Protein AF-A0A6C0I190-F1 (afdb_monomer_lite)

Radius of gyration: 30.85 Å; chains: 1; bounding box: 71×94×91 Å

Sequence (546 aa):
MSLLENLINAGNKKYDNILDYPIINPIKIEQIDPPPLKEKTKALKAPAKELTPVQELTPVQELTPVKSKADVKGKVNTDAKTLSISAIDRYSNKKSRQIVNKKQNVDPIDESLINFQFLEVPYGQKNTYYNPVEDININSTKFMIRDIYSPYYGIIVDSTTLKPISIPPPPSIKVVSNKKLLEINKTLADEVCDIIKIEDGTMVTLYSWMHPQNGRMWSMASNNGYDISSYKWMGKMTYAEVFYDLVDRLYPEFKAQTGIDILYIAHKTDIKTILTFTNLDPNFCYTMGFRHHNFHPMKADGEKIWQVQYVNVGMGEYTPIYGGLYPSDILPIQEKCDYRSIGKGTITTKIIELKCMSSFINAYLHINKNYIEGNSIEEAGNATEDTFIPQYGYILRYNGQTIIIKSPLLKIIEKIIYKYHKDYKIYSENLNYLNRMQYIAMRAFLKNGKDDIYTSYRQQFLLLFPEWSSKFADFDKFTSNLIERVACHFSQNNKGVKKELSPIDNLSYRLYLIIKKDYKLTMNYEEVISNYIHNPEYAFIYINFI

pLDDT: mean 71.8, std 25.63, range [21.88, 98.38]

Structure (mmCIF, N/CA/C/O backbone):
data_AF-A0A6C0I190-F1
#
_entry.id   AF-A0A6C0I190-F1
#
loop_
_atom_site.group_PDB
_atom_site.id
_atom_site.type_symbol
_atom_site.label_atom_id
_atom_site.label_alt_id
_atom_site.label_comp_id
_atom_site.label_asym_id
_atom_site.label_entity_id
_atom_site.label_seq_id
_atom_site.pdbx_PDB_ins_code
_atom_site.Cartn_x
_atom_site.Cartn_y
_atom_site.Cartn_z
_atom_site.occupancy
_atom_site.B_iso_or_equiv
_atom_site.auth_seq_id
_atom_site.auth_comp_id
_atom_site.auth_asym_id
_atom_site.auth_atom_id
_atom_site.pdbx_PDB_model_num
ATOM 1 N N . MET A 1 1 ? 0.401 2.944 -31.300 1.00 43.34 1 MET A N 1
ATOM 2 C CA . MET A 1 1 ? 1.174 4.060 -31.894 1.00 43.34 1 MET A CA 1
ATOM 3 C C . MET A 1 1 ? 0.830 5.403 -31.257 1.00 43.34 1 MET A C 1
ATOM 5 O O . MET A 1 1 ? 1.729 5.970 -30.655 1.00 43.34 1 MET A O 1
ATOM 9 N N . SER A 1 2 ? -0.432 5.860 -31.261 1.00 46.84 2 SER A N 1
ATOM 10 C CA . SER A 1 2 ? -0.829 7.113 -30.575 1.00 46.84 2 SER A CA 1
ATOM 11 C C . SER A 1 2 ? -0.527 7.113 -29.070 1.00 46.84 2 SER A C 1
ATOM 13 O O . SER A 1 2 ? -0.053 8.107 -28.536 1.00 46.84 2 SER A O 1
ATOM 15 N N . LEU A 1 3 ? -0.717 5.973 -28.392 1.00 42.88 3 LEU A N 1
ATOM 16 C CA . LEU A 1 3 ? -0.354 5.820 -26.981 1.00 42.88 3 LEU A CA 1
ATOM 17 C C . LEU A 1 3 ? 1.155 6.005 -26.760 1.00 42.88 3 LEU A C 1
ATOM 19 O O . LEU A 1 3 ? 1.548 6.765 -25.892 1.00 42.88 3 LEU A O 1
ATOM 23 N N . LEU A 1 4 ? 2.007 5.380 -27.579 1.00 46.78 4 LEU A N 1
ATOM 24 C CA . LEU A 1 4 ? 3.465 5.512 -27.474 1.00 46.78 4 LEU A CA 1
ATOM 25 C C . LEU A 1 4 ? 3.924 6.963 -27.698 1.00 46.78 4 LEU A C 1
ATOM 27 O O . LEU A 1 4 ? 4.786 7.447 -26.976 1.00 46.78 4 LEU A O 1
ATOM 31 N N . GLU A 1 5 ? 3.319 7.671 -28.652 1.00 57.16 5 GLU A N 1
ATOM 32 C CA . GLU A 1 5 ? 3.587 9.096 -28.888 1.00 57.16 5 GLU A CA 1
ATOM 33 C C . GLU A 1 5 ? 3.134 9.969 -27.722 1.00 57.16 5 GLU A C 1
ATOM 35 O O . GLU A 1 5 ? 3.894 10.820 -27.270 1.00 57.16 5 GLU A O 1
ATOM 40 N N . ASN A 1 6 ? 1.954 9.705 -27.162 1.00 56.50 6 ASN A N 1
ATOM 41 C CA . ASN A 1 6 ? 1.477 10.397 -25.968 1.00 56.50 6 ASN A CA 1
ATOM 42 C C . ASN A 1 6 ? 2.381 10.140 -24.752 1.00 56.50 6 ASN A C 1
ATOM 44 O O . ASN A 1 6 ? 2.652 11.072 -24.001 1.00 56.50 6 ASN A O 1
ATOM 48 N N . LEU A 1 7 ? 2.883 8.912 -24.580 1.00 52.38 7 LEU A N 1
ATOM 49 C CA . LEU A 1 7 ? 3.779 8.528 -23.483 1.00 52.38 7 LEU A CA 1
ATOM 50 C C . LEU A 1 7 ? 5.168 9.170 -23.621 1.00 52.38 7 LEU A C 1
ATOM 52 O O . LEU A 1 7 ? 5.714 9.669 -22.640 1.00 52.38 7 LEU A O 1
ATOM 56 N N . ILE A 1 8 ? 5.716 9.217 -24.838 1.00 57.12 8 ILE A N 1
ATOM 57 C CA . ILE A 1 8 ? 6.985 9.897 -25.133 1.00 57.12 8 ILE A CA 1
ATOM 58 C C . ILE A 1 8 ? 6.841 11.411 -24.915 1.00 57.12 8 ILE A C 1
ATOM 60 O O . ILE A 1 8 ? 7.644 12.022 -24.215 1.00 57.12 8 ILE A O 1
ATOM 64 N N . ASN A 1 9 ? 5.778 12.020 -25.445 1.00 58.44 9 ASN A N 1
ATOM 65 C CA . ASN A 1 9 ? 5.530 13.458 -25.305 1.00 58.44 9 ASN A CA 1
ATOM 66 C C . ASN A 1 9 ? 5.258 13.869 -23.849 1.00 58.44 9 ASN A C 1
ATOM 68 O O . ASN A 1 9 ? 5.620 14.966 -23.432 1.00 58.44 9 ASN A O 1
ATOM 72 N N . ALA A 1 10 ? 4.638 12.990 -23.064 1.00 55.44 10 ALA A N 1
ATOM 73 C CA . ALA A 1 10 ? 4.419 13.176 -21.639 1.00 55.44 10 ALA A CA 1
ATOM 74 C C . ALA A 1 10 ? 5.717 13.218 -20.823 1.00 55.44 10 ALA A C 1
ATOM 76 O O . ALA A 1 10 ? 5.864 14.117 -19.997 1.00 55.44 10 ALA A O 1
ATOM 77 N N . GLY A 1 11 ? 6.656 12.296 -21.073 1.00 52.25 11 GLY A N 1
ATOM 78 C CA . GLY A 1 11 ? 7.998 12.355 -20.481 1.00 52.25 11 GLY A CA 1
ATOM 79 C C . GLY A 1 11 ? 8.742 13.638 -20.873 1.00 52.25 11 GLY A C 1
ATOM 80 O O . GLY A 1 11 ? 9.410 14.258 -20.050 1.00 52.25 11 GLY A O 1
ATOM 81 N N . ASN A 1 12 ? 8.522 14.110 -22.103 1.00 51.94 12 ASN A N 1
ATOM 82 C CA . ASN A 1 12 ? 9.182 15.296 -22.642 1.00 51.94 12 ASN A CA 1
ATOM 83 C C . ASN A 1 12 ? 8.595 16.634 -22.169 1.00 51.94 12 ASN A C 1
ATOM 85 O O . ASN A 1 12 ? 9.297 17.630 -22.241 1.00 51.94 12 ASN A O 1
ATOM 89 N N . LYS A 1 13 ? 7.369 16.714 -21.620 1.00 51.16 13 LYS A N 1
ATOM 90 C CA . LYS A 1 13 ? 6.779 17.991 -21.132 1.00 51.16 13 LYS A CA 1
ATOM 91 C C . LYS A 1 13 ? 7.585 18.689 -20.022 1.00 51.16 13 LYS A C 1
ATOM 93 O O . LYS A 1 13 ? 7.280 19.821 -19.655 1.00 51.16 13 LYS A O 1
ATOM 98 N N . LYS A 1 14 ? 8.606 18.027 -19.480 1.00 45.91 14 LYS A N 1
ATOM 99 C CA . LYS A 1 14 ? 9.577 18.589 -18.534 1.00 45.91 14 LYS A CA 1
ATOM 100 C C . LYS A 1 14 ? 10.716 19.365 -19.224 1.00 45.91 14 LYS A C 1
ATOM 102 O O . LYS A 1 14 ? 11.436 20.095 -18.547 1.00 45.91 14 LYS A O 1
ATOM 107 N N . TYR A 1 15 ? 10.835 19.240 -20.545 1.00 41.62 15 TYR A N 1
ATOM 108 C CA . TYR A 1 15 ? 11.835 19.858 -21.408 1.00 41.62 15 TYR A CA 1
ATOM 109 C C . TYR A 1 15 ? 11.124 20.428 -22.657 1.00 41.62 15 TYR A C 1
ATOM 111 O O . TYR A 1 15 ? 10.826 19.713 -23.605 1.00 41.62 15 TYR A O 1
ATOM 119 N N . ASP A 1 16 ? 10.845 21.734 -22.602 1.00 35.38 16 ASP A N 1
ATOM 120 C CA . ASP A 1 16 ? 10.272 22.625 -23.630 1.00 35.38 16 ASP A CA 1
ATOM 121 C C . ASP A 1 16 ? 8.745 22.862 -23.667 1.00 35.38 16 ASP A C 1
ATOM 123 O O . ASP A 1 16 ? 7.920 22.013 -24.005 1.00 35.38 16 ASP A O 1
ATOM 127 N N . ASN A 1 17 ? 8.398 24.133 -23.409 1.00 40.25 17 ASN A N 1
ATOM 128 C CA . ASN A 1 17 ? 7.292 24.830 -24.059 1.00 40.25 17 ASN A CA 1
ATOM 129 C C . ASN A 1 17 ? 7.639 25.017 -25.549 1.00 40.25 17 ASN A C 1
ATOM 131 O O . ASN A 1 17 ? 8.772 25.390 -25.840 1.00 40.25 17 ASN A O 1
ATOM 135 N N . ILE A 1 18 ? 6.621 24.911 -26.419 1.00 34.44 18 ILE A N 1
ATOM 136 C CA . ILE A 1 18 ? 6.470 25.498 -27.776 1.00 34.44 18 ILE A CA 1
ATOM 137 C C . ILE A 1 18 ? 6.170 24.473 -28.907 1.00 34.44 18 ILE A C 1
ATOM 139 O O . ILE A 1 18 ? 7.033 23.725 -29.354 1.00 34.44 18 ILE A O 1
ATOM 143 N N . LEU A 1 19 ? 4.915 24.602 -29.377 1.00 34.75 19 LEU A N 1
ATOM 144 C CA . LEU A 1 19 ? 4.293 24.476 -30.716 1.00 34.75 19 LEU A CA 1
ATOM 145 C C . LEU A 1 19 ? 4.077 23.135 -31.454 1.00 34.75 19 LEU A C 1
ATOM 147 O O . LEU A 1 19 ? 5.001 22.453 -31.888 1.00 34.75 19 LEU A O 1
ATOM 151 N N . ASP A 1 20 ? 2.772 22.893 -31.662 1.00 43.69 20 ASP A N 1
ATOM 152 C CA . ASP A 1 20 ? 2.009 22.566 -32.885 1.00 43.69 20 ASP A CA 1
ATOM 153 C C . ASP A 1 20 ? 2.749 22.215 -34.181 1.00 43.69 20 ASP A C 1
ATOM 155 O O . ASP A 1 20 ? 3.551 23.004 -34.668 1.00 43.69 20 ASP A O 1
ATOM 159 N N . TYR A 1 21 ? 2.321 21.108 -34.812 1.00 32.06 21 TYR A N 1
ATOM 160 C CA . TYR A 1 21 ? 2.277 20.888 -36.271 1.00 32.06 21 TYR A CA 1
ATOM 161 C C . TYR A 1 21 ? 1.344 19.693 -36.615 1.00 32.06 21 TYR A C 1
ATOM 163 O O . TYR A 1 21 ? 0.909 18.986 -35.703 1.00 32.06 21 TYR A O 1
ATOM 171 N N . PRO A 1 22 ? 0.921 19.501 -37.885 1.00 34.56 22 PRO A N 1
ATOM 172 C CA . PRO A 1 22 ? -0.445 19.146 -38.240 1.00 34.56 22 PRO A CA 1
ATOM 173 C C . PRO A 1 22 ? -0.638 17.641 -38.466 1.00 34.56 22 PRO A C 1
ATOM 175 O O . PRO A 1 22 ? 0.255 16.918 -38.906 1.00 34.56 22 PRO A O 1
ATOM 178 N N . ILE A 1 23 ? -1.858 17.186 -38.198 1.00 30.36 23 ILE A N 1
ATOM 179 C CA . ILE A 1 23 ? -2.295 15.799 -38.361 1.00 30.36 23 ILE A CA 1
ATOM 180 C C . ILE A 1 23 ? -2.433 15.477 -39.857 1.00 30.36 23 ILE A C 1
ATOM 182 O O . ILE A 1 23 ? -3.183 16.134 -40.576 1.00 30.36 23 ILE A O 1
ATOM 186 N N . ILE A 1 24 ? -1.727 14.441 -40.317 1.00 30.70 24 ILE A N 1
ATOM 187 C CA . ILE A 1 24 ? -1.917 13.822 -41.637 1.00 30.70 24 ILE A CA 1
ATOM 188 C C . ILE A 1 24 ? -3.056 12.793 -41.527 1.00 30.70 24 ILE A C 1
ATOM 190 O O . ILE A 1 24 ? -3.071 11.975 -40.607 1.00 30.70 24 ILE A O 1
ATOM 194 N N . ASN A 1 25 ? -4.012 12.855 -42.459 1.00 32.44 25 ASN A N 1
ATOM 195 C CA . ASN A 1 25 ? -5.218 12.017 -42.508 1.00 32.44 25 ASN A CA 1
ATOM 196 C C . ASN A 1 25 ? -4.922 10.502 -42.503 1.00 32.44 25 ASN A C 1
ATOM 198 O O . ASN A 1 25 ? -3.992 10.063 -43.186 1.00 32.44 25 ASN A O 1
ATOM 202 N N . PRO A 1 26 ? -5.748 9.679 -41.826 1.00 34.12 26 PRO A N 1
ATOM 203 C CA . PRO A 1 26 ? -5.606 8.231 -41.860 1.00 34.12 26 PRO A CA 1
ATOM 204 C C . PRO A 1 26 ? -6.149 7.621 -43.163 1.00 34.12 26 PRO A C 1
ATOM 206 O O . PRO A 1 26 ? -7.166 8.041 -43.716 1.00 34.12 26 PRO A O 1
ATOM 209 N N . ILE A 1 27 ? -5.440 6.590 -43.618 1.00 30.00 27 ILE A N 1
ATOM 210 C CA . ILE A 1 27 ? -5.758 5.718 -44.752 1.00 30.00 27 ILE A CA 1
ATOM 211 C C . ILE A 1 27 ? -7.033 4.914 -44.442 1.00 30.00 27 ILE A C 1
ATOM 213 O O . ILE A 1 27 ? -7.163 4.346 -43.357 1.00 30.00 27 ILE A O 1
ATOM 217 N N . LYS A 1 28 ? -7.966 4.859 -45.403 1.00 32.25 28 LYS A N 1
ATOM 218 C CA . LYS A 1 28 ? -9.166 4.007 -45.359 1.00 32.25 28 LYS A CA 1
ATOM 219 C C . LYS A 1 28 ? -8.764 2.529 -45.315 1.00 32.25 28 LYS A C 1
ATOM 221 O O . LYS A 1 28 ? -8.064 2.063 -46.207 1.00 32.25 28 LYS A O 1
ATOM 226 N N . ILE A 1 29 ? -9.253 1.807 -44.311 1.00 32.16 29 ILE A N 1
ATOM 227 C CA . ILE A 1 29 ? -9.232 0.341 -44.259 1.00 32.16 29 ILE A CA 1
ATOM 228 C C . ILE A 1 29 ? -10.607 -0.133 -44.737 1.00 32.16 29 ILE A C 1
ATOM 230 O O . ILE A 1 29 ? -11.624 0.258 -44.163 1.00 32.16 29 ILE A O 1
ATOM 234 N N . GLU A 1 30 ? -10.641 -0.923 -45.809 1.00 33.00 30 GLU A N 1
ATOM 235 C CA . GLU A 1 30 ? -11.855 -1.593 -46.279 1.00 33.00 30 GLU A CA 1
ATOM 236 C C . GLU A 1 30 ? -12.267 -2.691 -45.288 1.00 33.00 30 GLU A C 1
ATOM 238 O O . GLU A 1 30 ? -11.439 -3.478 -44.824 1.00 33.00 30 GLU A O 1
ATOM 243 N N . GLN A 1 31 ? -13.555 -2.707 -44.934 1.00 31.36 31 GLN A N 1
ATOM 244 C CA . GLN A 1 31 ? -14.170 -3.743 -44.109 1.00 31.36 31 GLN A CA 1
ATOM 245 C C . GLN A 1 31 ? -14.171 -5.076 -44.865 1.00 31.36 31 GLN A C 1
ATOM 247 O O . GLN A 1 31 ? -14.660 -5.156 -45.989 1.00 31.36 31 GLN A O 1
ATOM 252 N N . ILE A 1 32 ? -13.658 -6.123 -44.220 1.00 35.09 32 ILE A N 1
ATOM 253 C CA . ILE A 1 32 ? -13.845 -7.513 -44.638 1.00 35.09 32 ILE A CA 1
ATOM 254 C C . ILE A 1 32 ? -14.925 -8.099 -43.728 1.00 35.09 32 ILE A C 1
ATOM 256 O O . ILE A 1 32 ? -14.740 -8.159 -42.510 1.00 35.09 32 ILE A O 1
ATOM 260 N N . ASP A 1 33 ? -16.047 -8.511 -44.316 1.00 38.53 33 ASP A N 1
ATOM 261 C CA . ASP A 1 33 ? -17.137 -9.170 -43.596 1.00 38.53 33 ASP A CA 1
ATOM 262 C C . ASP A 1 33 ? -16.719 -10.571 -43.109 1.00 38.53 33 ASP A C 1
ATOM 264 O O . ASP A 1 33 ? -16.100 -11.335 -43.861 1.00 38.53 33 ASP A O 1
ATOM 268 N N . PRO A 1 34 ? -17.067 -10.962 -41.869 1.00 37.62 34 PRO A N 1
ATOM 269 C CA . PRO A 1 34 ? -16.831 -12.316 -41.387 1.00 37.62 34 PRO A CA 1
ATOM 270 C C . PRO A 1 34 ? -17.858 -13.309 -41.970 1.00 37.62 34 PRO A C 1
ATOM 272 O O . PRO A 1 34 ? -19.023 -12.959 -42.171 1.00 37.62 34 PRO A O 1
ATOM 275 N N . PRO A 1 35 ? -17.468 -14.576 -42.212 1.00 36.66 35 PRO A N 1
ATOM 276 C CA . PRO A 1 35 ? -18.369 -15.584 -42.758 1.00 36.66 35 PRO A CA 1
ATOM 277 C C . PRO A 1 35 ? -19.375 -16.088 -41.704 1.00 36.66 35 PRO A C 1
ATOM 279 O O . PRO A 1 35 ? -19.086 -16.076 -40.504 1.00 36.66 35 PRO A O 1
ATOM 282 N N . PRO A 1 36 ? -20.551 -16.585 -42.134 1.00 34.38 36 PRO A N 1
ATOM 283 C CA . PRO A 1 36 ? -21.626 -16.967 -41.228 1.00 34.38 36 PRO A CA 1
ATOM 284 C C . PRO A 1 36 ? -21.336 -18.290 -40.506 1.00 34.38 36 PRO A C 1
ATOM 286 O O . PRO A 1 36 ? -20.994 -19.307 -41.118 1.00 34.38 36 PRO A O 1
ATOM 289 N N . LEU A 1 37 ? -21.538 -18.283 -39.187 1.00 35.69 37 LEU A N 1
ATOM 290 C CA . LEU A 1 37 ? -21.499 -19.463 -38.325 1.00 35.69 37 LEU A CA 1
ATOM 291 C C . LEU A 1 37 ? -22.758 -20.317 -38.533 1.00 35.69 37 LEU A C 1
ATOM 293 O O . LEU A 1 37 ? -23.881 -19.849 -38.363 1.00 35.69 37 LEU A O 1
ATOM 297 N N . LYS A 1 38 ? -22.562 -21.592 -38.889 1.00 36.34 38 LYS A N 1
ATOM 298 C CA . LYS A 1 38 ? -23.626 -22.602 -38.960 1.00 36.34 38 LYS A CA 1
ATOM 299 C C . LYS A 1 38 ? -23.927 -23.157 -37.568 1.00 36.34 38 LYS A C 1
ATOM 301 O O . LYS A 1 38 ? -23.073 -23.795 -36.956 1.00 36.34 38 LYS A O 1
ATOM 306 N N . GLU A 1 39 ? -25.167 -22.981 -37.126 1.00 36.16 39 GLU A N 1
ATOM 307 C CA . GLU A 1 39 ? -25.749 -23.666 -35.974 1.00 36.16 39 GLU A CA 1
ATOM 308 C C . GLU A 1 39 ? -25.843 -25.182 -36.214 1.00 36.16 39 GLU A C 1
ATOM 310 O O . GLU A 1 39 ? -26.339 -25.647 -37.243 1.00 36.16 39 GLU A O 1
ATOM 315 N N . LYS A 1 40 ? -25.418 -25.970 -35.223 1.00 34.84 40 LYS A N 1
ATOM 316 C CA . LYS A 1 40 ? -25.885 -27.348 -35.036 1.00 34.84 40 LYS A CA 1
ATOM 317 C C . LYS A 1 40 ? -26.248 -27.558 -33.573 1.00 34.84 40 LYS A C 1
ATOM 319 O O . LYS A 1 40 ? -25.397 -27.802 -32.726 1.00 34.84 40 LYS A O 1
ATOM 324 N N . THR A 1 41 ? -27.544 -27.493 -33.312 1.00 35.09 41 THR A N 1
ATOM 325 C CA . THR A 1 41 ? -28.204 -28.016 -32.121 1.00 35.09 41 THR A CA 1
ATOM 326 C C . THR A 1 41 ? -28.113 -29.542 -32.093 1.00 35.09 41 THR A C 1
ATOM 328 O O . THR A 1 41 ? -28.460 -30.219 -33.061 1.00 35.09 41 THR A O 1
ATOM 331 N N . LYS A 1 42 ? -27.706 -30.105 -30.953 1.00 32.06 42 LYS A N 1
ATOM 332 C CA . LYS A 1 42 ? -28.129 -31.446 -30.532 1.00 32.06 42 LYS A CA 1
ATOM 333 C C . LYS A 1 42 ? -28.175 -31.514 -29.009 1.00 32.06 42 LYS A C 1
ATOM 335 O O . LYS A 1 42 ? -27.153 -31.485 -28.337 1.00 32.06 42 LYS A O 1
ATOM 340 N N . ALA A 1 43 ? -29.399 -31.587 -28.501 1.00 33.56 43 ALA A N 1
ATOM 341 C CA . ALA A 1 43 ? -29.717 -31.898 -27.120 1.00 33.56 43 ALA A CA 1
ATOM 342 C C . ALA A 1 43 ? -29.457 -33.383 -26.829 1.00 33.56 43 ALA A C 1
ATOM 344 O O . ALA A 1 43 ? -29.787 -34.228 -27.661 1.00 33.56 43 ALA A O 1
ATOM 345 N N . LEU A 1 44 ? -28.958 -33.699 -25.630 1.00 29.95 44 LEU A N 1
ATOM 346 C CA . LEU A 1 44 ? -29.150 -35.004 -24.990 1.00 29.95 44 LEU A CA 1
ATOM 347 C C . LEU A 1 44 ? -28.979 -34.898 -23.464 1.00 29.95 44 LEU A C 1
ATOM 349 O O . LEU A 1 44 ? -27.886 -34.729 -22.942 1.00 29.95 44 LEU A O 1
ATOM 353 N N . LYS A 1 45 ? -30.146 -34.938 -22.813 1.00 29.97 45 LYS A N 1
ATOM 354 C CA . LYS A 1 45 ? -30.527 -35.519 -21.514 1.00 29.97 45 LYS A CA 1
ATOM 355 C C . LYS A 1 45 ? -29.420 -35.924 -20.519 1.00 29.97 45 LYS A C 1
ATOM 357 O O . LYS A 1 45 ? -28.600 -36.790 -20.801 1.00 29.97 45 LYS A O 1
ATOM 362 N N . ALA A 1 46 ? -29.567 -35.411 -19.294 1.00 30.58 46 ALA A N 1
ATOM 363 C CA . ALA A 1 46 ? -29.065 -36.004 -18.049 1.00 30.58 46 ALA A CA 1
ATOM 364 C C . ALA A 1 46 ? -29.716 -37.381 -17.762 1.00 30.58 46 ALA A C 1
ATOM 366 O O . ALA A 1 46 ? -30.761 -37.699 -18.343 1.00 30.58 46 ALA A O 1
ATOM 367 N N . PRO A 1 47 ? -29.147 -38.178 -16.837 1.00 35.06 47 PRO A N 1
ATOM 368 C CA . PRO A 1 47 ? -29.670 -38.101 -15.471 1.00 35.06 47 PRO A CA 1
ATOM 369 C C . PRO A 1 47 ? -28.615 -38.191 -14.354 1.00 35.06 47 PRO A C 1
ATOM 371 O O . PRO A 1 47 ? -27.470 -38.590 -14.547 1.00 35.06 47 PRO A O 1
ATOM 374 N N . ALA A 1 48 ? -29.082 -37.787 -13.174 1.00 28.62 48 ALA A N 1
ATOM 375 C CA . ALA A 1 48 ? -28.416 -37.714 -11.884 1.00 28.62 48 ALA A CA 1
ATOM 376 C C . ALA A 1 48 ? -27.839 -39.040 -11.358 1.00 28.62 48 ALA A C 1
ATOM 378 O O . ALA A 1 48 ? -28.359 -40.119 -11.647 1.00 28.62 48 ALA A O 1
ATOM 379 N N . LYS A 1 49 ? -26.854 -38.925 -10.458 1.00 26.53 49 LYS A N 1
ATOM 380 C CA . LYS A 1 49 ? -26.698 -39.848 -9.330 1.00 26.53 49 LYS A CA 1
ATOM 381 C C . LYS A 1 49 ? -25.998 -39.168 -8.150 1.00 26.53 49 LYS A C 1
ATOM 383 O O . LYS A 1 49 ? -24.928 -38.589 -8.304 1.00 26.53 49 LYS A O 1
ATOM 388 N N . GLU A 1 50 ? -26.677 -39.239 -7.010 1.00 27.72 50 GLU A N 1
ATOM 389 C CA . GLU A 1 50 ? -26.227 -38.932 -5.651 1.00 27.72 50 GLU A CA 1
ATOM 390 C C . GLU A 1 50 ? -24.972 -39.726 -5.275 1.00 27.72 50 GLU A C 1
ATOM 392 O O . GLU A 1 50 ? -24.775 -40.808 -5.823 1.00 27.72 50 GLU A O 1
ATOM 397 N N . LEU A 1 51 ? -24.193 -39.220 -4.307 1.00 23.81 51 LEU A N 1
ATOM 398 C CA . LEU A 1 51 ? -23.529 -39.995 -3.246 1.00 23.81 51 LEU A CA 1
ATOM 399 C C . LEU A 1 51 ? -22.896 -39.040 -2.202 1.00 23.81 51 LEU A C 1
ATOM 401 O O . LEU A 1 51 ? -21.980 -38.280 -2.499 1.00 23.81 51 LEU A O 1
ATOM 405 N N . THR A 1 52 ? -23.373 -39.140 -0.966 1.00 26.75 52 THR A N 1
ATOM 406 C CA . THR A 1 52 ? -22.659 -38.967 0.321 1.00 26.75 52 THR A CA 1
ATOM 407 C C . THR A 1 52 ? -23.058 -40.191 1.181 1.00 26.75 52 THR A C 1
ATOM 409 O O . THR A 1 52 ? -23.937 -40.934 0.724 1.00 26.75 52 THR A O 1
ATOM 412 N N . PRO A 1 53 ? -22.555 -40.458 2.411 1.00 35.22 53 PRO A N 1
ATOM 413 C CA . PRO A 1 53 ? -21.410 -39.942 3.194 1.00 35.22 53 PRO A CA 1
ATOM 414 C C . PRO A 1 53 ? -20.527 -41.071 3.818 1.00 35.22 53 PRO A C 1
ATOM 416 O O . PRO A 1 53 ? -20.955 -42.217 3.866 1.00 35.22 53 PRO A O 1
ATOM 419 N N . VAL A 1 54 ? -19.352 -40.752 4.391 1.00 24.94 54 VAL A N 1
ATOM 420 C CA . VAL A 1 54 ? -18.637 -41.541 5.446 1.00 24.94 54 VAL A CA 1
ATOM 421 C C . VAL A 1 54 ? -17.747 -40.524 6.219 1.00 24.94 54 VAL A C 1
ATOM 423 O O . VAL A 1 54 ? -16.998 -39.811 5.557 1.00 24.94 54 VAL A O 1
ATOM 426 N N . GLN A 1 55 ? -17.969 -40.135 7.496 1.00 23.03 55 GLN A N 1
ATOM 427 C CA . GLN A 1 55 ? -17.591 -40.762 8.799 1.00 23.03 55 GLN A CA 1
ATOM 428 C C . GLN A 1 55 ? -16.173 -41.393 8.799 1.00 23.03 55 GLN A C 1
ATOM 430 O O . GLN A 1 55 ? -15.810 -42.030 7.828 1.00 23.03 55 GLN A O 1
ATOM 435 N N . GLU A 1 56 ? -15.272 -41.323 9.784 1.00 24.22 56 GLU A N 1
ATOM 436 C CA . GLU A 1 56 ? -15.210 -40.846 11.174 1.00 24.22 56 GLU A CA 1
ATOM 437 C C . GLU A 1 56 ? -13.726 -40.943 11.652 1.00 24.22 56 GLU A C 1
ATOM 439 O O . GLU A 1 56 ? -12.893 -41.509 10.944 1.00 24.22 56 GLU A O 1
ATOM 444 N N . LEU A 1 57 ? -13.467 -40.511 12.900 1.00 21.92 57 LEU A N 1
ATOM 445 C CA . LEU A 1 57 ? -12.358 -40.868 13.822 1.00 21.92 57 LEU A CA 1
ATOM 446 C C . LEU A 1 57 ? -11.186 -39.879 14.031 1.00 21.92 57 LEU A C 1
ATOM 448 O O . LEU A 1 57 ? -10.177 -39.875 13.333 1.00 21.92 57 LEU A O 1
ATOM 452 N N . THR A 1 58 ? -11.284 -39.149 15.148 1.00 24.31 58 THR A N 1
ATOM 453 C CA . THR A 1 58 ? -10.188 -38.828 16.094 1.00 24.31 58 THR A CA 1
ATOM 454 C C . THR A 1 58 ? -9.765 -40.074 16.902 1.00 24.31 58 THR A C 1
ATOM 456 O O . THR A 1 58 ? -10.575 -41.001 17.006 1.00 24.31 58 THR A O 1
ATOM 459 N N . PRO A 1 59 ? -8.575 -40.110 17.552 1.00 29.47 59 PRO A N 1
ATOM 460 C CA . PRO A 1 59 ? -8.521 -39.728 18.981 1.00 29.47 59 PRO A CA 1
ATOM 461 C C . PRO A 1 59 ? -7.195 -39.105 19.510 1.00 29.47 59 PRO A C 1
ATOM 463 O O . PRO A 1 59 ? -6.106 -39.538 19.159 1.00 29.47 59 PRO A O 1
ATOM 466 N N . VAL A 1 60 ? -7.360 -38.163 20.458 1.00 23.25 60 VAL A N 1
ATOM 467 C CA . VAL A 1 60 ? -6.723 -38.062 21.804 1.00 23.25 60 VAL A CA 1
ATOM 468 C C . VAL A 1 60 ? -5.188 -37.922 21.925 1.00 23.25 60 VAL A C 1
ATOM 470 O O . VAL A 1 60 ? -4.457 -38.849 21.609 1.00 23.25 60 VAL A O 1
ATOM 473 N N . GLN A 1 61 ? -4.721 -36.836 22.571 1.00 23.69 61 GLN A N 1
ATOM 474 C CA . GLN A 1 61 ? -4.025 -36.887 23.880 1.00 23.69 61 GLN A CA 1
ATOM 475 C C . GLN A 1 61 ? -3.784 -35.492 24.496 1.00 23.69 61 GLN A C 1
ATOM 477 O O . GLN A 1 61 ? -3.206 -34.599 23.883 1.00 23.69 61 GLN A O 1
ATOM 482 N N . GLU A 1 62 ? -4.243 -35.348 25.742 1.00 24.27 62 GLU A N 1
ATOM 483 C CA . GLU A 1 62 ? -3.891 -34.302 26.707 1.00 24.27 62 GLU A CA 1
ATOM 484 C C . GLU A 1 62 ? -2.420 -34.423 27.140 1.00 24.27 62 GLU A C 1
ATOM 486 O O . GLU A 1 62 ? -1.879 -35.526 27.135 1.00 24.27 62 GLU A O 1
ATOM 491 N N . LEU A 1 63 ? -1.811 -33.315 27.584 1.00 22.50 63 LEU A N 1
ATOM 492 C CA . LEU A 1 63 ? -1.120 -33.183 28.881 1.00 22.50 63 LEU A CA 1
ATOM 493 C C . LEU A 1 63 ? -0.574 -31.746 29.054 1.00 22.50 63 LEU A C 1
ATOM 495 O O . LEU A 1 63 ? 0.217 -31.246 28.261 1.00 22.50 63 LEU A O 1
ATOM 499 N N . THR A 1 64 ? -0.964 -31.099 30.151 1.00 24.81 64 THR A N 1
ATOM 500 C CA . THR A 1 64 ? -0.234 -30.009 30.837 1.00 24.81 64 THR A CA 1
ATOM 501 C C . THR A 1 64 ? 0.282 -30.568 32.179 1.00 24.81 64 THR A C 1
ATOM 503 O O . THR A 1 64 ? -0.126 -31.664 32.561 1.00 24.81 64 THR A O 1
ATOM 506 N N . PRO A 1 65 ? 1.020 -29.822 33.027 1.00 33.06 65 PRO A N 1
ATOM 507 C CA . PRO A 1 65 ? 2.127 -28.883 32.803 1.00 33.06 65 PRO A CA 1
ATOM 508 C C . PRO A 1 65 ? 3.343 -29.229 33.708 1.00 33.06 65 PRO A C 1
ATOM 510 O O . PRO A 1 65 ? 3.206 -29.944 34.699 1.00 33.06 65 PRO A O 1
ATOM 513 N N . VAL A 1 66 ? 4.522 -28.633 33.479 1.00 25.42 66 VAL A N 1
ATOM 514 C CA . VAL A 1 66 ? 5.611 -28.650 34.482 1.00 25.42 66 VAL A CA 1
ATOM 515 C C . VAL A 1 66 ? 6.014 -27.232 34.877 1.00 25.42 66 VAL A C 1
ATOM 517 O O . VAL A 1 66 ? 6.555 -26.459 34.093 1.00 25.42 66 VAL A O 1
ATOM 520 N N . LYS A 1 67 ? 5.745 -26.919 36.148 1.00 27.08 67 LYS A N 1
ATOM 521 C CA . LYS A 1 67 ? 6.359 -25.833 36.914 1.00 27.08 67 LYS A CA 1
ATOM 522 C C . LYS A 1 67 ? 7.798 -26.221 37.259 1.00 27.08 67 LYS A C 1
ATOM 524 O O . LYS A 1 67 ? 8.010 -27.292 37.818 1.00 27.08 67 LYS A O 1
ATOM 529 N N . SER A 1 68 ? 8.736 -25.288 37.141 1.00 28.61 68 SER A N 1
ATOM 530 C CA . SER A 1 68 ? 9.890 -25.257 38.045 1.00 28.61 68 SER A CA 1
ATOM 531 C C . SER A 1 68 ? 10.316 -23.821 38.332 1.00 28.61 68 SER A C 1
ATOM 533 O O . SER A 1 68 ? 10.825 -23.114 37.466 1.00 28.61 68 SER A O 1
ATOM 535 N N . LYS A 1 69 ? 10.094 -23.416 39.585 1.00 28.66 69 LYS A N 1
ATOM 536 C CA . LYS A 1 69 ? 10.824 -22.344 40.264 1.00 28.66 69 LYS A CA 1
ATOM 537 C C . LYS A 1 69 ? 12.250 -22.828 40.537 1.00 28.66 69 LYS A C 1
ATOM 539 O O . LYS A 1 69 ? 12.406 -23.951 41.008 1.00 28.66 69 LYS A O 1
ATOM 544 N N . ALA A 1 70 ? 13.239 -21.955 40.383 1.00 30.98 70 ALA A N 1
ATOM 545 C CA . ALA A 1 70 ? 14.445 -21.986 41.205 1.00 30.98 70 ALA A CA 1
ATOM 546 C C . ALA A 1 70 ? 15.063 -20.584 41.280 1.00 30.98 70 ALA A C 1
ATOM 548 O O . ALA A 1 70 ? 15.556 -20.044 40.293 1.00 30.98 70 ALA A O 1
ATOM 549 N N . ASP A 1 71 ? 15.004 -20.018 42.483 1.00 30.48 71 ASP A N 1
ATOM 550 C CA . ASP A 1 71 ? 15.826 -18.910 42.952 1.00 30.48 71 ASP A CA 1
ATOM 551 C C . ASP A 1 71 ? 17.306 -19.313 42.978 1.00 30.48 71 ASP A C 1
ATOM 553 O O . ASP A 1 71 ? 17.628 -20.344 43.563 1.00 30.48 71 ASP A O 1
ATOM 557 N N . VAL A 1 72 ? 18.216 -18.455 42.501 1.00 35.31 72 VAL A N 1
ATOM 558 C CA . VAL A 1 72 ? 19.583 -18.373 43.051 1.00 35.31 72 VAL A CA 1
ATOM 559 C C . VAL A 1 72 ? 20.056 -16.916 43.082 1.00 35.31 72 VAL A C 1
ATOM 561 O O . VAL A 1 72 ? 20.198 -16.245 42.064 1.00 35.31 72 VAL A O 1
ATOM 564 N N . LYS A 1 73 ? 20.326 -16.451 44.306 1.00 31.84 73 LYS A N 1
ATOM 565 C CA . LYS A 1 73 ? 21.075 -15.237 44.658 1.00 31.84 73 LYS A CA 1
ATOM 566 C C . LYS A 1 73 ? 22.538 -15.348 44.205 1.00 31.84 73 LYS A C 1
ATOM 568 O O . LYS A 1 73 ? 23.180 -16.353 44.489 1.00 31.84 73 LYS A O 1
ATOM 573 N N . GLY A 1 74 ? 23.115 -14.268 43.679 1.00 30.95 74 GLY A N 1
ATOM 574 C CA . GLY A 1 74 ? 24.566 -14.140 43.494 1.00 30.95 74 GLY A CA 1
ATOM 575 C C . GLY A 1 74 ? 25.000 -12.691 43.271 1.00 30.95 74 GLY A C 1
ATOM 576 O O . GLY A 1 74 ? 24.530 -12.036 42.352 1.00 30.95 74 GLY A O 1
ATOM 577 N N . LYS A 1 75 ? 25.853 -12.182 44.165 1.00 30.06 75 LYS A N 1
ATOM 578 C CA . LYS A 1 75 ? 26.339 -10.796 44.277 1.00 30.06 75 LYS A CA 1
ATOM 579 C C . LYS A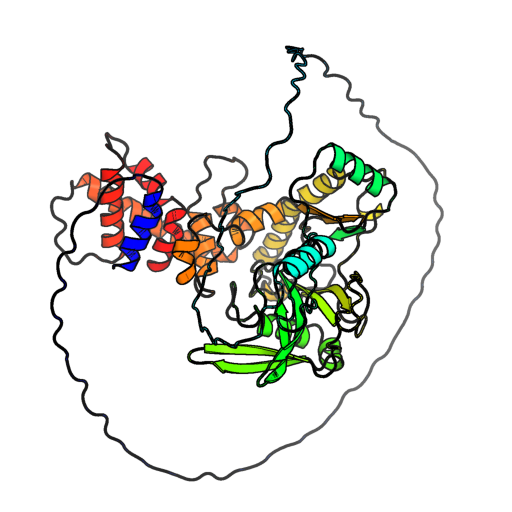 1 75 ? 27.370 -10.401 43.199 1.00 30.06 75 LYS A C 1
ATOM 581 O O . LYS A 1 75 ? 28.265 -11.175 42.900 1.00 30.06 75 LYS A O 1
ATOM 586 N N . VAL A 1 76 ? 27.249 -9.148 42.742 1.00 30.88 76 VAL A N 1
ATOM 587 C CA . VAL A 1 76 ? 28.258 -8.059 42.630 1.00 30.88 76 VAL A CA 1
ATOM 588 C C . VAL A 1 76 ? 29.740 -8.413 42.380 1.00 30.88 76 VAL A C 1
ATOM 590 O O . VAL A 1 76 ? 30.392 -8.934 43.278 1.00 30.88 76 VAL A O 1
ATOM 593 N N . ASN A 1 77 ? 30.295 -7.948 41.247 1.00 27.22 77 ASN A N 1
ATOM 594 C CA . ASN A 1 77 ? 31.422 -6.983 41.156 1.00 27.22 77 ASN A CA 1
ATOM 595 C C . ASN A 1 77 ? 31.649 -6.568 39.680 1.00 27.22 77 ASN A C 1
ATOM 597 O O . ASN A 1 77 ? 31.705 -7.426 38.807 1.00 27.22 77 ASN A O 1
ATOM 601 N N . THR A 1 78 ? 31.419 -5.294 39.333 1.00 32.25 78 THR A N 1
ATOM 602 C CA . THR A 1 78 ? 32.419 -4.238 39.019 1.00 32.25 78 THR A CA 1
ATOM 603 C C . THR A 1 78 ? 33.303 -4.516 37.804 1.00 32.25 78 THR A C 1
ATOM 605 O O . THR A 1 78 ? 34.172 -5.371 37.872 1.00 32.25 78 THR A O 1
ATOM 608 N N . ASP A 1 79 ? 33.088 -3.747 36.728 1.00 28.48 79 ASP A N 1
ATOM 609 C CA . ASP A 1 79 ? 34.134 -2.962 36.049 1.00 28.48 79 ASP A CA 1
ATOM 610 C C . ASP A 1 79 ? 33.508 -2.119 34.925 1.00 28.48 79 ASP A C 1
ATOM 612 O O . ASP A 1 79 ? 33.253 -2.577 33.812 1.00 28.48 79 ASP A O 1
ATOM 616 N N . ALA A 1 80 ? 33.228 -0.850 35.235 1.00 31.94 80 ALA A N 1
ATOM 617 C CA . ALA A 1 80 ? 32.811 0.149 34.259 1.00 31.94 80 ALA A CA 1
ATOM 618 C C . ALA A 1 80 ? 34.037 0.969 33.838 1.00 31.94 80 ALA A C 1
ATOM 620 O O . ALA A 1 80 ? 34.549 1.788 34.600 1.00 31.94 80 ALA A O 1
ATOM 621 N N . LYS A 1 81 ? 34.506 0.746 32.606 1.00 30.03 81 LYS A N 1
ATOM 622 C CA . LYS A 1 81 ? 35.490 1.604 31.941 1.00 30.03 81 LYS A CA 1
ATOM 623 C C . LYS A 1 81 ? 34.810 2.889 31.473 1.00 30.03 81 LYS A C 1
ATOM 625 O O . LYS A 1 81 ? 34.056 2.900 30.503 1.00 30.03 81 LYS A O 1
ATOM 630 N N . THR A 1 82 ? 35.114 3.969 32.175 1.00 27.84 82 THR A N 1
ATOM 631 C CA . THR A 1 82 ? 34.832 5.355 31.805 1.00 27.84 82 THR A CA 1
ATOM 632 C C . THR A 1 82 ? 35.628 5.725 30.550 1.00 27.84 82 THR A C 1
ATOM 634 O O . THR A 1 82 ? 36.857 5.715 30.578 1.00 27.84 82 THR A O 1
ATOM 637 N N . LEU A 1 83 ? 34.951 6.073 29.454 1.00 28.70 83 LEU A N 1
ATOM 638 C CA . LEU A 1 83 ? 35.559 6.768 28.316 1.00 28.70 83 LEU A CA 1
ATOM 639 C C . LEU A 1 83 ? 35.057 8.212 28.306 1.00 28.70 83 LEU A C 1
ATOM 641 O O . LEU A 1 83 ? 33.925 8.503 27.928 1.00 28.70 83 LEU A O 1
ATOM 645 N N . SER A 1 84 ? 35.920 9.106 28.779 1.00 28.81 84 SER A N 1
ATOM 646 C CA . SER A 1 84 ? 35.805 10.555 28.658 1.00 28.81 84 SER A CA 1
ATOM 647 C C . SER A 1 84 ? 36.095 10.984 27.219 1.00 28.81 84 SER A C 1
ATOM 649 O O . SER A 1 84 ? 37.182 10.709 26.713 1.00 28.81 84 SER A O 1
ATOM 651 N N . ILE A 1 85 ? 35.173 11.712 26.589 1.00 29.31 85 ILE A N 1
ATOM 652 C CA . ILE A 1 85 ? 35.465 12.511 25.396 1.00 29.31 85 ILE A CA 1
ATOM 653 C C . ILE A 1 85 ? 35.209 13.965 25.770 1.00 29.31 85 ILE A C 1
ATOM 655 O O . ILE A 1 85 ? 34.073 14.420 25.888 1.00 29.31 85 ILE A O 1
ATOM 659 N N . SER A 1 86 ? 36.309 14.661 26.019 1.00 27.89 86 SER A N 1
ATOM 660 C CA . SER A 1 86 ? 36.404 16.107 26.086 1.00 27.89 86 SER A CA 1
ATOM 661 C C . SER A 1 86 ? 36.790 16.659 24.710 1.00 27.89 86 SER A C 1
ATOM 663 O O . SER A 1 86 ? 37.510 16.017 23.950 1.00 27.89 86 SER A O 1
ATOM 665 N N . ALA A 1 87 ? 36.337 17.890 24.464 1.00 27.86 87 ALA A N 1
ATOM 666 C CA . ALA A 1 87 ? 36.701 18.800 23.377 1.00 27.86 87 ALA A CA 1
ATOM 667 C C . ALA A 1 87 ? 36.151 18.481 21.972 1.00 27.86 87 ALA A C 1
ATOM 669 O O . ALA A 1 87 ? 36.602 17.572 21.290 1.00 27.86 87 ALA A O 1
ATOM 670 N N . ILE A 1 88 ? 35.241 19.334 21.494 1.00 27.67 88 ILE A N 1
ATOM 671 C CA . ILE A 1 88 ? 35.562 20.365 20.495 1.00 27.67 88 ILE A CA 1
ATOM 672 C C . ILE A 1 88 ? 34.526 21.478 20.659 1.00 27.67 88 ILE A C 1
ATOM 674 O O . ILE A 1 88 ? 33.334 21.306 20.423 1.00 27.67 88 ILE A O 1
ATOM 678 N N . ASP A 1 89 ? 35.035 22.616 21.106 1.00 27.81 89 ASP A N 1
ATOM 679 C CA . ASP A 1 89 ? 34.375 23.909 21.122 1.00 27.81 89 ASP A CA 1
ATOM 680 C C . ASP A 1 89 ? 35.187 24.826 20.191 1.00 27.81 89 ASP A C 1
ATOM 682 O O . ASP A 1 89 ? 36.396 24.620 20.039 1.00 27.81 89 ASP A O 1
ATOM 686 N N . ARG A 1 90 ? 34.534 25.865 19.652 1.00 28.52 90 ARG A N 1
ATOM 687 C CA . ARG A 1 90 ? 35.014 26.922 18.721 1.00 28.52 90 ARG A CA 1
ATOM 688 C C . ARG A 1 90 ? 34.785 26.667 17.218 1.00 28.52 90 ARG A C 1
ATOM 690 O O . ARG A 1 90 ? 35.591 26.025 16.559 1.00 28.52 90 ARG A O 1
ATOM 697 N N . TYR A 1 91 ? 33.782 27.349 16.649 1.00 26.38 91 TYR A N 1
ATOM 698 C CA . TYR A 1 91 ? 34.025 28.495 15.750 1.00 26.38 91 TYR A CA 1
ATOM 699 C C . TYR A 1 91 ? 32.760 29.368 15.548 1.00 26.38 91 TYR A C 1
ATOM 701 O O . TYR A 1 91 ? 31.791 28.979 14.909 1.00 26.38 91 TYR A O 1
ATOM 709 N N . SER A 1 92 ? 32.831 30.566 16.138 1.00 27.45 92 SER A N 1
ATOM 710 C CA . SER A 1 92 ? 32.340 31.899 15.734 1.00 27.45 92 SER A CA 1
ATOM 711 C C . SER A 1 92 ? 31.036 32.120 14.943 1.00 27.45 92 SER A C 1
ATOM 713 O O . SER A 1 92 ? 30.958 31.911 13.738 1.00 27.45 92 SER A O 1
ATOM 715 N N . ASN A 1 93 ? 30.108 32.819 15.612 1.00 27.86 93 ASN A N 1
ATOM 716 C CA . ASN A 1 93 ? 29.684 34.208 15.336 1.00 27.86 93 ASN A CA 1
ATOM 717 C C . ASN A 1 93 ? 29.721 34.733 13.882 1.00 27.86 93 ASN A C 1
ATOM 719 O O . ASN A 1 93 ? 30.799 35.050 13.376 1.00 27.86 93 ASN A O 1
ATOM 723 N N . LYS A 1 94 ? 28.546 35.116 13.340 1.00 28.97 94 LYS A N 1
ATOM 724 C CA . LYS A 1 94 ? 28.290 36.506 12.888 1.00 28.97 94 LYS A CA 1
ATOM 725 C C . LYS A 1 94 ? 26.831 36.800 12.491 1.00 28.97 94 LYS A C 1
ATOM 727 O O . LYS A 1 94 ? 26.206 36.047 11.757 1.00 28.97 94 LYS A O 1
ATOM 732 N N . LYS A 1 95 ? 26.435 38.032 12.845 1.00 27.61 95 LYS A N 1
ATOM 733 C CA . LYS A 1 95 ? 25.399 38.919 12.271 1.00 27.61 95 LYS A CA 1
ATOM 734 C C . LYS A 1 95 ? 23.947 38.760 12.734 1.00 27.61 95 LYS A C 1
ATOM 736 O O . LYS A 1 95 ? 23.064 38.303 12.021 1.00 27.61 95 LYS A O 1
ATOM 741 N N . SER A 1 96 ? 23.715 39.376 13.886 1.00 28.41 96 SER A N 1
ATOM 742 C CA . SER A 1 96 ? 22.521 40.144 14.230 1.00 28.41 96 SER A CA 1
ATOM 743 C C . SER A 1 96 ? 22.183 41.207 13.165 1.00 28.41 96 SER A C 1
ATOM 745 O O . SER A 1 96 ? 23.033 42.005 12.763 1.00 28.41 96 SER A O 1
ATOM 747 N N . ARG A 1 97 ? 20.915 41.247 12.737 1.00 29.84 97 ARG A N 1
ATOM 748 C CA . ARG A 1 97 ? 20.275 42.410 12.106 1.00 29.84 97 ARG A CA 1
ATOM 749 C C . ARG A 1 97 ? 19.046 42.777 12.929 1.00 29.84 97 ARG A C 1
ATOM 751 O O . ARG A 1 97 ? 18.147 41.963 13.105 1.00 29.84 97 ARG A O 1
ATOM 758 N N . GLN A 1 98 ? 19.064 44.003 13.442 1.00 29.73 98 GLN A N 1
ATOM 759 C CA . GLN A 1 98 ? 17.923 44.695 14.028 1.00 29.73 98 GLN A CA 1
ATOM 760 C C . GLN A 1 98 ? 16.836 44.872 12.961 1.00 29.73 98 GLN A C 1
ATOM 762 O O . GLN A 1 98 ? 17.132 45.333 11.858 1.00 29.73 98 GLN A O 1
ATOM 767 N N . ILE A 1 99 ? 15.588 44.544 13.295 1.00 31.20 99 ILE A N 1
ATOM 768 C CA . ILE A 1 99 ? 14.413 45.013 12.560 1.00 31.20 99 ILE A CA 1
ATOM 769 C C . ILE A 1 99 ? 13.633 45.925 13.501 1.00 31.20 99 ILE A C 1
ATOM 771 O O . ILE A 1 99 ? 13.279 45.560 14.620 1.00 31.20 99 ILE A O 1
ATOM 775 N N . VAL A 1 100 ? 13.460 47.149 13.020 1.00 29.08 100 VAL A N 1
ATOM 776 C CA . VAL A 1 100 ? 12.791 48.278 13.652 1.00 29.08 100 VAL A CA 1
ATOM 777 C C . VAL A 1 100 ? 11.279 48.062 13.602 1.00 29.08 100 VAL A C 1
ATOM 779 O O . VAL A 1 100 ? 10.715 47.814 12.539 1.00 29.08 100 VAL A O 1
ATOM 782 N N . ASN A 1 101 ? 10.628 48.208 14.755 1.00 30.59 101 ASN A N 1
ATOM 783 C CA . ASN A 1 101 ? 9.177 48.291 14.880 1.00 30.59 101 ASN A CA 1
ATOM 784 C C . ASN A 1 101 ? 8.654 49.566 14.199 1.00 30.59 101 ASN A C 1
ATOM 786 O O . ASN A 1 101 ? 8.966 50.673 14.638 1.00 30.59 101 ASN A O 1
ATOM 790 N N . LYS A 1 102 ? 7.791 49.418 13.189 1.00 30.72 102 LYS A N 1
ATOM 791 C CA . LYS A 1 102 ? 6.851 50.465 12.767 1.00 30.72 102 LYS A CA 1
ATOM 792 C C . LYS A 1 102 ? 5.427 49.950 12.955 1.00 30.72 102 LYS A C 1
ATOM 794 O O . LYS A 1 102 ? 4.966 49.093 12.211 1.00 30.72 102 LYS A O 1
ATOM 799 N N . LYS A 1 103 ? 4.753 50.489 13.974 1.00 31.83 103 LYS A N 1
ATOM 800 C CA . LYS A 1 103 ? 3.293 50.475 14.093 1.00 31.83 103 LYS A CA 1
ATOM 801 C C . LYS A 1 103 ? 2.724 51.392 13.009 1.00 31.83 103 LYS A C 1
ATOM 803 O O . LYS A 1 103 ? 3.135 52.548 12.931 1.00 31.83 103 LYS A O 1
ATOM 808 N N . GLN A 1 104 ? 1.774 50.899 12.226 1.00 31.00 104 GLN A N 1
ATOM 809 C CA . GLN A 1 104 ? 0.842 51.735 11.474 1.00 31.00 104 GLN A CA 1
ATOM 810 C C . GLN A 1 104 ? -0.579 51.256 11.762 1.00 31.00 104 GLN A C 1
ATOM 812 O O . GLN A 1 104 ? -0.879 50.071 11.642 1.00 31.00 104 GLN A O 1
ATOM 817 N N . ASN A 1 105 ? -1.399 52.210 12.203 1.00 31.97 105 ASN A N 1
ATOM 818 C CA . ASN A 1 105 ? -2.850 52.122 12.292 1.00 31.97 105 ASN A CA 1
ATOM 819 C C . ASN A 1 105 ? -3.431 52.058 10.877 1.00 31.97 105 ASN A C 1
ATOM 821 O O . ASN A 1 105 ? -3.000 52.830 10.019 1.00 31.97 105 ASN A O 1
ATOM 825 N N . VAL A 1 106 ? -4.423 51.195 10.665 1.00 31.81 106 VAL A N 1
ATOM 826 C CA . VAL A 1 106 ? -5.327 51.257 9.512 1.00 31.81 106 VAL A CA 1
ATOM 827 C C . VAL A 1 106 ? -6.746 51.010 10.026 1.00 31.81 106 VAL A C 1
ATOM 829 O O . VAL A 1 106 ? -6.982 50.042 10.749 1.00 31.81 106 VAL A O 1
ATOM 832 N N . ASP A 1 107 ? -7.634 51.940 9.686 1.00 33.56 107 ASP A N 1
ATOM 833 C CA . ASP A 1 107 ? -9.076 51.967 9.951 1.00 33.56 107 ASP A CA 1
ATOM 834 C C . ASP A 1 107 ? -9.840 50.853 9.194 1.00 33.56 107 ASP A C 1
ATOM 836 O O . ASP A 1 107 ? -9.294 50.266 8.253 1.00 33.56 107 ASP A O 1
ATOM 840 N N . PRO A 1 108 ? -11.084 50.516 9.595 1.00 34.28 108 PRO A N 1
ATOM 841 C CA . PRO A 1 108 ? -11.778 49.321 9.119 1.00 34.28 108 PRO A CA 1
ATOM 842 C C . PRO A 1 108 ? -12.272 49.476 7.676 1.00 34.28 108 PRO A C 1
ATOM 844 O O . PRO A 1 108 ? -12.884 50.481 7.320 1.00 34.28 108 PRO A O 1
ATOM 847 N N . ILE A 1 109 ? -12.026 48.452 6.854 1.00 31.97 109 ILE A N 1
ATOM 848 C CA . ILE A 1 109 ? -12.533 48.365 5.482 1.00 31.97 109 ILE A CA 1
ATOM 849 C C . ILE A 1 109 ? -13.839 47.562 5.469 1.00 31.97 109 ILE A C 1
ATOM 851 O O . ILE A 1 109 ? -13.907 46.448 5.982 1.00 31.97 109 ILE A O 1
ATOM 855 N N . ASP A 1 110 ? -14.827 48.209 4.860 1.00 30.06 110 ASP A N 1
ATOM 856 C CA . ASP A 1 110 ? -16.148 47.801 4.376 1.00 30.06 110 ASP A CA 1
ATOM 857 C C . ASP A 1 110 ? -16.270 46.321 3.932 1.00 30.06 110 ASP A C 1
ATOM 859 O O . ASP A 1 110 ? -15.558 45.859 3.039 1.00 30.06 110 ASP A O 1
ATOM 863 N N . GLU A 1 111 ? -17.206 45.584 4.547 1.00 32.09 111 GLU A N 1
ATOM 864 C CA . GLU A 1 111 ? -17.559 44.183 4.250 1.00 32.09 111 GLU A CA 1
ATOM 865 C C . GLU A 1 111 ? -18.594 44.052 3.114 1.00 32.09 111 GLU A C 1
ATOM 867 O O . GLU A 1 111 ? -19.548 43.274 3.192 1.00 32.09 111 GLU A O 1
ATOM 872 N N . SER A 1 112 ? -18.418 44.781 2.016 1.00 35.22 112 SER A N 1
ATOM 873 C CA . SER A 1 112 ? -19.230 44.579 0.817 1.00 35.22 112 SER A CA 1
ATOM 874 C C . SER A 1 112 ? -18.348 44.267 -0.393 1.00 35.22 112 SER A C 1
ATOM 876 O O . SER A 1 112 ? -17.524 45.067 -0.816 1.00 35.22 112 SER A O 1
ATOM 878 N N . LEU A 1 113 ? -18.565 43.064 -0.950 1.00 36.53 113 LEU A N 1
ATOM 879 C CA . LEU A 1 113 ? -17.930 42.444 -2.129 1.00 36.53 113 LEU A CA 1
ATOM 880 C C . LEU A 1 113 ? -16.645 41.643 -1.874 1.00 36.53 113 LEU A C 1
ATOM 882 O O . LEU A 1 113 ? -15.534 42.095 -2.133 1.00 36.53 113 LEU A O 1
ATOM 886 N N . ILE A 1 114 ? -16.818 40.356 -1.550 1.00 24.89 114 ILE A N 1
ATOM 887 C CA . ILE A 1 114 ? -15.824 39.330 -1.888 1.00 24.89 114 ILE A CA 1
ATOM 888 C C . ILE A 1 114 ? -16.517 38.184 -2.634 1.00 24.89 114 ILE A C 1
ATOM 890 O O . ILE A 1 114 ? -17.068 37.254 -2.052 1.00 24.89 114 ILE A O 1
ATOM 894 N N . ASN A 1 115 ? -16.461 38.267 -3.963 1.00 30.95 115 ASN A N 1
ATOM 895 C CA . ASN A 1 115 ? -16.586 37.124 -4.858 1.00 30.95 115 ASN A CA 1
ATOM 896 C C . ASN A 1 115 ? -15.286 36.317 -4.779 1.00 30.95 115 ASN A C 1
ATOM 898 O O . ASN A 1 115 ? -14.261 36.832 -5.210 1.00 30.95 115 ASN A O 1
ATOM 902 N N . PHE A 1 116 ? -15.328 35.057 -4.333 1.00 23.14 116 PHE A N 1
ATOM 903 C CA . PHE A 1 116 ? -14.340 34.055 -4.749 1.00 23.14 116 PHE A CA 1
ATOM 904 C C . PHE A 1 116 ? -14.958 32.658 -4.865 1.00 23.14 116 PHE A C 1
ATOM 906 O O . PHE A 1 116 ? -15.356 32.025 -3.888 1.00 23.14 116 PHE A O 1
ATOM 913 N N . GLN A 1 117 ? -14.991 32.189 -6.112 1.00 28.52 117 GLN A N 1
ATOM 914 C CA . GLN A 1 117 ? -15.094 30.792 -6.515 1.00 28.52 117 GLN A CA 1
ATOM 915 C C . GLN A 1 117 ? -13.779 30.061 -6.233 1.00 28.52 117 GLN A C 1
ATOM 917 O O . GLN A 1 117 ? -12.735 30.581 -6.597 1.00 28.52 117 GLN A O 1
ATOM 922 N N . PHE A 1 118 ? -13.866 28.835 -5.710 1.00 21.88 118 PHE A N 1
ATOM 923 C CA . PHE A 1 118 ? -13.119 27.630 -6.125 1.00 21.88 118 PHE A CA 1
ATOM 924 C C . PHE A 1 118 ? -13.971 26.441 -5.622 1.00 21.88 118 PHE A C 1
ATOM 926 O O . PHE A 1 118 ? -14.217 26.345 -4.423 1.00 21.88 118 PHE A O 1
ATOM 933 N N . LEU A 1 119 ? -14.690 25.650 -6.430 1.00 27.62 119 LEU A N 1
ATOM 934 C CA . LEU A 1 119 ? -14.318 24.784 -7.561 1.00 27.62 119 LEU A CA 1
ATOM 935 C C . LEU A 1 119 ? -13.263 23.731 -7.192 1.00 27.62 119 LEU A C 1
ATOM 937 O O . LEU A 1 119 ? -12.074 23.921 -7.414 1.00 27.62 119 LEU A O 1
ATOM 941 N N . GLU A 1 120 ? -13.743 22.579 -6.719 1.00 23.89 120 GLU A N 1
ATOM 942 C CA . GLU A 1 120 ? -13.121 21.288 -7.018 1.00 23.89 120 GLU A CA 1
ATOM 943 C C . GLU A 1 120 ? -14.150 20.411 -7.746 1.00 23.89 120 GLU A C 1
ATOM 945 O O . GLU A 1 120 ? -15.232 20.111 -7.245 1.00 23.89 120 GLU A O 1
ATOM 950 N N . VAL A 1 121 ? -13.806 20.070 -8.987 1.00 25.28 121 VAL A N 1
ATOM 951 C CA . VAL A 1 121 ? -14.505 19.193 -9.939 1.00 25.28 121 VAL A CA 1
ATOM 952 C C . VAL A 1 121 ? -13.452 18.160 -10.398 1.00 25.28 121 VAL A C 1
ATOM 954 O O . VAL A 1 121 ? -12.261 18.473 -10.404 1.00 25.28 121 VAL A O 1
ATOM 957 N N . PRO A 1 122 ? -13.846 16.911 -10.708 1.00 30.17 122 PRO A N 1
ATOM 958 C CA . PRO A 1 122 ? -13.265 15.711 -10.101 1.00 30.17 122 PRO A CA 1
ATOM 959 C C . PRO A 1 122 ? -12.402 14.871 -11.056 1.00 30.17 122 PRO A C 1
ATOM 961 O O . PRO A 1 122 ? -12.305 15.160 -12.246 1.00 30.17 122 PRO A O 1
ATOM 964 N N . TYR A 1 123 ? -11.845 13.765 -10.549 1.00 23.97 123 TYR A N 1
ATOM 965 C CA . TYR A 1 123 ? -11.387 12.642 -11.376 1.00 23.97 123 TYR A CA 1
ATOM 966 C C . TYR A 1 123 ? -12.420 11.502 -11.350 1.00 23.97 123 TYR A C 1
ATOM 968 O O . TYR A 1 123 ? -12.698 10.956 -10.287 1.00 23.97 123 TYR A O 1
ATOM 976 N N . GLY A 1 124 ? -12.937 11.135 -12.533 1.00 27.89 124 GLY A N 1
ATOM 977 C CA . GLY A 1 124 ? -13.588 9.843 -12.809 1.00 27.89 124 GLY A CA 1
ATOM 978 C C . GLY A 1 124 ? -15.120 9.846 -12.927 1.00 27.89 124 GLY A C 1
ATOM 979 O O . GLY A 1 124 ? -15.812 9.67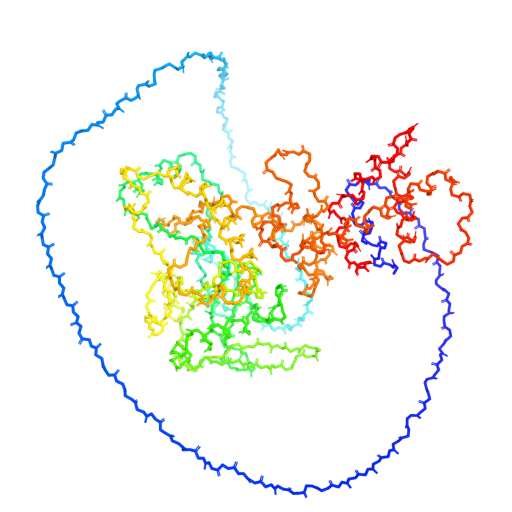9 -11.938 1.00 27.89 124 GLY A O 1
ATOM 980 N N . GLN A 1 125 ? -15.614 10.008 -14.162 1.00 28.11 125 GLN A N 1
ATOM 981 C CA . GLN A 1 125 ? -16.961 9.719 -14.701 1.00 28.11 125 GLN A CA 1
ATOM 982 C C . GLN A 1 125 ? -18.210 9.944 -13.815 1.00 28.11 125 GLN A C 1
ATOM 984 O O . GLN A 1 125 ? -18.577 9.155 -12.949 1.00 28.11 125 GLN A O 1
ATOM 989 N N . LYS A 1 126 ? -18.958 10.994 -14.179 1.00 29.59 126 LYS A N 1
ATOM 990 C CA . LYS A 1 126 ? -20.316 11.294 -13.715 1.00 29.59 126 LYS A CA 1
ATOM 991 C C . LYS A 1 126 ? -21.328 10.273 -14.253 1.00 29.59 126 LYS A C 1
ATOM 993 O O . LYS A 1 126 ? -21.560 10.227 -15.455 1.00 29.59 126 LYS A O 1
ATOM 998 N N . ASN A 1 127 ? -22.026 9.588 -13.350 1.00 27.91 127 ASN A N 1
ATOM 999 C CA . ASN A 1 127 ? -23.446 9.287 -13.521 1.00 27.91 127 ASN A CA 1
ATOM 1000 C C . ASN A 1 127 ? -24.212 10.258 -12.613 1.00 27.91 127 ASN A C 1
ATOM 1002 O O . ASN A 1 127 ? -24.295 10.053 -11.406 1.00 27.91 127 ASN A O 1
ATOM 1006 N N . THR A 1 128 ? -24.717 11.355 -13.171 1.00 28.16 128 THR A N 1
ATOM 1007 C CA . THR A 1 128 ? -25.620 12.264 -12.457 1.00 28.16 128 THR A CA 1
ATOM 1008 C C . THR A 1 128 ? -27.018 11.658 -12.433 1.00 28.16 128 THR A C 1
ATOM 1010 O O . THR A 1 128 ? -27.738 11.748 -13.424 1.00 28.16 128 THR A O 1
ATOM 1013 N N . TYR A 1 129 ? -27.410 11.070 -11.303 1.00 26.95 129 TYR A N 1
ATOM 1014 C CA . TYR A 1 129 ? -28.817 11.043 -10.911 1.00 26.95 129 TYR A CA 1
ATOM 1015 C C . TYR A 1 129 ? -29.092 12.341 -10.150 1.00 26.95 129 TYR A C 1
ATOM 1017 O O . TYR A 1 129 ? -28.573 12.556 -9.058 1.00 26.95 129 TYR A O 1
ATOM 1025 N N . TYR A 1 130 ? -29.840 13.239 -10.786 1.00 25.08 130 TYR A N 1
ATOM 1026 C CA . TYR A 1 130 ? -30.366 14.448 -10.166 1.00 25.08 130 TYR A CA 1
ATOM 1027 C C . TYR A 1 130 ? -31.560 14.032 -9.304 1.00 25.08 130 TYR A C 1
ATOM 1029 O O . TYR A 1 130 ? -32.534 13.503 -9.834 1.00 25.08 130 TYR A O 1
ATOM 1037 N N . ASN A 1 131 ? -31.469 14.225 -7.990 1.00 28.23 131 ASN A N 1
ATOM 1038 C CA . ASN A 1 131 ? -32.601 14.080 -7.081 1.00 28.23 131 ASN A CA 1
ATOM 1039 C C . ASN A 1 131 ? -32.803 15.445 -6.405 1.00 28.23 131 ASN A C 1
ATOM 1041 O O . ASN A 1 131 ? -31.845 15.943 -5.808 1.00 28.23 131 ASN A O 1
ATOM 1045 N N . PRO A 1 132 ? -33.970 16.097 -6.541 1.00 37.97 132 PRO A N 1
ATOM 1046 C CA . PRO A 1 132 ? -34.205 17.399 -5.942 1.00 37.97 132 PRO A CA 1
ATOM 1047 C C . PRO A 1 132 ? -34.496 17.190 -4.455 1.00 37.97 132 PRO A C 1
ATOM 1049 O O . PRO A 1 132 ? -35.603 16.820 -4.076 1.00 37.97 132 PRO A O 1
ATOM 1052 N N . VAL A 1 133 ? -33.488 17.391 -3.611 1.00 34.62 133 VAL A N 1
ATOM 1053 C CA . VAL A 1 133 ? -33.707 17.634 -2.183 1.00 34.62 133 VAL A CA 1
ATOM 1054 C C . VAL A 1 133 ? -33.520 19.130 -1.975 1.00 34.62 133 VAL A C 1
ATOM 1056 O O . VAL A 1 133 ? -32.530 19.695 -2.436 1.00 34.62 133 VAL A O 1
ATOM 1059 N N . GLU A 1 134 ? -34.529 19.742 -1.362 1.00 39.22 134 GLU A N 1
ATOM 1060 C CA . GLU A 1 134 ? -34.627 21.156 -0.997 1.00 39.22 134 GLU A CA 1
ATOM 1061 C C . GLU A 1 134 ? -33.325 21.700 -0.394 1.00 39.22 134 GLU A C 1
ATOM 1063 O O . GLU A 1 134 ? -32.570 20.952 0.227 1.00 39.22 134 GLU A O 1
ATOM 1068 N N . ASP A 1 135 ? -33.081 23.001 -0.584 1.00 40.53 135 ASP A N 1
ATOM 1069 C CA . ASP A 1 135 ? -31.896 23.756 -0.158 1.00 40.53 135 ASP A CA 1
ATOM 1070 C C . ASP A 1 135 ? -31.565 23.572 1.337 1.00 40.53 135 ASP A C 1
ATOM 1072 O O . ASP A 1 135 ? -31.846 24.414 2.192 1.00 40.53 135 ASP A O 1
ATOM 1076 N N . ILE A 1 136 ? -30.901 22.466 1.670 1.00 47.19 136 ILE A N 1
ATOM 1077 C CA . ILE A 1 136 ? -30.178 22.313 2.925 1.00 47.19 136 ILE A CA 1
ATOM 1078 C C . ILE A 1 136 ? -29.090 23.384 2.898 1.00 47.19 136 ILE A C 1
ATOM 1080 O O . ILE A 1 136 ? -28.321 23.473 1.943 1.00 47.19 136 ILE A O 1
ATOM 1084 N N . ASN A 1 137 ? -29.022 24.220 3.933 1.00 47.41 137 ASN A N 1
ATOM 1085 C CA . ASN A 1 137 ? -28.014 25.268 4.062 1.00 47.41 137 ASN A CA 1
ATOM 1086 C C . ASN A 1 137 ? -26.610 24.641 4.199 1.00 47.41 137 ASN A C 1
ATOM 1088 O O . ASN A 1 137 ? -26.089 24.466 5.298 1.00 47.41 137 ASN A O 1
ATOM 1092 N N . ILE A 1 138 ? -25.995 24.298 3.061 1.00 50.72 138 ILE A N 1
ATOM 1093 C CA . ILE A 1 138 ? -24.687 23.633 2.945 1.00 50.72 138 ILE A CA 1
ATOM 1094 C C . ILE A 1 138 ? -23.614 24.389 3.742 1.00 50.72 138 ILE A C 1
ATOM 1096 O O . ILE A 1 138 ? -22.675 23.779 4.255 1.00 50.72 138 ILE A O 1
ATOM 1100 N N . ASN A 1 139 ? -23.753 25.709 3.889 1.00 47.75 139 ASN A N 1
ATOM 1101 C CA . ASN A 1 139 ? -22.773 26.539 4.574 1.00 47.75 139 ASN A CA 1
ATOM 1102 C C . ASN A 1 139 ? -22.745 26.282 6.086 1.00 47.75 139 ASN A C 1
ATOM 1104 O O . ASN A 1 139 ? -21.658 26.064 6.618 1.00 47.75 139 ASN A O 1
ATOM 1108 N N . SER A 1 140 ? -23.888 26.225 6.779 1.00 46.72 140 SER A N 1
ATOM 1109 C CA . SER A 1 140 ? -23.903 25.983 8.233 1.00 46.72 140 SER A CA 1
ATOM 1110 C C . SER A 1 140 ? -23.417 24.573 8.589 1.00 46.72 140 SER A C 1
ATOM 1112 O O . SER A 1 140 ? -22.670 24.395 9.553 1.00 46.72 140 SER A O 1
ATOM 1114 N N . THR A 1 141 ? -23.738 23.573 7.765 1.00 50.56 141 THR A N 1
ATOM 1115 C CA . THR A 1 141 ? -23.260 22.198 7.962 1.00 50.56 141 THR A CA 1
ATOM 1116 C C . THR A 1 141 ? -21.765 22.049 7.669 1.00 50.56 141 THR A C 1
ATOM 1118 O O . THR A 1 141 ? -21.063 21.330 8.381 1.00 50.56 141 THR A O 1
ATOM 1121 N N . LYS A 1 142 ? -21.231 22.768 6.673 1.00 51.62 142 LYS A N 1
ATOM 1122 C CA . LYS A 1 142 ? -19.793 22.764 6.357 1.00 51.62 142 LYS A CA 1
ATOM 1123 C C . LYS A 1 142 ? -18.949 23.327 7.504 1.00 51.62 142 LYS A C 1
ATOM 1125 O O . LYS A 1 142 ? -17.853 22.820 7.740 1.00 51.62 142 LYS A O 1
ATOM 1130 N N . PHE A 1 143 ? -19.460 24.320 8.237 1.00 51.16 143 PHE A N 1
ATOM 1131 C CA . PHE A 1 143 ? -18.817 24.832 9.453 1.00 51.16 143 PHE A CA 1
ATOM 1132 C C . PHE A 1 143 ? -18.816 23.793 10.581 1.00 51.16 143 PHE A C 1
ATOM 1134 O O . PHE A 1 143 ? -17.761 23.511 11.143 1.00 51.16 143 PHE A O 1
ATOM 1141 N N . MET A 1 144 ? -19.954 23.141 10.841 1.00 51.88 144 MET A N 1
ATOM 1142 C CA . MET A 1 144 ? -20.061 22.136 11.905 1.00 51.88 144 MET A CA 1
ATOM 1143 C C . MET A 1 144 ? -19.161 20.912 11.647 1.00 51.88 144 MET A C 1
ATOM 1145 O O . MET A 1 144 ? -18.499 20.418 12.559 1.00 51.88 144 MET A O 1
ATOM 1149 N N . ILE A 1 145 ? -19.070 20.464 10.388 1.00 56.56 145 ILE A N 1
ATOM 1150 C CA . ILE A 1 145 ? -18.187 19.355 10.005 1.00 56.56 145 ILE A CA 1
ATOM 1151 C C . ILE A 1 145 ? -16.713 19.751 10.156 1.00 56.56 145 ILE A C 1
ATOM 1153 O O . ILE A 1 145 ? -15.899 18.958 10.625 1.00 56.56 145 ILE A O 1
ATOM 1157 N N . ARG A 1 146 ? -16.352 20.982 9.781 1.00 55.09 146 ARG A N 1
ATOM 1158 C CA . ARG A 1 146 ? -14.969 21.454 9.860 1.00 55.09 146 ARG A CA 1
ATOM 1159 C C . ARG A 1 146 ? -14.488 21.548 11.305 1.00 55.09 146 ARG A C 1
ATOM 1161 O O . ARG A 1 146 ? -13.393 21.083 11.579 1.00 55.09 146 ARG A O 1
ATOM 1168 N N . ASP A 1 147 ? -15.277 22.069 12.232 1.00 54.03 147 ASP A N 1
ATOM 1169 C CA . ASP A 1 147 ? -14.778 22.291 13.596 1.00 54.03 147 ASP A CA 1
ATOM 1170 C C . ASP A 1 147 ? -14.745 21.009 14.443 1.00 54.03 147 ASP A C 1
ATOM 1172 O O . ASP A 1 147 ? -13.843 20.840 15.263 1.00 54.03 147 ASP A O 1
ATOM 1176 N N . ILE A 1 148 ? -15.660 20.063 14.197 1.00 57.34 148 ILE A N 1
ATOM 1177 C CA . ILE A 1 148 ? -15.718 18.785 14.928 1.00 57.34 148 ILE A CA 1
ATOM 1178 C C . ILE A 1 148 ? -14.757 17.748 14.322 1.00 57.34 148 ILE A C 1
ATOM 1180 O O . ILE A 1 148 ? -14.146 16.964 15.050 1.00 57.34 148 ILE A O 1
ATOM 1184 N N . TYR A 1 149 ? -14.583 17.754 12.996 1.00 58.28 149 TYR A N 1
ATOM 1185 C CA . TYR A 1 149 ? -13.916 16.666 12.276 1.00 58.28 149 TYR A CA 1
ATOM 1186 C C . TYR A 1 149 ? -12.657 17.062 11.490 1.00 58.28 149 TYR A C 1
ATOM 1188 O O . TYR A 1 149 ? -12.006 16.179 10.937 1.00 58.28 149 TYR A O 1
ATOM 1196 N N . SER A 1 150 ? -12.242 18.339 11.503 1.00 56.28 150 SER A N 1
ATOM 1197 C CA . SER A 1 150 ? -10.960 18.814 10.937 1.00 56.28 150 SER A CA 1
ATOM 1198 C C . SER A 1 150 ? -9.733 17.952 11.267 1.00 56.28 150 SER A C 1
ATOM 1200 O O . SER A 1 150 ? -8.873 17.825 10.388 1.00 56.28 150 SER A O 1
ATOM 1202 N N . PRO A 1 151 ? -9.597 17.323 12.459 1.00 64.44 151 PRO A N 1
ATOM 1203 C CA . PRO A 1 151 ? -8.426 16.496 12.693 1.00 64.44 151 PRO A CA 1
ATOM 1204 C C . PRO A 1 151 ? -8.421 15.205 11.875 1.00 64.44 151 PRO A C 1
ATOM 1206 O O . PRO A 1 151 ? -7.343 14.662 11.718 1.00 64.44 151 PRO A O 1
ATOM 1209 N N . TYR A 1 152 ? -9.534 14.705 11.338 1.00 67.44 152 TYR A N 1
ATOM 1210 C CA . TYR A 1 152 ? -9.589 13.389 10.695 1.00 67.44 152 TYR A CA 1
ATOM 1211 C C . TYR A 1 152 ? -9.576 13.493 9.163 1.00 67.44 152 TYR A C 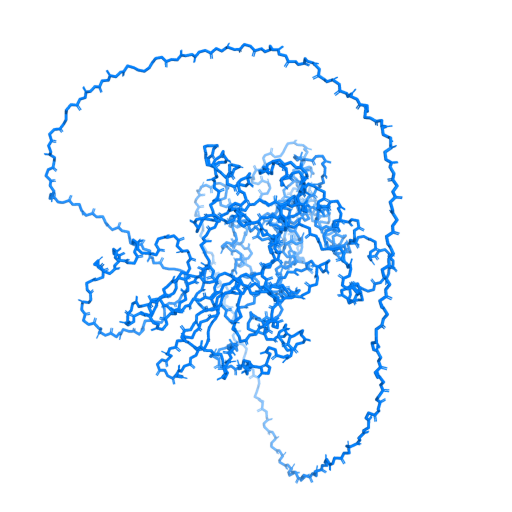1
ATOM 1213 O O . TYR A 1 152 ? -10.401 14.170 8.554 1.00 67.44 152 TYR A O 1
ATOM 1221 N N . TYR A 1 153 ? -8.662 12.766 8.517 1.00 78.06 153 TYR A N 1
ATOM 1222 C CA . TYR A 1 153 ? -8.636 12.625 7.057 1.00 78.06 153 TYR A CA 1
ATOM 1223 C C . TYR A 1 153 ? -9.345 11.333 6.660 1.00 78.06 153 TYR A C 1
ATOM 1225 O O . TYR A 1 153 ? -8.970 10.273 7.148 1.00 78.06 153 TYR A O 1
ATOM 1233 N N . GLY A 1 154 ? -10.314 11.414 5.745 1.00 86.81 154 GLY A N 1
ATOM 1234 C CA . GLY A 1 154 ? -11.017 10.237 5.215 1.00 86.81 154 GLY A CA 1
ATOM 1235 C C . GLY A 1 154 ? -12.312 9.865 5.944 1.00 86.81 154 GLY A C 1
ATOM 1236 O O . GLY A 1 154 ? -12.756 8.728 5.824 1.00 86.81 154 GLY A O 1
ATOM 1237 N N . ILE A 1 155 ? -12.923 10.793 6.692 1.00 92.50 155 ILE A N 1
ATOM 1238 C CA . ILE A 1 155 ? -14.279 10.586 7.223 1.00 92.50 155 ILE A CA 1
ATOM 1239 C C . ILE A 1 155 ? -15.271 10.422 6.077 1.00 92.50 155 ILE A C 1
ATOM 1241 O O . ILE A 1 155 ? -15.223 11.151 5.084 1.00 92.50 155 ILE A O 1
ATOM 1245 N N . ILE A 1 156 ? -16.210 9.499 6.265 1.00 94.00 156 ILE A N 1
ATOM 1246 C CA . ILE A 1 156 ? -17.347 9.307 5.370 1.00 94.00 156 ILE A CA 1
ATOM 1247 C C . ILE A 1 156 ? -18.605 9.685 6.130 1.00 94.00 156 ILE A C 1
ATOM 1249 O O . ILE A 1 156 ? -18.818 9.231 7.255 1.00 94.00 156 ILE A O 1
ATOM 1253 N N . VAL A 1 157 ? -19.435 10.505 5.495 1.00 93.69 157 VAL A N 1
ATOM 1254 C CA . VAL A 1 157 ? -20.729 10.935 6.020 1.00 93.69 157 VAL A CA 1
ATOM 1255 C C . VAL A 1 157 ? -21.851 10.373 5.162 1.00 93.69 157 VAL A C 1
ATOM 1257 O O . VAL A 1 157 ? -21.736 10.295 3.937 1.00 93.69 157 VAL A O 1
ATOM 1260 N N . ASP A 1 158 ? -22.947 10.001 5.807 1.00 92.12 158 ASP A N 1
ATOM 1261 C CA . ASP A 1 158 ? -24.194 9.725 5.111 1.00 92.12 158 ASP A CA 1
ATOM 1262 C C . ASP A 1 158 ? -24.729 11.037 4.520 1.00 92.12 158 ASP A C 1
ATOM 1264 O O . ASP A 1 158 ? -24.937 12.014 5.233 1.00 92.12 158 ASP A O 1
ATOM 1268 N N . SER A 1 159 ? -24.932 11.082 3.203 1.00 90.06 159 SER A N 1
ATOM 1269 C CA . SER A 1 159 ? -25.318 12.325 2.516 1.00 90.06 159 SER A CA 1
ATOM 1270 C C . SER A 1 159 ? -26.711 12.855 2.881 1.00 90.06 159 SER A C 1
ATOM 1272 O O . SER A 1 159 ? -26.984 14.026 2.643 1.00 90.06 159 SER A O 1
ATOM 1274 N N . THR A 1 160 ? -27.576 12.020 3.464 1.00 89.38 160 THR A N 1
ATOM 1275 C CA . THR A 1 160 ? -28.949 12.397 3.832 1.00 89.38 160 THR A CA 1
ATOM 1276 C C . THR A 1 160 ? -28.992 12.950 5.251 1.00 89.38 160 THR A C 1
ATOM 1278 O O . THR A 1 160 ? -29.589 13.989 5.509 1.00 89.38 160 THR A O 1
ATOM 1281 N N . THR A 1 161 ? -28.350 12.253 6.187 1.00 90.69 161 THR A N 1
ATOM 1282 C CA . THR A 1 161 ? -28.358 12.602 7.617 1.00 90.69 161 THR A CA 1
ATOM 1283 C C . THR A 1 161 ? -27.184 13.486 8.025 1.00 90.69 161 THR A C 1
ATOM 1285 O O . THR A 1 161 ? -27.206 14.067 9.109 1.00 90.69 161 THR A O 1
ATOM 1288 N N . LEU A 1 162 ? -26.148 13.560 7.184 1.00 89.62 162 LEU A N 1
ATOM 1289 C CA . LEU A 1 162 ? -24.872 14.243 7.421 1.00 89.62 162 LEU A CA 1
ATOM 1290 C C . LEU A 1 162 ? -24.122 13.724 8.657 1.00 89.62 162 LEU A C 1
ATOM 1292 O O . LEU A 1 162 ? -23.175 14.354 9.131 1.00 89.62 162 LEU A O 1
ATOM 1296 N N . LYS A 1 163 ? -24.518 12.551 9.165 1.00 92.25 163 LYS A N 1
ATOM 1297 C CA . LYS A 1 163 ? -23.840 11.867 10.262 1.00 92.25 163 LYS A CA 1
ATOM 1298 C C . LYS A 1 163 ? -22.632 11.090 9.728 1.00 92.25 163 LYS A C 1
ATOM 1300 O O . LYS A 1 163 ? -22.740 10.460 8.671 1.00 92.25 163 LYS A O 1
ATOM 1305 N N . PRO A 1 164 ? -21.490 11.102 10.433 1.00 94.00 164 PRO A N 1
ATOM 1306 C CA . PRO A 1 164 ? -20.385 10.203 10.142 1.00 94.00 164 PRO A CA 1
ATOM 1307 C C . PRO A 1 164 ? -20.837 8.747 10.214 1.00 94.00 164 PRO A C 1
ATOM 1309 O O . PRO A 1 164 ? -21.467 8.336 11.182 1.00 94.00 164 PRO A O 1
ATOM 1312 N N . ILE A 1 165 ? -20.466 7.973 9.201 1.00 95.75 165 ILE A N 1
ATOM 1313 C CA . ILE A 1 165 ? -20.631 6.514 9.156 1.00 95.75 165 ILE A CA 1
ATOM 1314 C C . ILE A 1 165 ? -19.280 5.794 9.160 1.00 95.75 165 ILE A C 1
ATOM 1316 O O . ILE A 1 165 ? -19.220 4.597 9.411 1.00 95.75 165 ILE A O 1
ATOM 1320 N N . SER A 1 166 ? -18.186 6.520 8.916 1.00 95.25 166 SER A N 1
ATOM 1321 C CA . SER A 1 166 ? -16.820 6.012 9.016 1.00 95.25 166 SER A CA 1
ATOM 1322 C C . SER A 1 166 ? -15.905 7.087 9.585 1.00 95.25 166 SER A C 1
ATOM 1324 O O . SER A 1 166 ? -15.870 8.211 9.074 1.00 95.25 166 SER A O 1
ATOM 1326 N N . ILE A 1 167 ? -15.167 6.735 10.638 1.00 94.00 167 ILE A N 1
ATOM 1327 C CA . ILE A 1 167 ? -14.205 7.607 11.314 1.00 94.00 167 ILE A CA 1
ATOM 1328 C C . ILE A 1 167 ? -12.859 6.871 11.388 1.00 94.00 167 ILE A C 1
ATOM 1330 O O . ILE A 1 167 ? -12.686 5.980 12.228 1.00 94.00 167 ILE A O 1
ATOM 1334 N N . PRO A 1 168 ? -11.901 7.212 10.508 1.00 92.31 168 PRO A N 1
ATOM 1335 C CA . PRO A 1 168 ? -10.570 6.619 10.530 1.00 92.31 168 PRO A CA 1
ATOM 1336 C C . PRO A 1 168 ? -9.718 7.192 11.680 1.00 92.31 168 PRO A C 1
ATOM 1338 O O . PRO A 1 168 ? -10.103 8.176 12.318 1.00 92.31 168 PRO A O 1
ATOM 1341 N N . PRO A 1 169 ? -8.536 6.614 11.957 1.00 89.75 169 PRO A N 1
ATOM 1342 C CA . PRO A 1 169 ? -7.590 7.188 12.905 1.00 89.75 169 PRO A CA 1
ATOM 1343 C C . PRO A 1 169 ? -7.133 8.593 12.484 1.00 89.75 169 PRO A C 1
ATOM 1345 O O . PRO A 1 169 ? -7.080 8.901 11.288 1.00 89.75 169 PRO A O 1
ATOM 1348 N N . PRO A 1 170 ? -6.730 9.447 13.439 1.00 84.75 170 PRO A N 1
ATOM 1349 C CA . PRO A 1 170 ? -6.204 10.763 13.124 1.00 84.75 170 PRO A CA 1
ATOM 1350 C C . PRO A 1 170 ? -4.913 10.653 12.286 1.00 84.75 170 PRO A C 1
ATOM 1352 O O . PRO A 1 170 ? -4.084 9.760 12.508 1.00 84.75 170 PRO A O 1
ATOM 1355 N N . PRO A 1 171 ? -4.706 11.575 11.331 1.00 83.56 171 PRO A N 1
ATOM 1356 C CA . PRO A 1 171 ? -3.557 11.617 10.449 1.00 83.56 171 PRO A CA 1
ATOM 1357 C C . PRO A 1 171 ? -2.271 11.816 11.250 1.00 83.56 171 PRO A C 1
ATOM 1359 O O . PRO A 1 171 ? -2.231 12.453 12.305 1.00 83.56 171 PRO A O 1
ATOM 1362 N N . SER A 1 172 ? -1.167 11.351 10.680 1.00 81.38 172 SER A N 1
ATOM 1363 C CA . SER A 1 172 ? 0.151 11.667 11.212 1.00 81.38 172 SER A CA 1
ATOM 1364 C C . SER A 1 172 ? 0.524 13.133 10.976 1.00 81.38 172 SER A C 1
ATOM 1366 O O . SER A 1 172 ? 0.417 13.630 9.848 1.00 81.38 172 SER A O 1
ATOM 1368 N N . ILE A 1 173 ? 1.090 13.788 11.987 1.00 79.56 173 ILE A N 1
ATOM 1369 C CA . ILE A 1 173 ? 1.753 15.085 11.849 1.00 79.56 173 ILE A CA 1
ATOM 1370 C C . ILE A 1 173 ? 3.030 14.883 11.022 1.00 79.56 173 ILE A C 1
ATOM 1372 O O . ILE A 1 173 ? 3.975 14.229 11.460 1.00 79.56 173 ILE A O 1
ATOM 1376 N N . LYS A 1 174 ? 3.060 15.441 9.804 1.00 73.94 174 LYS A N 1
ATOM 1377 C CA . LYS A 1 174 ? 4.171 15.252 8.850 1.00 73.94 174 LYS A CA 1
ATOM 1378 C C . LYS A 1 174 ? 5.442 16.014 9.224 1.00 73.94 174 LYS A C 1
ATOM 1380 O O . LYS A 1 174 ? 6.534 15.568 8.886 1.00 73.94 174 LYS A O 1
ATOM 1385 N N . VAL A 1 175 ? 5.303 17.172 9.869 1.00 71.56 175 VAL A N 1
ATOM 1386 C CA . VAL A 1 175 ? 6.425 18.036 10.252 1.00 71.56 175 VAL A CA 1
ATOM 1387 C C . VAL A 1 175 ? 6.268 18.403 11.714 1.00 71.56 175 VAL A C 1
ATOM 1389 O O . VAL A 1 175 ? 5.336 19.109 12.094 1.00 71.56 175 VAL A O 1
ATOM 1392 N N . VAL A 1 176 ? 7.188 17.910 12.533 1.00 76.44 176 VAL A N 1
ATOM 1393 C CA . VAL A 1 176 ? 7.228 18.213 13.958 1.00 76.44 176 VAL A CA 1
ATOM 1394 C C . VAL A 1 176 ? 8.232 19.342 14.158 1.00 76.44 176 VAL A C 1
ATOM 1396 O O . VAL A 1 176 ? 9.405 19.203 13.822 1.00 76.44 176 VAL A O 1
ATOM 1399 N N . SER A 1 177 ? 7.779 20.489 14.664 1.00 83.81 177 SER A N 1
ATOM 1400 C CA . SER A 1 177 ? 8.686 21.589 15.006 1.00 83.81 177 SER A CA 1
ATOM 1401 C C . SER A 1 177 ? 9.614 21.188 16.160 1.00 83.81 177 SER A C 1
ATOM 1403 O O . SER A 1 177 ? 9.250 20.351 16.983 1.00 83.81 177 SER A O 1
ATOM 1405 N N . ASN A 1 178 ? 10.780 21.828 16.293 1.00 82.69 178 ASN A N 1
ATOM 1406 C CA . ASN A 1 178 ? 11.695 21.565 17.418 1.00 82.69 178 ASN A CA 1
ATOM 1407 C C . ASN A 1 178 ? 11.011 21.734 18.784 1.00 82.69 178 ASN A C 1
ATOM 1409 O O . ASN A 1 178 ? 11.215 20.928 19.686 1.00 82.69 178 ASN A O 1
ATOM 1413 N N . LYS A 1 179 ? 10.147 22.750 18.924 1.00 86.31 179 LYS A N 1
ATOM 1414 C CA . LYS A 1 179 ? 9.347 22.954 20.140 1.00 86.31 179 LYS A CA 1
ATOM 1415 C C . LYS A 1 179 ? 8.437 21.754 20.415 1.00 86.31 179 LYS A C 1
ATOM 1417 O O . LYS A 1 179 ? 8.365 21.293 21.548 1.00 86.31 179 LYS A O 1
ATOM 1422 N N . LYS A 1 180 ? 7.778 21.230 19.378 1.00 85.25 180 LYS A N 1
ATOM 1423 C CA . LYS A 1 180 ? 6.908 20.062 19.504 1.00 85.25 180 LYS A CA 1
ATOM 1424 C C . LYS A 1 180 ? 7.708 18.788 19.798 1.00 85.25 180 LYS A C 1
ATOM 1426 O O . LYS A 1 180 ? 7.272 17.999 20.621 1.00 85.25 180 LYS A O 1
ATOM 1431 N N . LEU A 1 181 ? 8.904 18.621 19.224 1.00 83.44 181 LEU A N 1
ATOM 1432 C CA . LEU A 1 181 ? 9.827 17.527 19.569 1.00 83.44 181 LEU A CA 1
ATOM 1433 C C . LEU A 1 181 ? 10.219 17.538 21.050 1.00 83.44 181 LEU A C 1
ATOM 1435 O O . LEU A 1 181 ? 10.264 16.477 21.667 1.00 83.44 181 LEU A O 1
ATOM 1439 N N . LEU A 1 182 ? 10.466 18.714 21.635 1.00 86.62 182 LEU A N 1
ATOM 1440 C CA . LEU A 1 182 ? 10.734 18.838 23.072 1.00 86.62 182 LEU A CA 1
ATOM 1441 C C . LEU A 1 182 ? 9.522 18.426 23.918 1.00 86.62 182 LEU A C 1
ATOM 1443 O O . LEU A 1 182 ? 9.686 17.697 24.891 1.00 86.62 182 LEU A O 1
ATOM 1447 N N . GLU A 1 183 ? 8.318 18.847 23.526 1.00 87.81 183 GLU A N 1
ATOM 1448 C CA . GLU A 1 183 ? 7.066 18.435 24.176 1.00 87.81 183 GLU A CA 1
ATOM 1449 C C . GLU A 1 183 ? 6.884 16.912 24.115 1.00 87.81 183 GLU A C 1
ATOM 1451 O O . GLU A 1 183 ? 6.637 16.281 25.136 1.00 87.81 183 GLU A O 1
ATOM 1456 N N . ILE A 1 184 ? 7.112 16.301 22.949 1.00 86.31 184 ILE A N 1
ATOM 1457 C CA . ILE A 1 184 ? 7.019 14.846 22.769 1.00 86.31 184 ILE A CA 1
ATOM 1458 C C . ILE A 1 184 ? 8.049 14.123 23.630 1.00 86.31 184 ILE A C 1
ATOM 1460 O O . ILE A 1 184 ? 7.701 13.179 24.329 1.00 86.31 184 ILE A O 1
ATOM 1464 N N . ASN A 1 185 ? 9.308 14.568 23.623 1.00 87.50 185 ASN A N 1
ATOM 1465 C CA . ASN A 1 185 ? 10.346 13.972 24.463 1.00 87.50 185 ASN A CA 1
ATOM 1466 C C . ASN A 1 185 ? 9.991 14.066 25.954 1.00 87.50 185 ASN A C 1
ATOM 1468 O O . ASN A 1 185 ? 10.274 13.131 26.693 1.00 87.50 185 ASN A O 1
ATOM 1472 N N . LYS A 1 186 ? 9.327 15.146 26.387 1.00 88.06 186 LYS A N 1
ATOM 1473 C CA . LYS A 1 186 ? 8.796 15.244 27.749 1.00 88.06 186 LYS A CA 1
ATOM 1474 C C . LYS A 1 186 ? 7.695 14.207 27.996 1.00 88.06 186 LYS A C 1
ATOM 1476 O O . LYS A 1 186 ? 7.789 13.453 28.950 1.00 88.06 186 LYS A O 1
ATOM 1481 N N . THR A 1 187 ? 6.712 14.089 27.102 1.00 88.12 187 THR A N 1
ATOM 1482 C CA . THR A 1 187 ? 5.632 13.088 27.246 1.00 88.12 187 THR A CA 1
ATOM 1483 C C . THR A 1 187 ? 6.129 11.642 27.185 1.00 88.12 187 THR A C 1
ATOM 1485 O O . THR A 1 187 ? 5.546 10.765 27.814 1.00 88.12 187 THR A O 1
ATOM 1488 N N . LEU A 1 188 ? 7.214 11.384 26.446 1.00 86.38 188 LEU A N 1
ATOM 1489 C CA . LEU A 1 188 ? 7.900 10.094 26.430 1.00 86.38 188 LEU A CA 1
ATOM 1490 C C . LEU A 1 188 ? 8.590 9.821 27.769 1.00 86.38 188 LEU A C 1
ATOM 1492 O O . LEU A 1 188 ? 8.524 8.699 28.253 1.00 86.38 188 LEU A O 1
ATOM 1496 N N . ALA A 1 189 ? 9.230 10.829 28.366 1.00 85.44 189 ALA A N 1
ATOM 1497 C CA . ALA A 1 189 ? 9.852 10.711 29.683 1.00 85.44 189 ALA A CA 1
ATOM 1498 C C . ALA A 1 189 ? 8.822 10.466 30.796 1.00 85.44 189 ALA A C 1
ATOM 1500 O O . ALA A 1 189 ? 9.104 9.715 31.723 1.00 85.44 189 ALA A O 1
ATOM 1501 N N . ASP A 1 190 ? 7.643 11.076 30.668 1.00 87.19 190 ASP A N 1
ATOM 1502 C CA . ASP A 1 190 ? 6.539 10.964 31.624 1.00 87.19 190 ASP A CA 1
ATOM 1503 C C . ASP A 1 190 ? 5.670 9.702 31.397 1.00 87.19 190 ASP A C 1
ATOM 1505 O O . ASP A 1 190 ? 4.673 9.517 32.087 1.00 87.19 190 ASP A O 1
ATOM 1509 N N . GLU A 1 191 ? 6.013 8.848 30.423 1.00 86.62 191 GLU A N 1
ATOM 1510 C CA . GLU A 1 191 ? 5.278 7.619 30.060 1.00 86.62 191 GLU A CA 1
ATOM 1511 C C . GLU A 1 191 ? 3.795 7.830 29.659 1.00 86.62 191 GLU A C 1
ATOM 1513 O O . GLU A 1 191 ? 2.964 6.933 29.771 1.00 86.62 191 GLU A O 1
ATOM 1518 N N . VAL A 1 192 ? 3.446 9.017 29.144 1.00 89.56 192 VAL A N 1
ATOM 1519 C CA . VAL A 1 192 ? 2.063 9.378 28.740 1.00 89.56 192 VAL A CA 1
ATOM 1520 C C . VAL A 1 192 ? 1.805 9.141 27.241 1.00 89.56 192 VAL A C 1
ATOM 1522 O O . VAL A 1 192 ? 0.709 9.366 26.732 1.00 89.56 192 VAL A O 1
ATOM 1525 N N . CYS A 1 193 ? 2.824 8.731 26.491 1.00 89.81 193 CYS A N 1
ATOM 1526 C CA . CYS A 1 193 ? 2.769 8.583 25.042 1.00 89.81 193 CYS A CA 1
ATOM 1527 C C . CYS A 1 193 ? 2.668 7.104 24.658 1.00 89.81 193 CYS A C 1
ATOM 1529 O O . CYS A 1 193 ? 3.561 6.312 24.934 1.00 89.81 193 CYS A O 1
ATOM 1531 N N . ASP A 1 194 ? 1.626 6.711 23.939 1.00 90.69 194 ASP A N 1
ATOM 1532 C CA . ASP A 1 194 ? 1.597 5.360 23.392 1.00 90.69 194 ASP A CA 1
ATOM 1533 C C . ASP A 1 194 ? 2.702 5.221 22.335 1.00 90.69 194 ASP A C 1
ATOM 1535 O O . ASP A 1 194 ? 2.722 5.954 21.340 1.00 90.69 194 ASP A O 1
ATOM 1539 N N . ILE A 1 195 ? 3.611 4.264 22.538 1.00 91.19 195 ILE A N 1
ATOM 1540 C CA . ILE A 1 195 ? 4.614 3.882 21.545 1.00 91.19 195 ILE A CA 1
ATOM 1541 C C . ILE A 1 195 ? 4.157 2.589 20.895 1.00 91.19 195 ILE A C 1
ATOM 1543 O O . ILE A 1 195 ? 4.030 1.564 21.552 1.00 91.19 195 ILE A O 1
ATOM 1547 N N . ILE A 1 196 ? 3.917 2.631 19.595 1.00 92.00 196 ILE A N 1
ATOM 1548 C CA . ILE A 1 196 ? 3.308 1.537 18.844 1.00 92.00 196 ILE A CA 1
ATOM 1549 C C . ILE A 1 196 ? 4.257 1.154 17.711 1.00 92.00 196 ILE A C 1
ATOM 1551 O O . ILE A 1 196 ? 4.819 2.040 17.062 1.00 92.00 196 ILE A O 1
ATOM 1555 N N . LYS A 1 197 ? 4.466 -0.140 17.450 1.00 91.00 197 LYS A N 1
ATOM 1556 C CA . LYS A 1 197 ? 5.288 -0.558 16.300 1.00 91.00 197 LYS A CA 1
ATOM 1557 C C . LYS A 1 197 ? 4.582 -0.193 14.996 1.00 91.00 197 LYS A C 1
ATOM 1559 O O . LYS A 1 197 ? 3.368 -0.346 14.867 1.00 91.00 197 LYS A O 1
ATOM 1564 N N . ILE A 1 198 ? 5.338 0.304 14.018 1.00 92.75 198 ILE A N 1
ATOM 1565 C CA . ILE A 1 198 ? 4.810 0.408 12.657 1.00 92.75 198 ILE A CA 1
ATOM 1566 C C . ILE A 1 198 ? 4.798 -0.990 12.055 1.00 92.75 198 ILE A C 1
ATOM 1568 O O . ILE A 1 198 ? 5.818 -1.675 12.059 1.00 92.75 198 ILE A O 1
ATOM 1572 N N . GLU A 1 199 ? 3.658 -1.340 11.483 1.00 92.00 199 GLU A N 1
ATOM 1573 C CA . GLU A 1 199 ? 3.489 -2.483 10.601 1.00 92.00 199 GLU A CA 1
ATOM 1574 C C . GLU A 1 199 ? 3.488 -1.975 9.153 1.00 92.00 199 GLU A C 1
ATOM 1576 O O . GLU A 1 199 ? 2.804 -0.991 8.848 1.00 92.00 199 GLU A O 1
ATOM 1581 N N . ASP A 1 200 ? 4.252 -2.608 8.259 1.00 92.25 200 ASP A N 1
ATOM 1582 C CA . ASP A 1 200 ? 4.133 -2.351 6.819 1.00 92.25 200 ASP A CA 1
ATOM 1583 C C . ASP A 1 200 ? 2.865 -3.041 6.311 1.00 92.25 200 ASP A C 1
ATOM 1585 O O . ASP A 1 200 ? 2.822 -4.253 6.093 1.00 92.25 200 ASP A O 1
ATOM 1589 N N . GLY A 1 201 ? 1.798 -2.263 6.183 1.00 94.25 201 GLY A N 1
ATOM 1590 C CA . GLY A 1 201 ? 0.491 -2.767 5.809 1.00 94.25 201 GLY A CA 1
ATOM 1591 C C . GLY A 1 201 ? -0.423 -1.705 5.240 1.00 94.25 201 GLY A C 1
ATOM 1592 O O . GLY A 1 201 ? -0.078 -0.525 5.126 1.00 94.25 201 GLY A O 1
ATOM 1593 N N . THR A 1 202 ? -1.641 -2.134 4.935 1.00 95.12 202 THR A N 1
ATOM 1594 C CA . THR A 1 202 ? -2.700 -1.247 4.483 1.00 95.12 202 THR A CA 1
ATOM 1595 C C . THR A 1 202 ? -3.749 -1.087 5.569 1.00 95.12 202 THR A C 1
ATOM 1597 O O . THR A 1 202 ? -4.277 -2.061 6.094 1.00 95.12 202 THR A O 1
ATOM 1600 N N . MET A 1 203 ? -4.047 0.170 5.888 1.00 95.00 203 MET A N 1
ATOM 1601 C CA . MET A 1 203 ? -5.106 0.557 6.811 1.00 95.00 203 MET A CA 1
ATOM 1602 C C . MET A 1 203 ? -6.430 0.701 6.064 1.00 95.00 203 MET A C 1
ATOM 1604 O O . MET A 1 203 ? -6.496 1.425 5.066 1.00 95.00 203 MET A O 1
ATOM 1608 N N . VAL A 1 204 ? -7.477 0.058 6.576 1.00 96.50 204 VAL A N 1
ATOM 1609 C CA . VAL A 1 204 ? -8.848 0.166 6.068 1.00 96.50 204 VAL A CA 1
ATOM 1610 C C . VAL A 1 204 ? -9.831 0.400 7.205 1.00 96.50 204 VAL A C 1
ATOM 1612 O O . VAL A 1 204 ? -9.621 -0.079 8.318 1.00 96.50 204 VAL A O 1
ATOM 1615 N N . THR A 1 205 ? -10.917 1.117 6.924 1.00 96.75 205 THR A N 1
ATOM 1616 C CA . THR A 1 205 ? -12.044 1.257 7.854 1.00 96.75 205 THR A CA 1
ATOM 1617 C C . THR A 1 205 ? -13.273 0.582 7.264 1.00 96.75 205 THR A C 1
ATOM 1619 O O . THR A 1 205 ? -13.802 1.023 6.247 1.00 96.75 205 THR A O 1
ATOM 1622 N N . LEU A 1 206 ? -13.708 -0.503 7.898 1.00 97.00 206 LEU A N 1
ATOM 1623 C CA . LEU A 1 206 ? -14.965 -1.187 7.628 1.00 97.00 206 LEU A CA 1
ATOM 1624 C C . LEU A 1 206 ? -16.114 -0.370 8.208 1.00 97.00 206 LEU A C 1
ATOM 1626 O O . LEU A 1 206 ? -16.058 0.048 9.365 1.00 97.00 206 LEU A O 1
ATOM 1630 N N . TYR A 1 207 ? -17.161 -0.164 7.423 1.00 97.19 207 TYR A N 1
ATOM 1631 C CA . TYR A 1 207 ? -18.364 0.516 7.880 1.00 97.19 207 TYR A CA 1
ATOM 1632 C C . TYR A 1 207 ? -19.605 -0.027 7.176 1.00 97.19 207 TYR A C 1
ATOM 1634 O O . TYR A 1 207 ? -19.528 -0.541 6.055 1.00 97.19 207 TYR A O 1
ATOM 1642 N N . SER A 1 208 ? -20.750 0.098 7.845 1.00 96.88 208 SER A N 1
ATOM 1643 C CA . SER A 1 208 ? -22.052 -0.267 7.299 1.00 96.88 208 SER A CA 1
ATOM 1644 C C . SER A 1 208 ? -22.850 0.974 6.909 1.00 96.88 208 SER A C 1
ATOM 1646 O O . SER A 1 208 ? -22.755 2.017 7.553 1.00 96.88 208 SER A O 1
ATOM 1648 N N . TRP A 1 209 ? -23.660 0.865 5.859 1.00 95.62 209 TRP A N 1
ATOM 1649 C CA . TRP A 1 209 ? -24.596 1.911 5.453 1.00 95.62 209 TRP A CA 1
ATOM 1650 C C . TRP A 1 209 ? -25.838 1.318 4.781 1.00 95.62 209 TRP A C 1
ATOM 1652 O O . TRP A 1 209 ? -25.845 0.157 4.368 1.00 95.62 209 TRP A O 1
ATOM 1662 N N . MET A 1 210 ? -26.909 2.107 4.686 1.00 94.62 210 MET A N 1
ATOM 1663 C CA . MET A 1 210 ? -28.162 1.693 4.048 1.00 94.62 210 MET A CA 1
ATOM 1664 C C . MET A 1 210 ? -28.154 2.071 2.563 1.00 94.62 210 MET A C 1
ATOM 1666 O O . MET A 1 210 ? -28.441 3.209 2.200 1.00 94.62 210 MET A O 1
ATOM 1670 N N . HIS A 1 211 ? -27.842 1.110 1.692 1.00 90.19 211 HIS A N 1
ATOM 1671 C CA . HIS A 1 211 ? -27.926 1.286 0.246 1.00 90.19 211 HIS A CA 1
ATOM 1672 C C . HIS A 1 211 ? -29.394 1.356 -0.204 1.00 90.19 211 HIS A C 1
ATOM 1674 O O . HIS A 1 211 ? -30.168 0.454 0.132 1.00 90.19 211 HIS A O 1
ATOM 1680 N N . PRO A 1 212 ? -29.786 2.335 -1.043 1.00 89.12 212 PRO A N 1
ATOM 1681 C CA . PRO A 1 212 ? -31.185 2.534 -1.434 1.00 89.12 212 PRO A CA 1
ATOM 1682 C C . PRO A 1 212 ? -31.858 1.307 -2.061 1.00 89.12 212 PRO A C 1
ATOM 1684 O O . PRO A 1 212 ? -33.047 1.087 -1.870 1.00 89.12 212 PRO A O 1
ATOM 1687 N N . GLN A 1 213 ? -31.099 0.510 -2.819 1.00 89.25 213 GLN A N 1
ATOM 1688 C CA . GLN A 1 213 ? -31.626 -0.651 -3.555 1.00 89.25 213 GLN A CA 1
ATOM 1689 C C . GLN A 1 213 ? -31.305 -2.002 -2.908 1.00 89.25 213 GLN A C 1
ATOM 1691 O O . GLN A 1 213 ? -32.022 -2.968 -3.131 1.00 89.25 213 GLN A O 1
ATOM 1696 N N . ASN A 1 214 ? -30.229 -2.077 -2.122 1.00 88.81 214 ASN A N 1
ATOM 1697 C CA . ASN A 1 214 ? -29.666 -3.352 -1.662 1.00 88.81 214 ASN A CA 1
ATOM 1698 C C . ASN A 1 214 ? -29.805 -3.519 -0.144 1.00 88.81 214 ASN A C 1
ATOM 1700 O O . ASN A 1 214 ? -29.322 -4.496 0.418 1.00 88.81 214 ASN A O 1
ATOM 1704 N N . GLY A 1 215 ? -30.439 -2.555 0.530 1.00 92.69 215 GLY A N 1
ATOM 1705 C CA . GLY A 1 215 ? -30.522 -2.529 1.980 1.00 92.69 215 GLY A CA 1
ATOM 1706 C C . GLY A 1 215 ? -29.155 -2.306 2.618 1.00 92.69 215 GLY A C 1
ATOM 1707 O O . GLY A 1 215 ? -28.314 -1.572 2.101 1.00 92.69 215 GLY A O 1
ATOM 1708 N N . ARG A 1 216 ? -28.938 -2.913 3.782 1.00 94.31 216 ARG A N 1
ATOM 1709 C CA . ARG A 1 216 ? -27.696 -2.745 4.535 1.00 94.31 216 ARG A CA 1
ATOM 1710 C C . ARG A 1 216 ? -26.519 -3.352 3.771 1.00 94.31 216 ARG A C 1
ATOM 1712 O O . ARG A 1 216 ? -26.526 -4.536 3.455 1.00 94.31 216 ARG A O 1
ATOM 1719 N N . MET A 1 217 ? -25.487 -2.552 3.532 1.00 95.06 217 MET A N 1
ATOM 1720 C CA . MET A 1 217 ? -24.246 -2.979 2.892 1.00 95.06 217 MET A CA 1
ATOM 1721 C C . MET A 1 217 ? -23.048 -2.668 3.780 1.00 95.06 217 MET A C 1
ATOM 1723 O O . MET A 1 217 ? -23.087 -1.735 4.584 1.00 95.06 217 MET A O 1
ATOM 1727 N N . TRP A 1 218 ? -21.980 -3.441 3.607 1.00 97.19 218 TRP A N 1
ATOM 1728 C CA . TRP A 1 218 ? -20.669 -3.154 4.175 1.00 97.19 218 TRP A CA 1
ATOM 1729 C C . TRP A 1 218 ? -19.731 -2.639 3.090 1.00 97.19 218 TRP A C 1
ATOM 1731 O O . TRP A 1 218 ? -19.844 -2.984 1.912 1.00 97.19 218 TRP A O 1
ATOM 1741 N N . SER A 1 219 ? -18.821 -1.756 3.475 1.00 96.81 219 SER A N 1
ATOM 1742 C CA . SER A 1 219 ? -17.833 -1.165 2.577 1.00 96.81 219 SER A CA 1
ATOM 1743 C C . SER A 1 219 ? -16.511 -0.970 3.310 1.00 96.81 219 SER A C 1
ATOM 1745 O O . SER A 1 219 ? -16.474 -0.874 4.539 1.00 96.81 219 SER A O 1
ATOM 1747 N N . MET A 1 220 ? -15.420 -0.934 2.548 1.00 97.25 220 MET A N 1
ATOM 1748 C CA . MET A 1 220 ? -14.085 -0.640 3.062 1.00 97.25 220 MET A CA 1
ATOM 1749 C C . MET A 1 220 ? -13.627 0.718 2.578 1.00 97.25 220 MET A C 1
ATOM 1751 O O . MET A 1 220 ? -13.497 0.939 1.378 1.00 97.25 220 MET A O 1
ATOM 1755 N N . ALA A 1 221 ? -13.319 1.594 3.521 1.00 96.44 221 ALA A N 1
ATOM 1756 C CA . ALA A 1 221 ? -12.713 2.881 3.256 1.00 96.44 221 ALA A CA 1
ATOM 1757 C C . ALA A 1 221 ? -11.189 2.810 3.353 1.00 96.44 221 ALA A C 1
ATOM 1759 O O . ALA A 1 221 ? -10.630 2.046 4.140 1.00 96.44 221 ALA A O 1
ATOM 1760 N N . SER A 1 222 ? -10.526 3.694 2.617 1.00 93.25 222 SER A N 1
ATOM 1761 C CA . SER A 1 222 ? -9.147 4.109 2.877 1.00 93.25 222 SER A CA 1
ATOM 1762 C C . SER A 1 222 ? -9.084 5.630 2.970 1.00 93.25 222 SER A C 1
ATOM 1764 O O . SER A 1 222 ? -10.040 6.323 2.630 1.00 93.25 222 SER A O 1
ATOM 1766 N N . ASN A 1 223 ? -7.914 6.172 3.311 1.00 85.44 223 ASN A N 1
ATOM 1767 C CA . ASN A 1 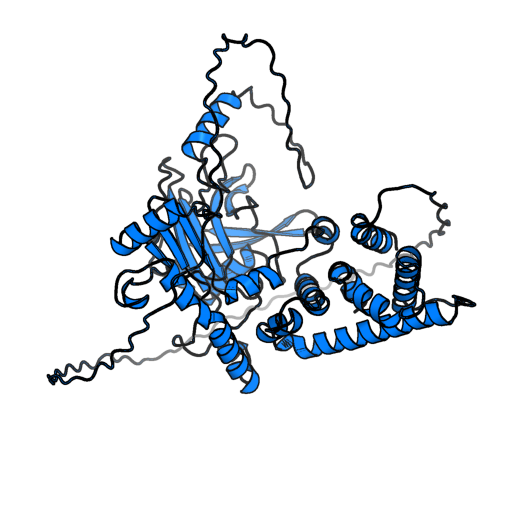223 ? -7.697 7.623 3.357 1.00 85.44 223 ASN A CA 1
ATOM 1768 C C . ASN A 1 223 ? -8.039 8.358 2.045 1.00 85.44 223 ASN A C 1
ATOM 1770 O O . ASN A 1 223 ? -8.231 9.569 2.070 1.00 85.44 223 ASN A O 1
ATOM 1774 N N . ASN A 1 224 ? -8.078 7.653 0.906 1.00 83.88 224 ASN A N 1
ATOM 1775 C CA . ASN A 1 224 ? -8.283 8.244 -0.420 1.00 83.88 224 ASN A CA 1
ATOM 1776 C C . ASN A 1 224 ? -9.527 7.715 -1.155 1.00 83.88 224 ASN A C 1
ATOM 1778 O O . ASN A 1 224 ? -9.702 8.022 -2.332 1.00 83.88 224 ASN A O 1
ATOM 1782 N N . GLY A 1 225 ? -10.369 6.897 -0.521 1.00 90.19 225 GLY A N 1
ATOM 1783 C CA . GLY A 1 225 ? -11.525 6.307 -1.197 1.00 90.19 225 GLY A CA 1
ATOM 1784 C C . GLY A 1 225 ? -12.563 5.788 -0.218 1.00 90.19 225 GLY A C 1
ATOM 1785 O O . GLY A 1 225 ? -12.203 5.146 0.766 1.00 90.19 225 GLY A O 1
ATOM 1786 N N . TYR A 1 226 ? -13.836 6.065 -0.505 1.00 93.38 226 TYR A N 1
ATOM 1787 C CA . TYR A 1 226 ? -14.948 5.700 0.372 1.00 93.38 226 TYR A CA 1
ATOM 1788 C C . TYR A 1 226 ? -15.270 4.199 0.318 1.00 93.38 226 TYR A C 1
ATOM 1790 O O . TYR A 1 226 ? -15.452 3.590 1.359 1.00 93.38 226 TYR A O 1
ATOM 1798 N N . ASP A 1 227 ? -15.259 3.590 -0.871 1.00 95.06 227 ASP A N 1
ATOM 1799 C CA . ASP A 1 227 ? -15.397 2.142 -1.061 1.00 95.06 227 ASP A CA 1
ATOM 1800 C C . ASP A 1 227 ? -14.285 1.656 -1.995 1.00 95.06 227 ASP A C 1
ATOM 1802 O O . ASP A 1 227 ? -14.300 1.905 -3.201 1.00 95.06 227 ASP A O 1
ATOM 1806 N N . ILE A 1 228 ? -13.286 0.996 -1.417 1.00 95.94 228 ILE A N 1
ATOM 1807 C CA . ILE A 1 228 ? -12.145 0.414 -2.128 1.00 95.94 228 ILE A CA 1
ATOM 1808 C C . ILE A 1 228 ? -12.260 -1.104 -2.284 1.00 95.94 228 ILE A C 1
ATOM 1810 O O . ILE A 1 228 ? -11.327 -1.731 -2.782 1.00 95.94 228 ILE A O 1
ATOM 1814 N N . SER A 1 229 ? -13.391 -1.702 -1.891 1.00 96.50 229 SER A N 1
ATOM 1815 C CA . SER A 1 229 ? -13.559 -3.158 -1.762 1.00 96.50 229 SER A CA 1
ATOM 1816 C C . SER A 1 229 ? -13.158 -3.927 -3.018 1.00 96.50 229 SER A C 1
ATOM 1818 O O . SER A 1 229 ? -12.491 -4.955 -2.926 1.00 96.50 229 SER A O 1
ATOM 1820 N N . SER A 1 230 ? -13.486 -3.383 -4.191 1.00 95.94 230 SER A N 1
ATOM 1821 C CA . SER A 1 230 ? -13.249 -4.021 -5.491 1.00 95.94 230 SER A CA 1
ATOM 1822 C C . SER A 1 230 ? -11.963 -3.587 -6.194 1.00 95.94 230 SER A C 1
ATOM 1824 O O . SER A 1 230 ? -11.700 -4.020 -7.315 1.00 95.94 230 SER A O 1
ATOM 1826 N N . TYR A 1 231 ? -11.140 -2.741 -5.570 1.00 95.06 231 TYR A N 1
ATOM 1827 C CA . TYR A 1 231 ? -9.870 -2.336 -6.164 1.00 95.06 231 TYR A CA 1
ATOM 1828 C C . TYR A 1 231 ? -8.786 -3.383 -5.953 1.00 95.06 231 TYR A C 1
ATOM 1830 O O . TYR A 1 231 ? -8.705 -4.029 -4.913 1.00 95.06 231 TYR A O 1
ATOM 1838 N N . LYS A 1 232 ? -7.915 -3.504 -6.954 1.00 95.00 232 LYS A N 1
ATOM 1839 C CA . LYS A 1 232 ? -6.713 -4.337 -6.927 1.00 95.00 232 LYS A CA 1
ATOM 1840 C C . LYS A 1 232 ? -5.487 -3.442 -6.830 1.00 95.00 232 LYS A C 1
ATOM 1842 O O . LYS A 1 232 ? -5.435 -2.386 -7.472 1.00 95.00 232 LYS A O 1
ATOM 1847 N N . TRP A 1 233 ? -4.481 -3.871 -6.071 1.00 92.38 233 TRP A N 1
ATOM 1848 C CA . TRP A 1 233 ? -3.209 -3.156 -6.006 1.00 92.38 233 TRP A CA 1
ATOM 1849 C C . TRP A 1 233 ? -2.108 -3.850 -6.803 1.00 92.38 233 TRP A C 1
ATOM 1851 O O . TRP A 1 233 ? -1.900 -3.493 -7.959 1.00 92.38 233 TRP A O 1
ATOM 1861 N N . MET A 1 234 ? -1.308 -4.718 -6.188 1.00 92.50 234 MET A N 1
ATOM 1862 C CA . MET A 1 234 ? -0.158 -5.336 -6.870 1.00 92.50 234 MET A CA 1
ATOM 1863 C C . MET A 1 234 ? -0.463 -6.741 -7.348 1.00 92.50 234 MET A C 1
ATOM 1865 O O . MET A 1 234 ? 0.122 -7.189 -8.321 1.00 92.50 234 MET A O 1
ATOM 1869 N N . GLY A 1 235 ? -1.378 -7.421 -6.675 1.00 94.62 235 GLY A N 1
ATOM 1870 C CA . GLY A 1 235 ? -1.810 -8.758 -7.011 1.00 94.62 235 GLY A CA 1
ATOM 1871 C C . GLY A 1 235 ? -3.209 -8.794 -7.608 1.00 94.62 235 GLY A C 1
ATOM 1872 O O . GLY A 1 235 ? -3.896 -7.784 -7.761 1.00 94.62 235 GLY A O 1
ATOM 1873 N N . LYS A 1 236 ? -3.623 -10.007 -7.966 1.00 95.88 236 LYS A N 1
ATOM 1874 C CA . LYS A 1 236 ? -4.874 -10.277 -8.684 1.00 95.88 236 LYS A CA 1
ATOM 1875 C C . LYS A 1 236 ? -6.126 -10.144 -7.822 1.00 95.88 236 LYS A C 1
ATOM 1877 O O . LYS A 1 236 ? -7.214 -10.050 -8.391 1.00 95.88 236 LYS A O 1
ATOM 1882 N N . MET A 1 237 ? -5.963 -10.157 -6.501 1.00 97.25 237 MET A N 1
ATOM 1883 C CA . MET A 1 237 ? -7.051 -10.071 -5.534 1.00 97.25 237 MET A CA 1
ATOM 1884 C C . MET A 1 237 ? -7.419 -8.618 -5.243 1.00 97.25 237 MET A C 1
ATOM 1886 O O . MET A 1 237 ? -6.567 -7.727 -5.177 1.00 97.25 237 MET A O 1
ATOM 1890 N N . THR A 1 238 ? -8.712 -8.394 -5.077 1.00 97.69 238 THR A N 1
ATOM 1891 C CA . THR A 1 238 ? -9.284 -7.144 -4.591 1.00 97.69 238 THR A CA 1
ATOM 1892 C C . THR A 1 238 ? -9.041 -6.978 -3.092 1.00 97.69 238 THR A C 1
ATOM 1894 O O . THR A 1 238 ? -8.688 -7.936 -2.405 1.00 97.69 238 THR A O 1
ATOM 1897 N N . TYR A 1 239 ? -9.249 -5.774 -2.559 1.00 97.75 239 TYR A N 1
ATOM 1898 C CA . TYR A 1 239 ? -9.202 -5.551 -1.113 1.00 97.75 239 TYR A CA 1
ATOM 1899 C C . TYR A 1 239 ? -10.138 -6.496 -0.350 1.00 97.75 239 TYR A C 1
ATOM 1901 O O . TYR A 1 239 ? -9.738 -7.035 0.677 1.00 97.75 239 TYR A O 1
ATOM 1909 N N . ALA A 1 240 ? -11.367 -6.705 -0.842 1.00 97.94 240 ALA A N 1
ATOM 1910 C CA . ALA A 1 240 ? -12.349 -7.572 -0.185 1.00 97.94 240 ALA A CA 1
ATOM 1911 C C . ALA A 1 240 ? -11.890 -9.028 -0.173 1.00 97.94 240 ALA A C 1
ATOM 1913 O O . ALA A 1 240 ? -11.932 -9.672 0.868 1.00 97.94 240 ALA A O 1
ATOM 1914 N N . GLU A 1 241 ? -11.389 -9.519 -1.306 1.00 98.25 241 GLU A N 1
ATOM 1915 C CA . GLU A 1 241 ? -10.853 -10.879 -1.409 1.00 98.25 241 GLU A CA 1
ATOM 1916 C C . GLU A 1 241 ? -9.653 -11.084 -0.490 1.00 98.25 241 GLU A C 1
ATOM 1918 O O . GLU A 1 241 ? -9.563 -12.113 0.163 1.00 98.25 241 GLU A O 1
ATOM 1923 N N . VAL A 1 242 ? -8.748 -10.105 -0.409 1.00 98.25 242 VAL A N 1
ATOM 1924 C CA . VAL A 1 242 ? -7.585 -10.187 0.482 1.00 98.25 242 VAL A CA 1
ATOM 1925 C C . VAL A 1 242 ? -7.993 -10.191 1.943 1.00 98.25 242 VAL A C 1
ATOM 1927 O O . VAL A 1 242 ? -7.480 -10.989 2.720 1.00 98.25 242 VAL A O 1
ATOM 1930 N N . PHE A 1 243 ? -8.911 -9.310 2.327 1.00 97.88 243 PHE A N 1
ATOM 1931 C CA . PHE A 1 243 ? -9.383 -9.262 3.701 1.00 97.88 243 PHE A CA 1
ATOM 1932 C C . PHE A 1 243 ? -10.099 -10.566 4.084 1.00 97.88 243 PHE A C 1
ATOM 1934 O O . PHE A 1 243 ? -9.838 -11.115 5.151 1.00 97.88 243 PHE A O 1
ATOM 1941 N N . TYR A 1 244 ? -10.953 -11.090 3.198 1.00 98.19 244 TYR A N 1
ATOM 1942 C CA . TYR A 1 244 ? -11.634 -12.368 3.399 1.00 98.19 244 TYR A CA 1
ATOM 1943 C C . TYR A 1 244 ? -10.658 -13.546 3.488 1.00 98.19 244 TYR A C 1
ATOM 1945 O O . TYR A 1 244 ? -10.769 -14.324 4.426 1.00 98.19 244 TYR A O 1
ATOM 1953 N N . ASP A 1 245 ? -9.690 -13.657 2.571 1.00 98.38 245 ASP A N 1
ATOM 1954 C CA . ASP A 1 245 ? -8.688 -14.736 2.568 1.00 98.38 245 ASP A CA 1
ATOM 1955 C C . ASP A 1 245 ? -7.896 -14.788 3.877 1.00 98.38 245 ASP A C 1
ATOM 1957 O O . ASP A 1 245 ? -7.771 -15.848 4.488 1.00 98.38 245 ASP A O 1
ATOM 1961 N N . LEU A 1 246 ? -7.429 -13.629 4.353 1.00 97.62 246 LEU A N 1
ATOM 1962 C CA . LEU A 1 246 ? -6.726 -13.527 5.629 1.00 97.62 246 LEU A CA 1
ATOM 1963 C C . LEU A 1 246 ? -7.600 -13.997 6.796 1.00 97.62 246 LEU A C 1
ATOM 1965 O O . LEU A 1 246 ? -7.131 -14.750 7.645 1.00 97.62 246 LEU A O 1
ATOM 1969 N N . VAL A 1 247 ? -8.863 -13.562 6.852 1.00 96.50 247 VAL A N 1
ATOM 1970 C CA . VAL A 1 247 ? -9.790 -13.973 7.913 1.00 96.50 247 VAL A CA 1
ATOM 1971 C C . VAL A 1 247 ? -10.096 -15.468 7.841 1.00 96.50 247 VAL A C 1
ATOM 1973 O O . VAL A 1 247 ? -10.058 -16.141 8.865 1.00 96.50 247 VAL A O 1
ATOM 1976 N N . ASP A 1 248 ? -10.376 -15.996 6.654 1.00 97.31 248 ASP A N 1
ATOM 1977 C CA . ASP A 1 248 ? -10.733 -17.400 6.457 1.00 97.31 248 ASP A CA 1
ATOM 1978 C C . ASP A 1 248 ? -9.592 -18.346 6.834 1.00 97.31 248 ASP A C 1
ATOM 1980 O O . ASP A 1 248 ? -9.791 -19.310 7.572 1.00 97.31 248 ASP A O 1
ATOM 1984 N N . ARG A 1 249 ? -8.380 -18.036 6.368 1.00 97.25 249 ARG A N 1
ATOM 1985 C CA . ARG A 1 249 ? -7.212 -18.897 6.541 1.00 97.25 249 ARG A CA 1
ATOM 1986 C C . ARG A 1 249 ? -6.541 -18.745 7.901 1.00 97.25 249 ARG A C 1
ATOM 1988 O O . ARG A 1 249 ? -6.085 -19.744 8.449 1.00 97.25 249 ARG A O 1
ATOM 1995 N N . LEU A 1 250 ? -6.429 -17.520 8.421 1.00 95.25 250 LEU A N 1
ATOM 1996 C CA . LEU A 1 250 ? -5.630 -17.230 9.621 1.00 95.25 250 LEU A CA 1
ATOM 1997 C C . LEU A 1 250 ? -6.478 -16.976 10.872 1.00 95.25 250 LEU A C 1
ATOM 1999 O O . LEU A 1 250 ? -5.976 -17.140 11.980 1.00 95.25 250 LEU A O 1
ATOM 2003 N N . TYR A 1 251 ? -7.748 -16.590 10.719 1.00 94.62 251 TYR A N 1
ATOM 2004 C CA . TYR A 1 251 ? -8.615 -16.202 11.839 1.00 94.62 251 TYR A CA 1
ATOM 2005 C C . TYR A 1 251 ? -10.019 -16.843 11.745 1.00 94.62 251 TYR A C 1
ATOM 2007 O O . TYR A 1 251 ? -11.030 -16.129 11.796 1.00 94.62 251 TYR A O 1
ATOM 2015 N N . PRO A 1 252 ? -10.131 -18.185 11.637 1.00 95.69 252 PRO A N 1
ATOM 2016 C CA . PRO A 1 252 ? -11.409 -18.872 11.413 1.00 95.69 252 PRO A CA 1
ATOM 2017 C C . PRO A 1 252 ? -12.437 -18.625 12.527 1.00 95.69 252 PRO A C 1
ATOM 2019 O O . PRO A 1 252 ? -13.639 -18.569 12.270 1.00 95.69 252 PRO A O 1
ATOM 2022 N N . GLU A 1 253 ? -11.989 -18.412 13.764 1.00 94.50 253 GLU A N 1
ATOM 2023 C CA . GLU A 1 253 ? -12.883 -18.056 14.866 1.00 94.50 253 GLU A CA 1
ATOM 2024 C C . GLU A 1 253 ? -13.511 -16.662 14.664 1.00 94.50 253 GLU A C 1
ATOM 2026 O O . GLU A 1 253 ? -14.702 -16.472 14.919 1.00 94.50 253 GLU A O 1
ATOM 2031 N N . PHE A 1 254 ? -12.752 -15.691 14.137 1.00 93.56 254 PHE A N 1
ATOM 2032 C CA . PHE A 1 254 ? -13.273 -14.362 13.801 1.00 93.56 254 PHE A CA 1
ATOM 2033 C C . PHE A 1 254 ? -14.268 -14.456 12.640 1.00 93.56 254 PHE A C 1
ATOM 2035 O O . PHE A 1 254 ? -15.312 -13.794 12.667 1.00 93.56 254 PHE A O 1
ATOM 2042 N N . LYS A 1 255 ? -13.998 -15.332 11.658 1.00 95.81 255 LYS A N 1
ATOM 2043 C CA . LYS A 1 255 ? -14.954 -15.648 10.589 1.00 95.81 255 LYS A CA 1
ATOM 2044 C C . LYS A 1 255 ? -16.276 -16.154 11.162 1.00 95.81 255 LYS A C 1
ATOM 2046 O O . LYS A 1 255 ? -17.329 -15.610 10.833 1.00 95.81 255 LYS A O 1
ATOM 2051 N N . ALA A 1 256 ? -16.213 -17.152 12.045 1.00 95.31 256 ALA A N 1
ATOM 2052 C CA . ALA A 1 256 ? -17.385 -17.758 12.669 1.00 95.31 256 ALA A CA 1
ATOM 2053 C C . ALA A 1 256 ? -18.195 -16.745 13.494 1.00 95.31 256 ALA A C 1
ATOM 2055 O O . ALA A 1 256 ? -19.419 -16.699 13.390 1.00 95.31 256 ALA A O 1
ATOM 2056 N N . GLN A 1 257 ? -17.522 -15.895 14.273 1.00 93.31 257 GLN A N 1
ATOM 2057 C CA . GLN A 1 257 ? -18.195 -14.903 15.108 1.00 93.31 257 GLN A CA 1
ATOM 2058 C C . GLN A 1 257 ? -18.861 -13.800 14.301 1.00 93.31 257 GLN A C 1
ATOM 2060 O O . GLN A 1 257 ? -19.998 -13.446 14.590 1.00 93.31 257 GLN A O 1
ATOM 2065 N N . THR A 1 258 ? -18.177 -13.255 13.297 1.00 94.94 258 THR A N 1
ATOM 2066 C CA . THR A 1 258 ? -18.698 -12.125 12.516 1.00 94.94 258 THR A CA 1
ATOM 2067 C C . THR A 1 258 ? -19.641 -12.553 11.394 1.00 94.94 258 THR A C 1
ATOM 2069 O O . THR A 1 258 ? -20.416 -11.732 10.889 1.00 94.94 258 THR A O 1
ATOM 2072 N N . GLY A 1 259 ? -19.602 -13.832 11.013 1.00 96.56 259 GLY A N 1
ATOM 2073 C CA . GLY A 1 259 ? -20.309 -14.346 9.847 1.00 96.56 259 GLY A CA 1
ATOM 2074 C C . GLY A 1 259 ? -19.882 -13.609 8.581 1.00 96.56 259 GLY A C 1
ATOM 2075 O O . GLY A 1 259 ? -20.752 -13.216 7.800 1.00 96.56 259 GLY A O 1
ATOM 2076 N N . ILE A 1 260 ? -18.580 -13.318 8.451 1.00 96.62 260 ILE A N 1
ATOM 2077 C CA . ILE A 1 260 ? -18.034 -12.661 7.263 1.00 96.62 260 ILE A CA 1
ATOM 2078 C C . ILE A 1 260 ? -18.127 -13.596 6.058 1.00 96.62 260 ILE A C 1
ATOM 2080 O O . ILE A 1 260 ? -17.767 -14.773 6.130 1.00 96.62 260 ILE A O 1
ATOM 2084 N N . ASP A 1 261 ? -18.574 -13.040 4.941 1.00 97.75 261 ASP A N 1
ATOM 2085 C CA . ASP A 1 261 ? -18.569 -13.700 3.643 1.00 97.75 261 ASP A CA 1
ATOM 2086 C C . ASP A 1 261 ? -18.229 -12.711 2.523 1.00 97.75 261 ASP A C 1
ATOM 2088 O O . ASP A 1 261 ? -18.151 -11.496 2.748 1.00 97.75 261 ASP A O 1
ATOM 2092 N N . ILE A 1 262 ? -18.004 -13.231 1.319 1.00 96.94 262 ILE A N 1
ATOM 2093 C CA . ILE A 1 262 ? -17.730 -12.435 0.127 1.00 96.94 262 ILE A CA 1
ATOM 2094 C C . ILE A 1 262 ? -18.760 -12.705 -0.969 1.00 96.94 262 ILE A C 1
ATOM 2096 O O . ILE A 1 262 ? -19.023 -13.839 -1.359 1.00 96.94 262 ILE A O 1
ATOM 2100 N N . LEU A 1 263 ? -19.326 -11.628 -1.509 1.00 95.56 263 LEU A N 1
ATOM 2101 C CA . LEU A 1 263 ? -20.244 -11.666 -2.638 1.00 95.56 263 LEU A CA 1
ATOM 2102 C C . LEU A 1 263 ? -19.585 -11.107 -3.897 1.00 95.56 263 LEU A C 1
ATOM 2104 O O . LEU A 1 263 ? -18.922 -10.066 -3.873 1.00 95.56 263 LEU A O 1
ATOM 2108 N N . TYR A 1 264 ? -19.849 -11.781 -5.013 1.00 95.19 264 TYR A N 1
ATOM 2109 C CA . TYR A 1 264 ? -19.436 -11.379 -6.351 1.00 95.19 264 TYR A CA 1
ATOM 2110 C C . TYR A 1 264 ? -20.659 -10.909 -7.133 1.00 95.19 264 TYR A C 1
ATOM 2112 O O . TYR A 1 264 ? -21.533 -11.702 -7.479 1.00 95.19 264 TYR A O 1
ATOM 2120 N N . ILE A 1 265 ? -20.728 -9.610 -7.415 1.00 91.56 265 ILE A N 1
ATOM 2121 C CA . ILE A 1 265 ? -21.848 -9.000 -8.135 1.00 91.56 265 ILE A CA 1
ATOM 2122 C C . ILE A 1 265 ? -21.375 -8.580 -9.521 1.00 91.56 265 ILE A C 1
ATOM 2124 O O . ILE A 1 265 ? -20.461 -7.766 -9.658 1.00 91.56 265 ILE A O 1
ATOM 2128 N N . ALA A 1 266 ? -22.013 -9.110 -10.563 1.00 90.19 266 ALA A N 1
ATOM 2129 C CA . ALA A 1 266 ? -21.772 -8.655 -11.926 1.00 90.19 266 ALA A CA 1
ATOM 2130 C C . ALA A 1 266 ? -22.203 -7.186 -12.072 1.00 90.19 266 ALA A C 1
ATOM 2132 O O . ALA A 1 266 ? -23.351 -6.834 -11.798 1.00 90.19 266 ALA A O 1
ATOM 2133 N N . HIS A 1 267 ? -21.291 -6.320 -12.511 1.00 82.44 267 HIS A N 1
ATOM 2134 C CA . HIS A 1 267 ? -21.548 -4.898 -12.702 1.00 82.44 267 HIS A CA 1
ATOM 2135 C C . HIS A 1 267 ? -21.007 -4.426 -14.055 1.00 82.44 267 HIS A C 1
ATOM 2137 O O . HIS A 1 267 ? -19.823 -4.122 -14.215 1.00 82.44 267 HIS A O 1
ATOM 2143 N N . LYS A 1 268 ? -21.918 -4.302 -15.030 1.00 86.25 268 LYS A N 1
ATOM 2144 C CA . LYS A 1 268 ? -21.631 -3.946 -16.429 1.00 86.25 268 LYS A CA 1
ATOM 2145 C C . LYS A 1 268 ? -20.617 -4.904 -17.068 1.00 86.25 268 LYS A C 1
ATOM 2147 O O . LYS A 1 268 ? -21.015 -5.930 -17.603 1.00 86.25 268 LYS A O 1
ATOM 2152 N N . THR A 1 269 ? -19.336 -4.554 -17.014 1.00 83.56 269 THR A N 1
ATOM 2153 C CA . THR A 1 269 ? -18.211 -5.267 -17.634 1.00 83.56 269 THR A CA 1
ATOM 2154 C C . THR A 1 269 ? -17.250 -5.873 -16.617 1.00 83.56 269 THR A C 1
ATOM 2156 O O . THR A 1 269 ? -16.335 -6.579 -17.020 1.00 83.56 269 THR A O 1
ATOM 2159 N N . ASP A 1 270 ? -17.446 -5.604 -15.325 1.00 85.06 270 ASP A N 1
ATOM 2160 C CA . ASP A 1 270 ? -16.560 -6.044 -14.250 1.00 85.06 270 ASP A CA 1
ATOM 2161 C C . ASP A 1 270 ? -17.331 -6.763 -13.143 1.00 85.06 270 ASP A C 1
ATOM 2163 O O . ASP A 1 270 ? -18.557 -6.685 -13.037 1.00 85.06 270 ASP A O 1
ATOM 2167 N N . ILE A 1 271 ? -16.590 -7.472 -12.296 1.00 89.12 271 ILE A N 1
ATOM 2168 C CA . ILE A 1 271 ? -17.122 -8.127 -11.103 1.00 89.12 271 ILE A CA 1
ATOM 2169 C C . ILE A 1 271 ? -16.817 -7.236 -9.899 1.00 89.12 271 ILE A C 1
ATOM 2171 O O . ILE A 1 271 ? -15.653 -6.968 -9.595 1.00 89.12 271 ILE A O 1
ATOM 2175 N N . LYS A 1 272 ? -17.866 -6.781 -9.208 1.00 92.69 272 LYS A N 1
ATOM 2176 C CA . LYS A 1 272 ? -17.748 -6.073 -7.934 1.00 92.69 272 LYS A CA 1
ATOM 2177 C C . LYS A 1 272 ? -17.656 -7.099 -6.806 1.00 92.69 272 LYS A C 1
ATOM 2179 O O . LYS A 1 272 ? -18.532 -7.951 -6.677 1.00 92.69 272 LYS A O 1
ATOM 2184 N N . THR A 1 273 ? -16.622 -6.995 -5.982 1.00 94.94 273 THR A N 1
ATOM 2185 C CA . THR A 1 273 ? -16.474 -7.780 -4.750 1.00 94.94 273 THR A CA 1
ATOM 2186 C C . THR A 1 273 ? -16.963 -6.980 -3.553 1.00 94.94 273 THR A C 1
ATOM 2188 O O . THR A 1 273 ? -16.640 -5.795 -3.410 1.00 94.94 273 THR A O 1
ATOM 2191 N N . ILE A 1 274 ? -17.770 -7.620 -2.709 1.00 93.81 274 ILE A N 1
ATOM 2192 C CA . ILE A 1 274 ? -18.411 -6.998 -1.549 1.00 93.81 274 ILE A CA 1
ATOM 2193 C C . ILE A 1 274 ? -18.254 -7.928 -0.354 1.00 93.81 274 ILE A C 1
ATOM 2195 O O . ILE A 1 274 ? -18.563 -9.110 -0.457 1.00 93.81 274 ILE A O 1
ATOM 2199 N N . LEU A 1 275 ? -17.797 -7.388 0.774 1.00 95.56 275 LEU A N 1
ATOM 2200 C CA . LEU A 1 275 ? -17.827 -8.108 2.043 1.00 95.56 275 LEU A CA 1
ATOM 2201 C C . LEU A 1 275 ? -19.226 -8.027 2.647 1.00 95.56 275 LEU A C 1
ATOM 2203 O O . LEU A 1 275 ? -19.864 -6.975 2.619 1.00 95.56 275 LEU A O 1
ATOM 2207 N N . THR A 1 276 ? -19.684 -9.118 3.237 1.00 96.69 276 THR A N 1
ATOM 2208 C CA . THR A 1 276 ? -20.903 -9.159 4.043 1.00 96.69 276 THR A CA 1
ATOM 2209 C C . THR A 1 276 ? -20.570 -9.646 5.432 1.00 96.69 276 THR A C 1
ATOM 2211 O O . THR A 1 276 ? -19.693 -10.484 5.583 1.00 96.69 276 THR A O 1
ATOM 2214 N N . PHE A 1 277 ? -21.283 -9.150 6.437 1.00 96.88 277 PHE A N 1
ATOM 2215 C CA . PHE A 1 277 ? -21.151 -9.606 7.814 1.00 96.88 277 PHE A CA 1
ATOM 2216 C C . PHE A 1 277 ? -22.547 -9.807 8.386 1.00 96.88 277 PHE A C 1
ATOM 2218 O O . PHE A 1 277 ? -23.370 -8.890 8.325 1.00 96.88 277 PHE A O 1
ATOM 2225 N N . THR A 1 278 ? -22.804 -10.997 8.924 1.00 96.38 278 THR A N 1
ATOM 2226 C CA . THR A 1 278 ? -24.118 -11.347 9.490 1.00 96.38 278 THR A CA 1
ATOM 2227 C C . THR A 1 278 ? -24.248 -10.884 10.940 1.00 96.38 278 THR A C 1
ATOM 2229 O O . THR A 1 278 ? -25.317 -10.446 11.354 1.00 96.38 278 THR A O 1
ATOM 2232 N N . ASN A 1 279 ? -23.145 -10.929 11.693 1.00 95.38 279 ASN A N 1
ATOM 2233 C CA . ASN A 1 279 ? -23.147 -10.742 13.146 1.00 95.38 279 ASN A CA 1
ATOM 2234 C C . ASN A 1 279 ? -22.319 -9.531 13.609 1.00 95.38 279 ASN A C 1
ATOM 2236 O O . ASN A 1 279 ? -22.268 -9.245 14.802 1.00 95.38 279 ASN A O 1
ATOM 2240 N N . LEU A 1 280 ? -21.633 -8.835 12.696 1.00 94.19 280 LEU A N 1
ATOM 2241 C CA . LEU A 1 280 ? -20.874 -7.630 13.037 1.00 94.19 280 LEU A CA 1
ATOM 2242 C C . LEU A 1 280 ? -21.840 -6.457 13.274 1.00 94.19 280 LEU A C 1
ATOM 2244 O O . LEU A 1 280 ? -22.739 -6.236 12.462 1.00 94.19 280 LEU A O 1
ATOM 2248 N N . ASP A 1 281 ? -21.661 -5.706 14.366 1.00 94.75 281 ASP A N 1
ATOM 2249 C CA . ASP A 1 281 ? -22.569 -4.611 14.726 1.00 94.75 281 ASP A CA 1
ATOM 2250 C C . ASP A 1 281 ? -22.412 -3.436 13.745 1.00 94.75 281 ASP A C 1
ATOM 2252 O O . ASP A 1 281 ? -21.355 -2.801 13.683 1.00 94.75 281 ASP A O 1
ATOM 2256 N N . PRO A 1 282 ? -23.456 -3.099 12.973 1.00 95.75 282 PRO A N 1
ATOM 2257 C CA . PRO A 1 282 ? -23.349 -2.061 11.968 1.00 95.75 282 PRO A CA 1
ATOM 2258 C C . PRO A 1 282 ? -23.463 -0.636 12.531 1.00 95.75 282 PRO A C 1
ATOM 2260 O O . PRO A 1 282 ? -23.393 0.321 11.761 1.00 95.75 282 PRO A O 1
ATOM 2263 N N . ASN A 1 283 ? -23.664 -0.473 13.843 1.00 95.56 283 ASN A N 1
ATOM 2264 C CA . ASN A 1 283 ? -23.589 0.824 14.521 1.00 95.56 283 ASN A CA 1
ATOM 2265 C C . ASN A 1 283 ? -22.148 1.256 14.802 1.00 95.56 283 ASN A C 1
ATOM 2267 O O . ASN A 1 283 ? -21.931 2.353 15.319 1.00 95.56 283 ASN A O 1
ATOM 2271 N N . PHE A 1 284 ? -21.170 0.421 14.457 1.00 95.25 284 PHE A N 1
ATOM 2272 C CA . PHE A 1 284 ? -19.758 0.722 14.586 1.00 95.25 284 PHE A CA 1
ATOM 2273 C C . PHE A 1 284 ? -19.070 0.768 13.224 1.00 95.25 284 PHE A C 1
ATOM 2275 O O . PHE A 1 284 ? -19.416 0.038 12.294 1.00 95.25 284 PHE A O 1
ATOM 2282 N N . CYS A 1 285 ? -18.037 1.601 13.131 1.00 95.19 285 CYS A N 1
ATOM 2283 C CA . CYS A 1 285 ? -17.010 1.450 12.109 1.00 95.19 285 CYS A CA 1
ATOM 2284 C C . CYS A 1 285 ? -15.730 0.893 12.739 1.00 95.19 285 CYS A C 1
ATOM 2286 O O . CYS A 1 285 ? -15.349 1.293 13.843 1.00 95.19 285 CYS A O 1
ATOM 2288 N N . TYR A 1 286 ? -15.046 0.002 12.026 1.00 95.31 286 TYR A N 1
ATOM 2289 C CA . TYR A 1 286 ? -13.889 -0.742 12.521 1.00 95.31 286 TYR A CA 1
ATOM 2290 C C . TYR A 1 286 ? -12.683 -0.446 11.649 1.00 95.31 286 TYR A C 1
ATOM 2292 O O . TYR A 1 286 ? -12.698 -0.713 10.453 1.00 95.31 286 TYR A O 1
ATOM 2300 N N . THR A 1 287 ? -11.619 0.093 12.232 1.00 95.00 287 THR A N 1
ATOM 2301 C CA . THR A 1 287 ? -10.369 0.306 11.507 1.00 95.00 287 THR A CA 1
ATOM 2302 C C . THR A 1 287 ? -9.390 -0.810 11.816 1.00 95.00 287 THR A C 1
ATOM 2304 O O . THR A 1 287 ? -9.019 -1.036 12.972 1.00 95.00 287 THR A O 1
ATOM 2307 N N . MET A 1 288 ? -8.931 -1.462 10.757 1.00 95.31 288 MET A N 1
ATOM 2308 C CA . MET A 1 288 ? -7.990 -2.568 10.806 1.00 95.31 288 MET A CA 1
ATOM 2309 C C . MET A 1 288 ? -6.819 -2.284 9.876 1.00 95.31 288 MET A C 1
ATOM 2311 O O . MET A 1 288 ? -6.960 -1.605 8.857 1.00 95.31 288 MET A O 1
ATOM 2315 N N . GLY A 1 289 ? -5.652 -2.787 10.245 1.00 95.69 289 GLY A N 1
ATOM 2316 C CA . GLY A 1 289 ? -4.545 -2.923 9.319 1.00 95.69 289 GLY A CA 1
ATOM 2317 C C . GLY A 1 289 ? -4.449 -4.365 8.850 1.00 95.69 289 GLY A C 1
ATOM 2318 O O . GLY A 1 289 ? -4.796 -5.291 9.583 1.00 95.69 289 GLY A O 1
ATOM 2319 N N . PHE A 1 290 ? -3.998 -4.556 7.620 1.00 96.88 290 PHE A N 1
ATOM 2320 C CA . PHE A 1 290 ? -3.694 -5.882 7.112 1.00 96.88 290 PHE A CA 1
ATOM 2321 C C . PHE A 1 290 ? -2.402 -5.883 6.308 1.00 96.88 290 PHE A C 1
ATOM 2323 O O . PHE A 1 290 ? -2.019 -4.886 5.683 1.00 96.88 290 PHE A O 1
ATOM 2330 N N . ARG A 1 291 ? -1.766 -7.050 6.273 1.00 96.19 291 ARG A N 1
ATOM 2331 C CA . ARG A 1 291 ? -0.656 -7.367 5.387 1.00 96.19 291 ARG A CA 1
ATOM 2332 C C . ARG A 1 291 ? -0.961 -8.659 4.644 1.00 96.19 291 ARG A C 1
ATOM 2334 O O . ARG A 1 291 ? -1.303 -9.664 5.250 1.00 96.19 291 ARG A O 1
ATOM 2341 N N . HIS A 1 292 ? -0.805 -8.604 3.330 1.00 96.81 292 HIS A N 1
ATOM 2342 C CA . HIS A 1 292 ? -1.002 -9.721 2.413 1.00 96.81 292 HIS A CA 1
ATOM 2343 C C . HIS A 1 292 ? -0.108 -9.528 1.193 1.00 96.81 292 HIS A C 1
ATOM 2345 O O . HIS A 1 292 ? 0.052 -8.389 0.731 1.00 96.81 292 HIS A O 1
ATOM 2351 N N . HIS A 1 293 ? 0.438 -10.602 0.630 1.00 94.62 293 HIS A N 1
ATOM 2352 C CA . HIS A 1 293 ? 1.452 -10.524 -0.424 1.00 94.62 293 HIS A CA 1
ATOM 2353 C C . HIS A 1 293 ? 0.906 -10.043 -1.779 1.00 94.62 293 HIS A C 1
ATOM 2355 O O . HIS A 1 293 ? 1.667 -9.546 -2.605 1.00 94.62 293 HIS A O 1
ATOM 2361 N N . ASN A 1 294 ? -0.421 -10.040 -1.987 1.00 95.88 294 ASN A N 1
ATOM 2362 C CA . ASN A 1 294 ? -1.043 -9.345 -3.135 1.00 95.88 294 ASN A CA 1
ATOM 2363 C C . ASN A 1 294 ? -1.032 -7.801 -2.997 1.00 95.88 294 ASN A C 1
ATOM 2365 O O . ASN A 1 294 ? -1.352 -7.088 -3.950 1.00 95.88 294 ASN A O 1
ATOM 2369 N N . PHE A 1 295 ? -0.685 -7.264 -1.826 1.00 95.06 295 PHE A N 1
ATOM 2370 C CA . PHE A 1 295 ? -0.637 -5.821 -1.544 1.00 95.06 295 PHE A CA 1
ATOM 2371 C C . PHE A 1 295 ? 0.711 -5.350 -1.001 1.00 95.06 295 PHE A C 1
ATOM 2373 O O . PHE A 1 295 ? 1.022 -4.169 -1.116 1.00 95.06 295 PHE A O 1
ATOM 2380 N N . HIS A 1 296 ? 1.516 -6.256 -0.449 1.00 94.31 296 HIS A N 1
ATOM 2381 C CA . HIS A 1 296 ? 2.813 -5.965 0.151 1.00 94.31 296 HIS A CA 1
ATOM 2382 C C . HIS A 1 296 ? 3.769 -7.076 -0.294 1.00 94.31 296 HIS A C 1
ATOM 2384 O O . HIS A 1 296 ? 3.729 -8.168 0.263 1.00 94.31 296 HIS A O 1
ATOM 2390 N N . PRO A 1 297 ? 4.588 -6.868 -1.337 1.00 90.12 297 PRO A N 1
ATOM 2391 C CA . PRO A 1 297 ? 5.199 -7.964 -2.080 1.00 90.12 297 PRO A CA 1
ATOM 2392 C C . PRO A 1 297 ? 6.393 -8.572 -1.334 1.00 90.12 297 PRO A C 1
ATOM 2394 O O . PRO A 1 297 ? 6.907 -9.610 -1.734 1.00 90.12 297 PRO A O 1
ATOM 2397 N N . MET A 1 298 ? 6.870 -7.910 -0.275 1.00 88.25 298 MET A N 1
ATOM 2398 C CA . MET A 1 298 ? 8.028 -8.353 0.484 1.00 88.25 298 MET A CA 1
ATOM 2399 C C . MET A 1 298 ? 7.614 -9.510 1.390 1.00 88.25 298 MET A C 1
ATOM 2401 O O . MET A 1 298 ? 6.907 -9.317 2.380 1.00 88.25 298 MET A O 1
ATOM 2405 N N . LYS A 1 299 ? 8.075 -10.710 1.050 1.00 85.38 299 LYS A N 1
ATOM 2406 C CA . LYS A 1 299 ? 7.683 -11.954 1.723 1.00 85.38 299 LYS A CA 1
ATOM 2407 C C . LYS A 1 299 ? 8.386 -12.212 3.059 1.00 85.38 299 LYS A C 1
ATOM 2409 O O . LYS A 1 299 ? 8.023 -13.151 3.748 1.00 85.38 299 LYS A O 1
ATOM 2414 N N . ALA A 1 300 ? 9.367 -11.382 3.426 1.00 79.69 300 ALA A N 1
ATOM 2415 C CA . ALA A 1 300 ? 10.082 -11.482 4.704 1.00 79.69 300 ALA A CA 1
ATOM 2416 C C . ALA A 1 300 ? 9.163 -11.350 5.931 1.00 79.69 300 ALA A C 1
ATOM 2418 O O . ALA A 1 300 ? 9.530 -11.765 7.023 1.00 79.69 300 ALA A O 1
ATOM 2419 N N . ASP A 1 301 ? 7.979 -10.779 5.730 1.00 83.44 301 ASP A N 1
ATOM 2420 C CA . ASP A 1 301 ? 6.959 -10.609 6.748 1.00 83.44 301 ASP A CA 1
ATOM 2421 C C . ASP A 1 301 ? 5.765 -11.505 6.454 1.00 83.44 301 ASP A C 1
ATOM 2423 O O . ASP A 1 301 ? 5.232 -11.502 5.332 1.00 83.44 301 ASP A O 1
ATOM 2427 N N . GLY A 1 302 ? 5.295 -12.168 7.507 1.00 87.81 302 GLY A N 1
ATOM 2428 C CA . GLY A 1 302 ? 4.060 -12.933 7.494 1.00 87.81 302 GLY A CA 1
ATOM 2429 C C . GLY A 1 302 ? 2.832 -12.075 7.192 1.00 87.81 302 GLY A C 1
ATOM 2430 O O . GLY A 1 302 ? 2.769 -10.872 7.464 1.00 87.81 302 GLY A O 1
ATOM 2431 N N . GLU A 1 303 ? 1.838 -12.726 6.608 1.00 94.06 303 GLU A N 1
ATOM 2432 C CA . GLU A 1 303 ? 0.522 -12.150 6.382 1.00 94.06 303 GLU A CA 1
ATOM 2433 C C . GLU A 1 303 ? -0.274 -12.119 7.688 1.00 94.06 303 GLU A C 1
ATOM 2435 O O . GLU A 1 303 ? -0.161 -13.031 8.503 1.00 94.06 303 GLU A O 1
ATOM 2440 N N . LYS A 1 304 ? -1.046 -11.054 7.915 1.00 95.00 304 LYS A N 1
ATOM 2441 C CA . LYS A 1 304 ? -1.788 -10.859 9.171 1.00 95.00 304 LYS A CA 1
ATOM 2442 C C . LYS A 1 304 ? -2.832 -9.755 9.070 1.00 95.00 304 LYS A C 1
ATOM 2444 O O . LYS A 1 304 ? -2.759 -8.890 8.194 1.00 95.00 304 LYS A O 1
ATOM 2449 N N . ILE A 1 305 ? -3.754 -9.751 10.027 1.00 95.00 305 ILE A N 1
ATOM 2450 C CA . ILE A 1 305 ? -4.677 -8.649 10.320 1.00 95.00 305 ILE A CA 1
ATOM 2451 C C . ILE A 1 305 ? -4.401 -8.160 11.740 1.00 95.00 305 ILE A C 1
ATOM 2453 O O . ILE A 1 305 ? -4.049 -8.947 12.615 1.00 95.00 305 ILE A O 1
ATOM 2457 N N . TRP A 1 306 ? -4.567 -6.861 11.974 1.00 94.19 306 TRP A N 1
ATOM 2458 C CA . TRP A 1 306 ? -4.597 -6.310 13.322 1.00 94.19 306 TRP A CA 1
ATOM 2459 C C . TRP A 1 306 ? -5.651 -5.220 13.473 1.00 94.19 306 TRP A C 1
ATOM 2461 O O . TRP A 1 306 ? -5.907 -4.416 12.571 1.00 94.19 306 TRP A O 1
ATOM 2471 N N . GLN A 1 307 ? -6.243 -5.156 14.656 1.00 93.75 307 GLN A N 1
ATOM 2472 C CA . GLN A 1 307 ? -7.211 -4.139 15.018 1.00 93.75 307 GLN A CA 1
ATOM 2473 C C . GLN A 1 307 ? -6.502 -2.857 15.466 1.00 93.75 307 GLN A C 1
ATOM 2475 O O . GLN A 1 307 ? -5.577 -2.888 16.280 1.00 93.75 307 GLN A O 1
ATOM 2480 N N . VAL A 1 308 ? -6.956 -1.708 14.959 1.00 92.88 308 VAL A N 1
ATOM 2481 C CA . VAL A 1 308 ? -6.417 -0.393 15.343 1.00 92.88 308 VAL A CA 1
ATOM 2482 C C . VAL A 1 308 ? -7.396 0.375 16.219 1.00 92.88 308 VAL A C 1
ATOM 2484 O O . VAL A 1 308 ? -7.022 0.819 17.305 1.00 92.88 308 VAL A O 1
ATOM 2487 N N . GLN A 1 309 ? -8.637 0.537 15.761 1.00 92.69 309 GLN A N 1
ATOM 2488 C CA . GLN A 1 309 ? -9.685 1.211 16.529 1.00 92.69 309 GLN A CA 1
ATOM 2489 C C . GLN A 1 309 ? -11.081 0.778 16.088 1.00 92.69 309 GLN A C 1
ATOM 2491 O O . GLN A 1 309 ? -11.253 0.235 14.997 1.00 92.69 309 GLN A O 1
ATOM 2496 N N . TYR A 1 310 ? -12.083 1.116 16.887 1.00 93.62 310 TYR A N 1
ATOM 2497 C CA . TYR A 1 310 ? -13.484 1.130 16.474 1.00 93.62 310 TYR A CA 1
ATOM 2498 C C . TYR A 1 310 ? -14.196 2.359 17.054 1.00 93.62 310 TYR A C 1
ATOM 2500 O O . TYR A 1 310 ? -13.720 2.960 18.021 1.00 93.62 310 TYR A O 1
ATOM 2508 N N . VAL A 1 311 ? -15.294 2.778 16.419 1.00 93.19 311 VAL A N 1
ATOM 2509 C CA . VAL A 1 311 ? -16.041 3.997 16.784 1.00 93.19 311 VAL A CA 1
ATOM 2510 C C . VAL A 1 311 ? -17.542 3.746 16.675 1.00 93.19 311 VAL A C 1
ATOM 2512 O O . VAL A 1 311 ? -17.982 3.204 15.661 1.00 93.19 311 VAL A O 1
ATOM 2515 N N . ASN A 1 312 ? -18.318 4.143 17.689 1.00 93.81 312 ASN A N 1
ATOM 2516 C CA . ASN A 1 312 ? -19.780 4.041 17.688 1.00 93.81 312 ASN A CA 1
ATOM 2517 C C . ASN A 1 312 ? -20.393 5.186 16.867 1.00 93.81 312 ASN A C 1
ATOM 2519 O O . ASN A 1 312 ? -20.524 6.320 17.323 1.00 93.81 312 ASN A O 1
ATOM 2523 N N . VAL A 1 313 ? -20.781 4.884 15.634 1.00 93.88 313 VAL A N 1
ATOM 2524 C CA . VAL A 1 313 ? -21.406 5.847 14.720 1.00 93.88 313 VAL A CA 1
ATOM 2525 C C . VAL A 1 313 ? -22.932 5.893 14.866 1.00 93.88 313 VAL A C 1
ATOM 2527 O O . VAL A 1 313 ? -23.550 6.886 14.489 1.00 93.88 313 VAL A O 1
ATOM 2530 N N . GLY A 1 314 ? -23.553 4.867 15.461 1.00 91.25 314 GLY A N 1
ATOM 2531 C CA . GLY A 1 314 ? -25.008 4.790 15.641 1.00 91.25 314 GLY A CA 1
ATOM 2532 C C . GLY A 1 314 ? -25.558 5.728 16.721 1.00 91.25 314 GLY A C 1
ATOM 2533 O O . GLY A 1 314 ? -26.620 6.325 16.537 1.00 91.25 314 GLY A O 1
ATOM 2534 N N . MET A 1 315 ? -24.829 5.898 17.829 1.00 85.25 315 MET A N 1
ATOM 2535 C CA . MET A 1 315 ? -25.257 6.735 18.965 1.00 85.25 315 MET A CA 1
ATOM 2536 C C . MET A 1 315 ? -24.784 8.193 18.875 1.00 85.25 315 MET A C 1
ATOM 2538 O O . MET A 1 315 ? -25.146 9.014 19.713 1.00 85.25 315 MET A O 1
ATOM 2542 N N . GLY A 1 316 ? -23.992 8.538 17.856 1.00 80.31 316 GLY A N 1
ATOM 2543 C CA . GLY A 1 316 ? -23.363 9.856 17.742 1.00 80.31 316 GLY A CA 1
ATOM 2544 C C . GLY A 1 316 ? -22.172 10.067 18.687 1.00 80.31 316 GLY A C 1
ATOM 2545 O O . GLY A 1 316 ? -21.697 11.192 18.834 1.00 80.31 316 GLY A O 1
ATOM 2546 N N . GLU A 1 317 ? -21.684 8.999 19.321 1.00 83.31 317 GLU A N 1
ATOM 2547 C CA . GLU A 1 317 ? -20.504 9.002 20.186 1.00 83.31 317 GLU A CA 1
ATOM 2548 C C . GLU A 1 317 ? -19.241 8.727 19.362 1.00 83.31 317 GLU A C 1
ATOM 2550 O O . GLU A 1 317 ? -18.739 7.610 19.263 1.00 83.31 317 GLU A O 1
ATOM 2555 N N . TYR A 1 318 ? -18.690 9.780 18.770 1.00 87.31 318 TYR A N 1
ATOM 2556 C CA . TYR A 1 318 ? -17.564 9.687 17.834 1.00 87.31 318 TYR A CA 1
ATOM 2557 C C . TYR A 1 318 ? -16.187 9.550 18.505 1.00 87.31 318 TYR A C 1
ATOM 2559 O O . TYR A 1 318 ? -15.172 9.982 17.954 1.00 87.31 318 TYR A O 1
ATOM 2567 N N . THR A 1 319 ? -16.138 8.971 19.705 1.00 87.56 319 THR A N 1
ATOM 2568 C CA . THR A 1 319 ? -14.895 8.781 20.457 1.00 87.56 319 THR A CA 1
ATOM 2569 C C . THR A 1 319 ? -14.220 7.486 20.005 1.00 87.56 319 THR A C 1
ATOM 2571 O O . THR A 1 319 ? -14.792 6.412 20.198 1.00 87.56 319 THR A O 1
ATOM 2574 N N . PRO A 1 320 ? -13.011 7.541 19.415 1.00 88.69 320 PRO A N 1
ATOM 2575 C CA . PRO A 1 320 ? -12.317 6.337 18.991 1.00 88.69 320 PRO A CA 1
ATOM 2576 C C . PRO A 1 320 ? -11.819 5.538 20.193 1.00 88.69 320 PRO A C 1
ATOM 2578 O O . PRO A 1 320 ? -11.149 6.075 21.078 1.00 88.69 320 PRO A O 1
ATOM 2581 N N . ILE A 1 321 ? -12.098 4.237 20.181 1.00 88.56 321 ILE A N 1
ATOM 2582 C CA . ILE A 1 321 ? -11.555 3.285 21.147 1.00 88.56 321 ILE A CA 1
ATOM 2583 C C . ILE A 1 321 ? -10.392 2.560 20.468 1.00 88.56 321 ILE A C 1
ATOM 2585 O O . ILE A 1 321 ? -10.582 1.860 19.473 1.00 88.56 321 ILE A O 1
ATOM 2589 N N . TYR A 1 322 ? -9.175 2.789 20.970 1.00 85.25 322 TYR A N 1
ATOM 2590 C CA . TYR A 1 322 ? -7.941 2.211 20.430 1.00 85.25 322 TYR A CA 1
ATOM 2591 C C . TYR A 1 322 ? -7.612 0.886 21.107 1.00 85.25 322 TYR A C 1
ATOM 2593 O O . TYR A 1 322 ? -7.401 0.848 22.319 1.00 85.25 322 TYR A O 1
ATOM 2601 N N . GLY A 1 323 ? -7.494 -0.175 20.310 1.00 73.31 323 GLY A N 1
ATOM 2602 C CA . GLY A 1 323 ? -7.445 -1.540 20.836 1.00 73.31 323 GLY A CA 1
ATOM 2603 C C . GLY A 1 323 ? -8.748 -1.934 21.550 1.00 73.31 323 GLY A C 1
ATOM 2604 O O . GLY A 1 323 ? -9.579 -1.094 21.887 1.00 73.31 323 GLY A O 1
ATOM 2605 N N . GLY A 1 324 ? -8.950 -3.228 21.777 1.00 63.75 324 GLY A N 1
ATOM 2606 C CA . GLY A 1 324 ? -10.109 -3.723 22.520 1.00 63.75 324 GLY A CA 1
ATOM 2607 C C . GLY A 1 324 ? -11.245 -4.251 21.646 1.00 63.75 324 GLY A C 1
ATOM 2608 O O . GLY A 1 324 ? -11.407 -3.901 20.480 1.00 63.75 324 GLY A O 1
ATOM 2609 N N . LEU A 1 325 ? -12.006 -5.154 22.250 1.00 57.88 325 LEU A N 1
ATOM 2610 C CA . LEU A 1 325 ? -12.603 -6.292 21.571 1.00 57.88 325 LEU A CA 1
ATOM 2611 C C . LEU A 1 325 ? -14.036 -6.017 21.163 1.00 57.88 325 LEU A C 1
ATOM 2613 O O . LEU A 1 325 ? -14.913 -5.870 22.013 1.00 57.88 325 LEU A O 1
ATOM 2617 N N . TYR A 1 326 ? -14.281 -6.057 19.858 1.00 59.12 326 TYR A N 1
ATOM 2618 C CA . TYR A 1 326 ? -15.568 -6.534 19.389 1.00 59.12 326 TYR A CA 1
ATOM 2619 C C . TYR A 1 326 ? -15.426 -7.241 18.029 1.00 59.12 326 TYR A C 1
ATOM 2621 O O . TYR A 1 326 ? -14.945 -6.608 17.086 1.00 59.12 326 TYR A O 1
ATOM 2629 N N . PRO A 1 327 ? -15.838 -8.521 17.905 1.00 53.12 327 PRO A N 1
ATOM 2630 C CA . PRO A 1 327 ? -16.493 -9.330 18.940 1.00 53.12 327 PRO A CA 1
ATOM 2631 C C . PRO A 1 327 ? -15.562 -10.123 19.884 1.00 53.12 327 PRO A C 1
ATOM 2633 O O . PRO A 1 327 ? -16.092 -10.899 20.672 1.00 53.12 327 PRO A O 1
ATOM 2636 N N . SER A 1 328 ? -14.224 -10.004 19.838 1.00 60.22 328 SER A N 1
ATOM 2637 C CA . SER A 1 328 ? -13.343 -10.890 20.642 1.00 60.22 328 SER A CA 1
ATOM 2638 C C . SER A 1 328 ? -11.841 -10.588 20.563 1.00 60.22 328 SER A C 1
ATOM 2640 O O . SER A 1 328 ? -11.397 -9.930 19.622 1.00 60.22 328 SER A O 1
ATOM 2642 N N . ASP A 1 329 ? -11.068 -11.156 21.511 1.00 74.81 329 ASP A N 1
ATOM 2643 C CA . ASP A 1 329 ? -9.583 -11.234 21.576 1.00 74.81 329 ASP A CA 1
ATOM 2644 C C . ASP A 1 329 ? -8.941 -11.978 20.387 1.00 74.81 329 ASP A C 1
ATOM 2646 O O . ASP A 1 329 ? -7.737 -12.217 20.382 1.00 74.81 329 ASP A O 1
ATOM 2650 N N . ILE A 1 330 ? -9.728 -12.370 19.380 1.00 85.19 330 ILE A N 1
ATOM 2651 C CA . ILE A 1 330 ? -9.260 -13.222 18.283 1.00 85.19 330 ILE A CA 1
ATOM 2652 C C . ILE A 1 330 ? -8.325 -12.461 17.350 1.00 85.19 330 ILE A C 1
ATOM 2654 O O . ILE A 1 330 ? -7.313 -13.004 16.907 1.00 85.19 330 ILE A O 1
ATOM 2658 N N . LEU A 1 331 ? -8.671 -11.217 17.006 1.00 88.88 331 LEU A N 1
ATOM 2659 C CA . LEU A 1 331 ? -7.802 -10.421 16.150 1.00 88.88 331 LEU A CA 1
ATOM 2660 C C . LEU A 1 331 ? -6.700 -9.772 16.991 1.00 88.88 331 LEU A C 1
ATOM 2662 O O . LEU A 1 331 ? -7.008 -9.089 17.971 1.00 88.88 331 LEU A O 1
ATOM 2666 N N . PRO A 1 332 ? -5.427 -9.896 16.577 1.00 91.25 332 PRO A N 1
ATOM 2667 C CA . PRO A 1 332 ? -4.334 -9.188 17.220 1.00 91.25 332 PRO A CA 1
ATOM 2668 C C . PRO A 1 332 ? -4.620 -7.687 17.280 1.00 91.25 332 PRO A C 1
ATOM 2670 O O . PRO A 1 332 ? -5.006 -7.072 16.285 1.00 91.25 332 PRO A O 1
ATOM 2673 N N . ILE A 1 333 ? -4.410 -7.065 18.434 1.00 91.44 333 ILE A N 1
ATOM 2674 C CA . ILE A 1 333 ? -4.453 -5.604 18.541 1.00 91.44 333 ILE A CA 1
ATOM 2675 C C . ILE A 1 333 ? -3.123 -5.008 18.084 1.00 91.44 333 ILE A C 1
ATOM 2677 O O . ILE A 1 333 ? -2.071 -5.638 18.187 1.00 91.44 333 ILE A O 1
ATOM 2681 N N . GLN A 1 334 ? -3.153 -3.764 17.609 1.00 89.81 334 GLN A N 1
ATOM 2682 C CA . GLN A 1 334 ? -1.933 -3.035 17.284 1.00 89.81 334 GLN A CA 1
ATOM 2683 C C . GLN A 1 334 ? -1.008 -2.952 18.514 1.00 89.81 334 GLN A C 1
ATOM 2685 O O . GLN A 1 334 ? -1.352 -2.329 19.520 1.00 89.81 334 GLN A O 1
ATOM 2690 N N . GLU A 1 335 ? 0.163 -3.587 18.427 1.00 87.00 335 GLU A N 1
ATOM 2691 C CA . GLU A 1 335 ? 1.036 -3.825 19.579 1.00 87.00 335 GLU A CA 1
ATOM 2692 C C . GLU A 1 335 ? 1.624 -2.519 20.138 1.00 87.00 335 GLU A C 1
ATOM 2694 O O . GLU A 1 335 ? 2.340 -1.777 19.449 1.00 87.00 335 GLU A O 1
ATOM 2699 N N . LYS A 1 336 ? 1.359 -2.265 21.424 1.00 89.62 336 LYS A N 1
ATOM 2700 C CA . LYS A 1 336 ? 2.043 -1.228 22.201 1.00 89.62 336 LYS A CA 1
ATOM 2701 C C . LYS A 1 336 ? 3.382 -1.767 22.699 1.00 89.62 336 LYS A C 1
ATOM 2703 O O . LYS A 1 336 ? 3.448 -2.823 23.320 1.00 89.62 336 LYS A O 1
ATOM 2708 N N . CYS A 1 337 ? 4.448 -1.018 22.459 1.00 86.62 337 CYS A N 1
ATOM 2709 C CA . CYS A 1 337 ? 5.772 -1.315 22.979 1.00 86.62 337 CYS A CA 1
ATOM 2710 C C . CYS A 1 337 ? 5.858 -0.962 24.463 1.00 86.62 337 CYS A C 1
ATOM 2712 O O . CYS A 1 337 ? 5.525 0.156 24.856 1.00 86.62 337 CYS A O 1
ATOM 2714 N N . ASP A 1 338 ? 6.441 -1.855 25.261 1.00 85.62 338 ASP A N 1
ATOM 2715 C CA . ASP A 1 338 ? 6.943 -1.483 26.583 1.00 85.62 338 ASP A CA 1
ATOM 2716 C C . ASP A 1 338 ? 8.093 -0.475 26.414 1.00 85.62 338 ASP A C 1
ATOM 2718 O O . ASP A 1 338 ? 9.070 -0.745 25.707 1.00 85.62 338 ASP A O 1
ATOM 2722 N N . TYR A 1 339 ? 8.010 0.675 27.082 1.00 80.81 339 TYR A N 1
ATOM 2723 C CA . TYR A 1 339 ? 9.079 1.670 27.150 1.00 80.81 339 TYR A CA 1
ATOM 2724 C C . TYR A 1 339 ? 10.432 1.032 27.503 1.00 80.81 339 TYR A C 1
ATOM 2726 O O . TYR A 1 339 ? 11.447 1.308 26.860 1.00 80.81 339 TYR A O 1
ATOM 2734 N N . ARG A 1 340 ? 10.459 0.080 28.441 1.00 79.38 340 ARG A N 1
ATOM 2735 C CA . ARG A 1 340 ? 11.688 -0.611 28.869 1.00 79.38 340 ARG A CA 1
ATOM 2736 C C . ARG A 1 340 ? 12.338 -1.404 27.741 1.00 79.38 340 ARG A C 1
ATOM 2738 O O . ARG A 1 340 ? 13.564 -1.520 27.697 1.00 79.38 340 ARG A O 1
ATOM 2745 N N . SER A 1 341 ? 11.536 -1.904 26.801 1.00 78.06 341 SER A N 1
ATOM 2746 C CA . SER A 1 341 ? 12.038 -2.598 25.613 1.00 78.06 341 SER A CA 1
ATOM 2747 C C . SER A 1 341 ? 12.777 -1.653 24.663 1.00 78.06 341 SER A C 1
ATOM 2749 O O . SER A 1 341 ? 13.632 -2.098 23.901 1.00 78.06 341 SER A O 1
ATOM 2751 N N . ILE A 1 342 ? 12.524 -0.338 24.725 1.00 74.88 342 ILE A N 1
ATOM 2752 C CA . ILE A 1 342 ? 13.128 0.691 23.864 1.00 74.88 342 ILE A CA 1
ATOM 2753 C C . ILE A 1 342 ? 14.467 1.179 24.426 1.00 74.88 342 ILE A C 1
ATOM 2755 O O . ILE A 1 342 ? 15.356 1.521 23.654 1.00 74.88 342 ILE A O 1
ATOM 2759 N N . GLY A 1 343 ? 14.709 1.108 25.726 1.00 70.56 343 GLY A N 1
ATOM 2760 C CA . GLY A 1 343 ? 16.032 1.395 26.271 1.00 70.56 343 GLY A CA 1
ATOM 2761 C C . GLY A 1 343 ? 16.011 1.652 27.765 1.00 70.56 343 GLY A C 1
ATOM 2762 O O . GLY A 1 343 ? 14.959 1.822 28.369 1.00 70.56 343 GLY A O 1
ATOM 2763 N N . LYS A 1 344 ? 17.204 1.693 28.363 1.00 70.62 344 LYS A N 1
ATOM 2764 C CA . LYS A 1 344 ? 17.377 2.147 29.745 1.00 70.62 344 LYS A CA 1
ATOM 2765 C C . LYS A 1 344 ? 17.526 3.672 29.754 1.00 70.62 344 LYS A C 1
ATOM 2767 O O . LYS A 1 344 ? 18.349 4.199 29.009 1.00 70.62 344 LYS A O 1
ATOM 2772 N N . GLY A 1 345 ? 16.778 4.357 30.619 1.00 78.00 345 GLY A N 1
ATOM 2773 C CA . GLY A 1 345 ? 16.845 5.813 30.802 1.00 78.00 345 GLY A CA 1
ATOM 2774 C C . GLY A 1 345 ? 15.743 6.589 30.074 1.00 78.00 345 GLY A C 1
ATOM 2775 O O . GLY A 1 345 ? 14.781 6.006 29.583 1.00 78.00 345 GLY A O 1
ATOM 2776 N N . THR A 1 346 ? 15.875 7.918 30.029 1.00 80.25 346 THR A N 1
ATOM 2777 C CA . THR A 1 346 ? 14.881 8.817 29.423 1.00 80.25 346 THR A CA 1
ATOM 2778 C C . THR A 1 346 ? 14.754 8.562 27.924 1.00 80.25 346 THR A C 1
ATOM 2780 O O . THR A 1 346 ? 15.682 8.826 27.156 1.00 80.25 346 THR A O 1
ATOM 2783 N N . ILE A 1 347 ? 13.594 8.067 27.498 1.00 80.56 347 ILE A N 1
ATOM 2784 C CA . ILE A 1 347 ? 13.323 7.767 26.093 1.00 80.56 347 ILE A CA 1
ATOM 2785 C C . ILE A 1 347 ? 13.086 9.063 25.329 1.00 80.56 347 ILE A C 1
ATOM 2787 O O . ILE A 1 347 ? 12.293 9.917 25.713 1.00 80.56 347 ILE A O 1
ATOM 2791 N N . THR A 1 348 ? 13.799 9.202 24.216 1.00 83.81 348 THR A N 1
ATOM 2792 C CA . THR A 1 348 ? 13.673 10.334 23.303 1.00 83.81 348 THR A CA 1
ATOM 2793 C C . THR A 1 348 ? 13.422 9.829 21.894 1.00 83.81 348 THR A C 1
ATOM 2795 O O . THR A 1 348 ? 13.810 8.717 21.530 1.00 83.81 348 THR A O 1
ATOM 2798 N N . THR A 1 349 ? 12.846 10.689 21.063 1.00 81.06 349 THR A N 1
ATOM 2799 C CA . THR A 1 349 ? 12.729 10.476 19.614 1.00 81.06 349 THR A CA 1
ATOM 2800 C C . THR A 1 349 ? 14.056 10.046 18.973 1.00 81.06 349 THR A C 1
ATOM 2802 O O . THR A 1 349 ? 14.062 9.151 18.132 1.00 81.06 349 THR A O 1
ATOM 2805 N N . LYS A 1 350 ? 15.198 10.582 19.432 1.00 84.88 350 LYS A N 1
ATOM 2806 C CA . LYS A 1 350 ? 16.521 10.209 18.911 1.00 84.88 350 LYS A CA 1
ATOM 2807 C C . LYS A 1 350 ? 16.929 8.773 19.247 1.00 84.88 350 LYS A C 1
ATOM 2809 O O . LYS A 1 350 ? 17.514 8.094 18.407 1.00 84.88 350 LYS A O 1
ATOM 2814 N N . ILE A 1 351 ? 16.624 8.303 20.455 1.00 82.56 351 ILE A N 1
ATOM 2815 C CA . ILE A 1 351 ? 16.883 6.911 20.860 1.00 82.56 351 ILE A CA 1
ATOM 2816 C C . ILE A 1 351 ? 16.031 5.958 20.016 1.00 82.56 351 ILE A C 1
ATOM 2818 O O . ILE A 1 351 ? 16.537 4.954 19.516 1.00 82.56 351 ILE A O 1
ATOM 2822 N N . ILE A 1 352 ? 14.763 6.312 19.798 1.00 80.62 352 ILE A N 1
ATOM 2823 C CA . ILE A 1 352 ? 13.844 5.547 18.950 1.00 80.62 352 ILE A CA 1
ATOM 2824 C C . ILE A 1 352 ? 14.372 5.471 17.507 1.00 80.62 352 ILE A C 1
ATOM 2826 O O . ILE A 1 352 ? 14.418 4.388 16.925 1.00 80.62 352 ILE A O 1
ATOM 2830 N N . GLU A 1 353 ? 14.843 6.588 16.941 1.00 82.69 353 GLU A N 1
ATOM 2831 C CA . GLU A 1 353 ? 15.490 6.611 15.621 1.00 82.69 353 GLU A CA 1
ATOM 2832 C C . GLU A 1 353 ? 16.718 5.698 15.556 1.00 82.69 353 GLU A C 1
ATOM 2834 O O . GLU A 1 353 ? 16.856 4.930 14.605 1.00 82.69 353 GLU A O 1
ATOM 2839 N N . LEU A 1 354 ? 17.603 5.761 16.558 1.00 81.44 354 LEU A N 1
ATOM 2840 C CA . LEU A 1 354 ? 18.812 4.936 16.607 1.00 81.44 354 LEU A CA 1
ATOM 2841 C C . LEU A 1 354 ? 18.478 3.443 16.639 1.00 81.44 354 LEU A C 1
ATOM 2843 O O . LEU A 1 354 ? 19.134 2.666 15.950 1.00 81.44 354 LEU A O 1
ATOM 2847 N N . LYS A 1 355 ? 17.420 3.042 17.353 1.00 79.75 355 LYS A N 1
ATOM 2848 C CA . LYS A 1 355 ? 16.933 1.655 17.322 1.00 79.75 355 LYS A CA 1
ATOM 2849 C C . LYS A 1 355 ? 16.454 1.219 15.950 1.00 79.75 355 LYS A C 1
ATOM 2851 O O . LYS A 1 355 ? 16.690 0.088 15.544 1.00 79.75 355 LYS A O 1
ATOM 2856 N N . CYS A 1 356 ? 15.829 2.128 15.214 1.00 81.56 356 CYS A N 1
ATOM 2857 C CA . CYS A 1 356 ? 15.371 1.833 13.870 1.00 81.56 356 CYS A CA 1
ATOM 2858 C C . CYS A 1 356 ? 16.531 1.635 12.883 1.00 81.56 356 CYS A C 1
ATOM 2860 O O . CYS A 1 356 ? 16.326 1.005 11.848 1.00 81.56 356 CYS A O 1
ATOM 2862 N N . MET A 1 357 ? 17.730 2.166 13.151 1.00 79.50 357 MET A N 1
ATOM 2863 C CA . MET A 1 357 ? 18.826 2.183 12.173 1.00 79.50 357 MET A CA 1
ATOM 2864 C C . MET A 1 357 ? 19.321 0.792 11.763 1.00 79.50 357 MET A C 1
ATOM 2866 O O . MET A 1 357 ? 19.721 0.619 10.614 1.00 79.50 357 MET A O 1
ATOM 2870 N N . SER A 1 358 ? 19.255 -0.203 12.650 1.00 74.50 358 SER A N 1
ATOM 2871 C CA . SER A 1 358 ? 19.681 -1.578 12.347 1.00 74.50 358 SER A CA 1
ATOM 2872 C C . SER A 1 358 ? 18.645 -2.389 11.560 1.00 74.50 358 SER A C 1
ATOM 2874 O O . SER A 1 358 ? 18.989 -3.435 11.013 1.00 74.50 358 SER A O 1
ATOM 2876 N N . SER A 1 359 ? 17.400 -1.905 11.449 1.00 74.75 359 SER A N 1
ATOM 2877 C CA . SER A 1 359 ? 16.289 -2.633 10.808 1.00 74.75 359 SER A CA 1
ATOM 2878 C C . SER A 1 359 ? 16.599 -3.092 9.385 1.00 74.75 359 SER A C 1
ATOM 2880 O O . SER A 1 359 ? 16.307 -4.231 9.042 1.00 74.75 359 SER A O 1
ATOM 2882 N N . PHE A 1 360 ? 17.219 -2.233 8.573 1.00 73.19 360 PHE A N 1
ATOM 2883 C CA . PHE A 1 360 ? 17.523 -2.545 7.178 1.00 73.19 360 PHE A CA 1
ATOM 2884 C C . PHE A 1 360 ? 18.568 -3.655 7.051 1.00 73.19 360 PHE A C 1
ATOM 2886 O O . PHE A 1 360 ? 18.363 -4.604 6.302 1.00 73.19 360 PHE A O 1
ATOM 2893 N N . ILE A 1 361 ? 19.659 -3.562 7.818 1.00 73.06 361 ILE A N 1
ATOM 2894 C CA . ILE A 1 361 ? 20.724 -4.574 7.819 1.00 73.06 361 ILE A CA 1
ATOM 2895 C C . ILE A 1 361 ? 20.165 -5.912 8.300 1.00 73.06 361 ILE A C 1
ATOM 2897 O O . ILE A 1 361 ? 20.414 -6.940 7.682 1.00 73.06 361 ILE A O 1
ATOM 2901 N N . ASN A 1 362 ? 19.372 -5.898 9.368 1.00 72.31 362 ASN A N 1
ATOM 2902 C CA . ASN A 1 362 ? 18.813 -7.124 9.919 1.00 72.31 362 ASN A CA 1
ATOM 2903 C C . ASN A 1 362 ? 17.794 -7.772 8.963 1.00 72.31 362 ASN A C 1
ATOM 2905 O O . ASN A 1 362 ? 17.852 -8.980 8.756 1.00 72.31 362 ASN A O 1
ATOM 2909 N N . ALA A 1 363 ? 16.919 -6.977 8.331 1.00 71.94 363 ALA A N 1
ATOM 2910 C CA . ALA A 1 363 ? 15.993 -7.466 7.307 1.00 71.94 363 ALA A CA 1
ATOM 2911 C C . ALA A 1 363 ? 16.734 -8.094 6.129 1.00 71.94 363 ALA A C 1
ATOM 2913 O O . ALA A 1 363 ? 16.395 -9.191 5.698 1.00 71.94 363 ALA A O 1
ATOM 2914 N N . TYR A 1 364 ? 17.800 -7.442 5.672 1.00 72.94 364 TYR A N 1
ATOM 2915 C CA . TYR A 1 364 ? 18.657 -7.975 4.625 1.00 72.94 364 TYR A CA 1
ATOM 2916 C C . TYR A 1 364 ? 19.293 -9.320 5.005 1.00 72.94 364 TYR A C 1
ATOM 2918 O O . TYR A 1 364 ? 19.208 -10.279 4.239 1.00 72.94 364 TYR A O 1
ATOM 2926 N N . LEU A 1 365 ? 19.905 -9.409 6.191 1.00 75.88 365 LEU A N 1
ATOM 2927 C CA . LEU A 1 365 ? 20.526 -10.647 6.667 1.00 75.88 365 LEU A CA 1
ATOM 2928 C C . LEU A 1 365 ? 19.507 -11.789 6.759 1.00 75.88 365 LEU A C 1
ATOM 2930 O O . LEU A 1 365 ? 19.828 -12.917 6.391 1.00 75.88 365 LEU A O 1
ATOM 2934 N N . HIS A 1 366 ? 18.284 -11.493 7.203 1.00 74.25 366 HIS A N 1
ATOM 2935 C CA . HIS A 1 366 ? 17.211 -12.476 7.297 1.00 74.25 366 HIS A CA 1
ATOM 2936 C C . HIS A 1 366 ? 16.745 -12.970 5.917 1.00 74.25 366 HIS A C 1
ATOM 2938 O O . HIS A 1 366 ? 16.719 -14.176 5.680 1.00 74.25 366 HIS A O 1
ATOM 2944 N N . ILE A 1 367 ? 16.456 -12.050 4.986 1.00 73.94 367 ILE A N 1
ATOM 2945 C CA . ILE A 1 367 ? 16.030 -12.376 3.612 1.00 73.94 367 ILE A CA 1
ATOM 2946 C C . ILE A 1 367 ? 17.075 -13.252 2.917 1.00 73.94 367 ILE A C 1
ATOM 2948 O O . ILE A 1 367 ? 16.744 -14.294 2.353 1.00 73.94 367 ILE A O 1
ATOM 2952 N N . ASN A 1 368 ? 18.346 -12.857 2.994 1.00 72.12 368 ASN A N 1
ATOM 2953 C CA . ASN A 1 368 ? 19.428 -13.599 2.359 1.00 72.12 368 ASN A CA 1
ATOM 2954 C C . ASN A 1 368 ? 19.621 -14.989 2.946 1.00 72.12 368 ASN A C 1
ATOM 2956 O O . ASN A 1 368 ? 19.866 -15.920 2.186 1.00 72.12 368 ASN A O 1
ATOM 2960 N N . LYS A 1 369 ? 19.546 -15.133 4.274 1.00 76.06 369 LYS A N 1
ATOM 2961 C CA . LYS A 1 369 ? 19.718 -16.436 4.918 1.00 76.06 369 LYS A CA 1
ATOM 2962 C C . LYS A 1 369 ? 18.697 -17.435 4.372 1.00 76.06 369 LYS A C 1
ATOM 2964 O O . LYS A 1 369 ? 19.084 -18.492 3.889 1.00 76.06 369 LYS A O 1
ATOM 2969 N N . ASN A 1 370 ? 17.423 -17.047 4.353 1.00 67.69 370 ASN A N 1
ATOM 2970 C CA . ASN A 1 370 ? 16.349 -17.918 3.878 1.00 67.69 370 ASN A CA 1
ATOM 2971 C C . ASN A 1 370 ? 16.465 -18.212 2.375 1.00 67.69 370 ASN A C 1
ATOM 2973 O O . ASN A 1 370 ? 16.230 -19.339 1.956 1.00 67.69 370 ASN A O 1
ATOM 2977 N N . TYR A 1 371 ? 16.870 -17.223 1.569 1.00 68.31 371 TYR A N 1
ATOM 2978 C CA . TYR A 1 371 ? 17.025 -17.399 0.123 1.00 68.31 371 TYR A CA 1
ATOM 2979 C C . TYR A 1 371 ? 18.217 -18.299 -0.249 1.00 68.31 371 TYR A C 1
ATOM 2981 O O . TYR A 1 371 ? 18.110 -19.130 -1.146 1.00 68.31 371 TYR A O 1
ATOM 2989 N N . ILE A 1 372 ? 19.359 -18.143 0.430 1.00 68.94 372 ILE A N 1
ATOM 2990 C CA . ILE A 1 372 ? 20.579 -18.925 0.162 1.00 68.94 372 ILE A CA 1
ATOM 2991 C C . ILE A 1 372 ? 20.413 -20.378 0.612 1.00 68.94 372 ILE A C 1
ATOM 2993 O O . ILE A 1 372 ? 20.903 -21.280 -0.063 1.00 68.94 372 ILE A O 1
ATOM 2997 N N . GLU A 1 373 ? 19.723 -20.615 1.727 1.00 71.88 373 GLU A N 1
ATOM 2998 C CA . GLU A 1 373 ? 19.519 -21.961 2.276 1.00 71.88 373 GLU A CA 1
ATOM 2999 C C . GLU A 1 373 ? 18.547 -22.816 1.439 1.00 71.88 373 GLU A C 1
ATOM 3001 O O . GLU A 1 373 ? 18.336 -23.982 1.754 1.00 71.88 373 GLU A O 1
ATOM 3006 N N . GLY A 1 374 ? 17.985 -22.277 0.348 1.00 61.38 374 GLY A N 1
ATOM 3007 C CA . GLY A 1 374 ? 17.112 -23.018 -0.567 1.00 61.38 374 GLY A CA 1
ATOM 3008 C C . GLY A 1 374 ? 15.750 -23.374 0.028 1.00 61.38 374 GLY A C 1
ATOM 3009 O O . GLY A 1 374 ? 14.960 -24.038 -0.641 1.00 61.38 374 GLY A O 1
ATOM 3010 N N . ASN A 1 375 ? 15.462 -22.910 1.247 1.00 62.44 375 ASN A N 1
ATOM 3011 C CA . ASN A 1 375 ? 14.129 -22.966 1.822 1.00 62.44 375 ASN A CA 1
ATOM 3012 C C . ASN A 1 375 ? 13.211 -22.179 0.894 1.00 62.44 375 ASN A C 1
ATOM 3014 O O . ASN A 1 375 ? 13.494 -21.023 0.552 1.00 62.44 375 ASN A O 1
ATOM 3018 N N . SER A 1 376 ? 12.122 -22.804 0.451 1.00 57.88 376 SER A N 1
ATOM 3019 C CA . SER A 1 376 ? 11.149 -22.057 -0.329 1.00 57.88 376 SER A CA 1
ATOM 3020 C C . SER A 1 376 ? 10.675 -20.879 0.527 1.00 57.88 376 SER A C 1
ATOM 3022 O O . SER A 1 376 ? 10.489 -20.988 1.739 1.00 57.88 376 SER A O 1
ATOM 3024 N N . ILE A 1 377 ? 10.514 -19.707 -0.086 1.00 53.00 377 ILE A N 1
ATOM 3025 C CA . ILE A 1 377 ? 10.095 -18.504 0.648 1.00 53.00 377 ILE A CA 1
ATOM 3026 C C . ILE A 1 377 ? 8.736 -18.739 1.351 1.00 53.00 377 ILE A C 1
ATOM 3028 O O . ILE A 1 377 ? 8.438 -18.105 2.358 1.00 53.00 377 ILE A O 1
ATOM 3032 N N . GLU A 1 378 ? 7.935 -19.684 0.850 1.00 53.03 378 GLU A N 1
ATOM 3033 C CA . GLU A 1 378 ? 6.684 -20.138 1.468 1.00 53.03 378 GLU A CA 1
ATOM 3034 C C . GLU A 1 378 ? 6.912 -20.954 2.753 1.00 53.03 378 GLU A C 1
ATOM 3036 O O . GLU A 1 378 ? 6.201 -20.745 3.733 1.00 53.03 378 GLU A O 1
ATOM 3041 N N . GLU A 1 379 ? 7.936 -21.810 2.811 1.00 51.00 379 GLU A N 1
ATOM 3042 C CA . GLU A 1 379 ? 8.337 -22.509 4.043 1.00 51.00 379 GLU A CA 1
ATOM 3043 C C . GLU A 1 379 ? 8.922 -21.546 5.083 1.00 51.00 379 GLU A C 1
ATOM 3045 O O . GLU A 1 379 ? 8.646 -21.687 6.272 1.00 51.00 379 GLU A O 1
ATOM 3050 N N . ALA A 1 380 ? 9.660 -20.518 4.649 1.00 48.53 380 ALA A N 1
ATOM 3051 C CA . ALA A 1 380 ? 10.178 -19.480 5.543 1.00 48.53 380 ALA A CA 1
ATOM 3052 C C . ALA A 1 380 ? 9.061 -18.628 6.178 1.00 48.53 380 ALA A C 1
ATOM 3054 O O . ALA A 1 380 ? 9.214 -18.172 7.307 1.00 48.53 380 ALA A O 1
ATOM 3055 N N . GLY A 1 381 ? 7.933 -18.446 5.480 1.00 45.47 381 GLY A N 1
ATOM 3056 C CA . GLY A 1 381 ? 6.747 -17.767 6.012 1.00 45.47 381 GLY A CA 1
ATOM 3057 C C . GLY A 1 381 ? 5.947 -18.593 7.027 1.00 45.47 381 GLY A C 1
ATOM 3058 O O . GLY A 1 381 ? 5.192 -18.016 7.803 1.00 45.47 381 GLY A O 1
ATOM 3059 N N . ASN A 1 382 ? 6.133 -19.919 7.044 1.00 44.38 382 ASN A N 1
ATOM 3060 C CA . ASN A 1 382 ? 5.475 -20.850 7.970 1.00 44.38 382 ASN A CA 1
ATOM 3061 C C . ASN A 1 382 ? 6.394 -21.331 9.110 1.00 44.38 382 ASN A C 1
ATOM 3063 O O . ASN A 1 382 ? 5.943 -22.045 10.008 1.00 44.38 382 ASN A O 1
ATOM 3067 N N . ALA A 1 383 ? 7.681 -20.977 9.085 1.00 43.75 383 ALA A N 1
ATOM 3068 C CA . ALA A 1 383 ? 8.618 -21.312 10.147 1.00 43.75 383 ALA A CA 1
ATOM 3069 C C . ALA A 1 383 ? 8.273 -20.510 11.415 1.00 43.75 383 ALA A C 1
ATOM 3071 O O . ALA A 1 383 ? 8.512 -19.317 11.469 1.00 43.75 383 ALA A O 1
ATOM 3072 N N . THR A 1 384 ? 7.667 -21.184 12.396 1.00 41.62 384 THR A N 1
ATOM 3073 C CA . THR A 1 384 ? 7.524 -20.871 13.838 1.00 41.62 384 THR A CA 1
ATOM 3074 C C . THR A 1 384 ? 7.746 -19.421 14.311 1.00 41.62 384 THR A C 1
ATOM 3076 O O . THR A 1 384 ? 8.850 -18.895 14.212 1.00 41.62 384 THR A O 1
ATOM 3079 N N . GLU A 1 385 ? 6.725 -18.882 14.986 1.00 44.94 385 GLU A N 1
ATOM 3080 C CA . GLU A 1 385 ? 6.514 -17.561 15.626 1.00 44.94 385 GLU A CA 1
ATOM 3081 C C . GLU A 1 385 ? 7.691 -16.824 16.319 1.00 44.94 385 GLU A C 1
ATOM 3083 O O . GLU A 1 385 ? 7.539 -15.653 16.661 1.00 44.94 385 GLU A O 1
ATOM 3088 N N . ASP A 1 386 ? 8.879 -17.414 16.469 1.00 41.84 386 ASP A N 1
ATOM 3089 C CA . ASP A 1 386 ? 10.098 -16.732 16.947 1.00 41.84 386 ASP A CA 1
ATOM 3090 C C . ASP A 1 386 ? 10.876 -16.005 15.822 1.00 41.84 386 ASP A C 1
ATOM 3092 O O . ASP A 1 386 ? 11.990 -15.499 16.008 1.00 41.84 386 ASP A O 1
ATOM 3096 N N . THR A 1 387 ? 10.295 -15.939 14.623 1.00 51.94 387 THR A N 1
ATOM 3097 C CA . THR A 1 387 ? 10.869 -15.329 13.421 1.00 51.94 387 THR A CA 1
ATOM 3098 C C . THR A 1 387 ? 10.965 -13.812 13.505 1.00 51.94 387 THR A C 1
ATOM 3100 O O . THR A 1 387 ? 9.982 -13.098 13.674 1.00 51.94 387 THR A O 1
ATOM 3103 N N . PHE A 1 388 ? 12.187 -13.319 13.327 1.00 55.66 388 PHE A N 1
ATOM 3104 C CA . PHE A 1 388 ? 12.555 -11.920 13.143 1.00 55.66 388 PHE A CA 1
ATOM 3105 C C . PHE A 1 388 ? 11.506 -11.099 12.355 1.00 55.66 388 PHE A C 1
ATOM 3107 O O . PHE A 1 388 ? 11.370 -11.266 11.148 1.00 55.66 388 PHE A O 1
ATOM 3114 N N . ILE A 1 389 ? 10.815 -10.164 13.022 1.00 61.56 389 ILE A N 1
ATOM 3115 C CA . ILE A 1 389 ? 9.933 -9.183 12.367 1.00 61.56 389 ILE A CA 1
ATOM 3116 C C . ILE A 1 389 ? 10.747 -7.909 12.077 1.00 61.56 389 ILE A C 1
ATOM 3118 O O . ILE A 1 389 ? 11.216 -7.255 13.021 1.00 61.56 389 ILE A O 1
ATOM 3122 N N . PRO A 1 390 ? 10.931 -7.519 10.802 1.00 65.94 390 PRO A N 1
ATOM 3123 C CA . PRO A 1 390 ? 11.586 -6.273 10.435 1.00 65.94 390 PRO A CA 1
ATOM 3124 C C . PRO A 1 390 ? 10.929 -5.064 11.101 1.00 65.94 390 PRO A C 1
ATOM 3126 O O . PRO A 1 390 ? 9.723 -4.846 11.038 1.00 65.94 390 PRO A O 1
ATOM 3129 N N . GLN A 1 391 ? 11.742 -4.220 11.730 1.00 82.25 391 GLN A N 1
ATOM 3130 C CA . GLN A 1 391 ? 11.230 -3.032 12.397 1.00 82.25 391 GLN A CA 1
ATOM 3131 C C . GLN A 1 391 ? 11.050 -1.866 11.410 1.00 82.25 391 GLN A C 1
ATOM 3133 O O . GLN A 1 391 ? 12.018 -1.220 10.999 1.00 82.25 391 GLN A O 1
ATOM 3138 N N . TYR A 1 392 ? 9.803 -1.527 11.079 1.00 90.62 392 TYR A N 1
ATOM 3139 C CA . TYR A 1 392 ? 9.473 -0.394 10.192 1.00 90.62 392 TYR A CA 1
ATOM 3140 C C . TYR A 1 392 ? 9.525 0.973 10.872 1.00 90.62 392 TYR A C 1
ATOM 3142 O O . TYR A 1 392 ? 9.533 2.020 10.217 1.00 90.62 392 TYR A O 1
ATOM 3150 N N . GLY A 1 393 ? 9.614 0.967 12.197 1.00 92.25 393 GLY A N 1
ATOM 3151 C CA . GLY A 1 393 ? 9.702 2.151 13.031 1.00 92.25 393 GLY A CA 1
ATOM 3152 C C . GLY A 1 393 ? 8.603 2.173 14.077 1.00 92.25 393 GLY A C 1
ATOM 3153 O O . GLY A 1 393 ? 8.134 1.119 14.507 1.00 92.25 393 GLY A O 1
ATOM 3154 N N . TYR A 1 394 ? 8.216 3.375 14.496 1.00 92.12 394 TYR A N 1
ATOM 3155 C CA . TYR A 1 394 ? 7.269 3.562 15.588 1.00 92.12 394 TYR A CA 1
ATOM 3156 C C . TYR A 1 394 ? 6.274 4.687 15.316 1.00 92.12 394 TYR A C 1
ATOM 3158 O O . TYR A 1 394 ? 6.605 5.713 14.718 1.00 92.12 394 TYR A O 1
ATOM 3166 N N . ILE A 1 395 ? 5.060 4.494 15.812 1.00 92.00 395 ILE A N 1
ATOM 3167 C CA . ILE A 1 395 ? 4.021 5.504 15.929 1.00 92.00 395 ILE A CA 1
ATOM 3168 C C . ILE A 1 395 ? 4.022 5.982 17.380 1.00 92.00 395 ILE A C 1
ATOM 3170 O O . ILE A 1 395 ? 3.957 5.175 18.301 1.00 92.00 395 ILE A O 1
ATOM 3174 N N . LEU A 1 396 ? 4.101 7.293 17.573 1.00 92.25 396 LEU A N 1
ATOM 3175 C CA . LEU A 1 396 ? 3.934 7.945 18.864 1.00 92.25 396 LEU A CA 1
ATOM 3176 C C . LEU A 1 396 ? 2.549 8.581 18.889 1.00 92.25 396 LEU A C 1
ATOM 3178 O O . LEU A 1 396 ? 2.250 9.411 18.021 1.00 92.25 396 LEU A O 1
ATOM 3182 N N . ARG A 1 397 ? 1.707 8.194 19.848 1.00 88.88 397 ARG A N 1
ATOM 3183 C CA . ARG A 1 397 ? 0.353 8.734 19.994 1.00 88.88 397 ARG A CA 1
ATOM 3184 C C . ARG A 1 397 ? 0.185 9.406 21.354 1.00 88.88 397 ARG A C 1
ATOM 3186 O O . ARG A 1 397 ? 0.377 8.788 22.393 1.00 88.88 397 ARG A O 1
ATOM 3193 N N . TYR A 1 398 ? -0.189 10.681 21.335 1.00 86.56 398 TYR A N 1
ATOM 3194 C CA . TYR A 1 398 ? -0.380 11.498 22.536 1.00 86.56 398 TYR A CA 1
ATOM 3195 C C . TYR A 1 398 ? -1.463 12.549 22.285 1.00 86.56 398 TYR A C 1
ATOM 3197 O O . TYR A 1 398 ? -1.413 13.246 21.273 1.00 86.56 398 TYR A O 1
ATOM 3205 N N . ASN A 1 399 ? -2.444 12.669 23.187 1.00 83.69 399 ASN A N 1
ATOM 3206 C CA . ASN A 1 399 ? -3.555 13.630 23.090 1.00 83.69 399 ASN A CA 1
ATOM 3207 C C . ASN A 1 399 ? -4.236 13.661 21.705 1.00 83.69 399 ASN A C 1
ATOM 3209 O O . ASN A 1 399 ? -4.442 14.725 21.123 1.00 83.69 399 ASN A O 1
ATOM 3213 N N . GLY A 1 400 ? -4.518 12.486 21.133 1.00 79.50 400 GLY A N 1
ATOM 3214 C CA . GLY A 1 400 ? -5.136 12.360 19.805 1.00 79.50 400 GLY A CA 1
ATOM 3215 C C . GLY A 1 400 ? -4.232 12.745 18.625 1.00 79.50 400 GLY A C 1
ATOM 3216 O O . GLY A 1 400 ? -4.670 12.701 17.479 1.00 79.50 400 GLY A O 1
ATOM 3217 N N . GLN A 1 401 ? -2.970 13.102 18.871 1.00 83.88 401 GLN A N 1
ATOM 3218 C CA . GLN A 1 401 ? -1.980 13.374 17.834 1.00 83.88 401 GLN A CA 1
ATOM 3219 C C . GLN A 1 401 ? -1.156 12.127 17.538 1.00 83.88 401 GLN A C 1
ATOM 3221 O O . GLN A 1 401 ? -0.783 11.393 18.450 1.00 83.88 401 GLN A O 1
ATOM 3226 N N . THR A 1 402 ? -0.827 11.937 16.261 1.00 88.19 402 THR A N 1
ATOM 3227 C CA . THR A 1 402 ? -0.050 10.796 15.767 1.00 88.19 402 THR A CA 1
ATOM 3228 C C . THR A 1 402 ? 1.245 11.293 15.133 1.00 88.19 402 THR A C 1
ATOM 3230 O O . THR A 1 402 ? 1.227 12.196 14.296 1.00 88.19 402 THR A O 1
ATOM 3233 N N . ILE A 1 403 ? 2.379 10.694 15.487 1.00 89.50 403 ILE A N 1
ATOM 3234 C CA . ILE A 1 403 ? 3.696 11.020 14.924 1.00 89.50 403 ILE A CA 1
ATOM 3235 C C . ILE A 1 403 ? 4.369 9.733 14.485 1.00 89.50 403 ILE A C 1
ATOM 3237 O O . ILE A 1 403 ? 4.349 8.746 15.206 1.00 89.50 403 ILE A O 1
ATOM 3241 N N . ILE A 1 404 ? 4.968 9.743 13.298 1.00 90.75 404 ILE A N 1
ATOM 3242 C CA . ILE A 1 404 ? 5.576 8.552 12.706 1.00 90.75 404 ILE A CA 1
ATOM 3243 C C . ILE A 1 404 ? 7.090 8.737 12.649 1.00 90.75 404 ILE A C 1
ATOM 3245 O O . ILE A 1 404 ? 7.590 9.622 11.952 1.00 90.75 404 ILE A O 1
ATOM 3249 N N . ILE A 1 405 ? 7.821 7.861 13.335 1.00 89.88 405 ILE A N 1
ATOM 3250 C CA . ILE A 1 405 ? 9.275 7.731 13.239 1.00 89.88 405 ILE A CA 1
ATOM 3251 C C . ILE A 1 405 ? 9.568 6.528 12.349 1.00 89.88 405 ILE A C 1
ATOM 3253 O O . ILE A 1 405 ? 9.449 5.383 12.775 1.00 89.88 405 ILE A O 1
ATOM 3257 N N . LYS A 1 406 ? 9.937 6.794 11.095 1.00 91.31 406 LYS A N 1
ATOM 3258 C CA . LYS A 1 406 ? 10.185 5.756 10.085 1.00 91.31 406 LYS A CA 1
ATOM 3259 C C . LYS A 1 406 ? 11.605 5.214 10.177 1.00 91.31 406 LYS A C 1
ATOM 3261 O O . LYS A 1 406 ? 12.561 5.999 10.204 1.00 91.31 406 LYS A O 1
ATOM 3266 N N . SER A 1 407 ? 11.746 3.896 10.105 1.00 90.75 407 SER A N 1
ATOM 3267 C CA . SER A 1 407 ? 13.048 3.253 9.971 1.00 90.75 407 SER A CA 1
ATOM 3268 C C . SER A 1 407 ? 13.667 3.470 8.583 1.00 90.75 407 SER A C 1
ATOM 3270 O O . SER A 1 407 ? 12.961 3.851 7.641 1.00 90.75 407 SER A O 1
ATOM 3272 N N . PRO A 1 408 ? 14.989 3.260 8.412 1.00 88.50 408 PRO A N 1
ATOM 3273 C CA . PRO A 1 408 ? 15.608 3.250 7.090 1.00 88.50 408 PRO A CA 1
ATOM 3274 C C . PRO A 1 408 ? 14.947 2.250 6.140 1.00 88.50 408 PRO A C 1
ATOM 3276 O O . PRO A 1 408 ? 14.720 2.597 4.984 1.00 88.50 408 PRO A O 1
ATOM 3279 N N . LEU A 1 409 ? 14.564 1.066 6.636 1.00 89.25 409 LEU A N 1
ATOM 3280 C CA . LEU A 1 409 ? 13.865 0.055 5.844 1.00 89.25 409 LEU A CA 1
ATOM 3281 C C . LEU A 1 409 ? 12.544 0.596 5.285 1.00 89.25 409 LEU A C 1
ATOM 3283 O O . LEU A 1 409 ? 12.355 0.594 4.071 1.00 89.25 409 LEU A O 1
ATOM 3287 N N . LEU A 1 410 ? 11.670 1.144 6.139 1.00 91.69 410 LEU A N 1
ATOM 3288 C CA . LEU A 1 410 ? 10.390 1.699 5.688 1.00 91.69 410 LEU A CA 1
ATOM 3289 C C . LEU A 1 410 ? 10.590 2.849 4.695 1.00 91.69 410 LEU A C 1
ATOM 3291 O O . LEU A 1 410 ? 9.889 2.933 3.691 1.00 91.69 410 LEU A O 1
ATOM 3295 N N . LYS A 1 411 ? 11.579 3.721 4.929 1.00 90.94 411 LYS A N 1
ATOM 3296 C CA . LYS A 1 411 ? 11.913 4.806 3.991 1.00 90.94 411 LYS A CA 1
ATOM 3297 C C . LYS A 1 411 ? 12.330 4.265 2.623 1.00 90.94 411 LYS A C 1
ATOM 3299 O O . LYS A 1 411 ? 11.965 4.865 1.615 1.00 90.94 411 LYS A O 1
ATOM 3304 N N . ILE A 1 412 ? 13.090 3.171 2.575 1.00 89.62 412 ILE A N 1
ATOM 3305 C CA . ILE A 1 412 ? 13.503 2.522 1.324 1.00 89.62 412 ILE A CA 1
ATOM 3306 C C . ILE A 1 412 ? 12.289 1.899 0.626 1.00 89.62 412 ILE A C 1
ATOM 3308 O O . ILE A 1 412 ? 12.062 2.202 -0.545 1.00 89.62 412 ILE A O 1
ATOM 3312 N N . ILE A 1 413 ? 11.466 1.124 1.342 1.00 91.50 413 ILE A N 1
ATOM 3313 C CA . ILE A 1 413 ? 10.242 0.512 0.797 1.00 91.50 413 ILE A CA 1
ATOM 3314 C C . ILE A 1 413 ? 9.308 1.585 0.233 1.00 91.50 413 ILE A C 1
ATOM 3316 O O . ILE A 1 413 ? 8.911 1.508 -0.927 1.00 91.50 413 ILE A O 1
ATOM 3320 N N . GLU A 1 414 ? 9.025 2.646 0.992 1.00 91.31 414 GLU A N 1
ATOM 3321 C CA . GLU A 1 414 ? 8.200 3.760 0.521 1.00 91.31 414 GLU A CA 1
ATOM 3322 C C . GLU A 1 414 ? 8.770 4.395 -0.745 1.00 91.31 414 GLU A C 1
ATOM 3324 O O . GLU A 1 414 ? 8.036 4.698 -1.679 1.00 91.31 414 GLU A O 1
ATOM 3329 N N . LYS A 1 415 ? 10.085 4.616 -0.790 1.00 89.94 415 LYS A N 1
ATOM 3330 C CA . LYS A 1 415 ? 10.767 5.269 -1.912 1.00 89.94 415 LYS A CA 1
ATOM 3331 C C . LYS A 1 415 ? 10.738 4.421 -3.186 1.00 89.94 415 LYS A C 1
ATOM 3333 O O . LYS A 1 415 ? 10.676 4.999 -4.273 1.00 89.94 415 LYS A O 1
ATOM 3338 N N . ILE A 1 416 ? 10.824 3.100 -3.046 1.00 90.94 416 ILE A N 1
ATOM 3339 C CA . ILE A 1 416 ? 10.890 2.140 -4.149 1.00 90.94 416 ILE A CA 1
ATOM 3340 C C . ILE A 1 416 ? 9.481 1.731 -4.596 1.00 90.94 416 ILE A C 1
ATOM 3342 O O . ILE A 1 416 ? 9.152 1.914 -5.765 1.00 90.94 416 ILE A O 1
ATOM 3346 N N . ILE A 1 417 ? 8.654 1.232 -3.673 1.00 91.69 417 ILE A N 1
ATOM 3347 C CA . ILE A 1 417 ? 7.356 0.601 -3.952 1.00 91.69 417 ILE A CA 1
ATOM 3348 C C . ILE A 1 417 ? 6.222 1.628 -3.998 1.00 91.69 417 ILE A C 1
ATOM 3350 O O . ILE A 1 417 ? 5.489 1.701 -4.981 1.00 91.69 417 ILE A O 1
ATOM 3354 N N . TYR A 1 418 ? 6.066 2.436 -2.946 1.00 88.94 418 TYR A N 1
ATOM 3355 C CA . TYR A 1 418 ? 4.840 3.228 -2.756 1.00 88.94 418 TYR A CA 1
ATOM 3356 C C . TYR A 1 418 ? 4.896 4.627 -3.382 1.00 88.94 418 TYR A C 1
ATOM 3358 O O . TYR A 1 418 ? 3.869 5.207 -3.741 1.00 88.94 418 TYR A O 1
ATOM 3366 N N . LYS A 1 419 ? 6.090 5.209 -3.527 1.00 85.75 419 LYS A N 1
ATOM 3367 C CA . LYS A 1 419 ? 6.268 6.573 -4.026 1.00 85.75 419 LYS A CA 1
ATOM 3368 C C . LYS A 1 419 ? 6.365 6.584 -5.543 1.00 85.75 419 LYS A C 1
ATOM 3370 O O . LYS A 1 419 ? 7.451 6.493 -6.127 1.00 85.75 419 LYS A O 1
ATOM 3375 N N . TYR A 1 420 ? 5.227 6.805 -6.183 1.00 74.25 420 TYR A N 1
ATOM 3376 C CA . TYR A 1 420 ? 5.170 7.015 -7.622 1.00 74.25 420 TYR A CA 1
ATOM 3377 C C . TYR A 1 420 ? 5.890 8.301 -8.070 1.00 74.25 420 TYR A C 1
ATOM 3379 O O . TYR A 1 420 ? 6.107 9.237 -7.293 1.00 74.25 420 TYR A O 1
ATOM 3387 N N . HIS A 1 421 ? 6.318 8.334 -9.336 1.00 70.25 421 HIS A N 1
ATOM 3388 C CA . HIS A 1 421 ? 6.839 9.557 -9.951 1.00 70.25 421 HIS A CA 1
ATOM 3389 C C . HIS A 1 421 ? 5.712 10.588 -10.120 1.00 70.25 421 HIS A C 1
ATOM 3391 O O . HIS A 1 421 ? 4.541 10.218 -10.154 1.00 70.25 421 HIS A O 1
ATOM 3397 N N . LYS A 1 422 ? 6.046 11.878 -10.238 1.00 70.06 422 LYS A N 1
ATOM 3398 C CA . LYS A 1 422 ? 5.038 12.942 -10.412 1.00 70.06 422 LYS A CA 1
ATOM 3399 C C . LYS A 1 422 ? 4.161 12.715 -11.652 1.00 70.06 422 LYS A C 1
ATOM 3401 O O . LYS A 1 422 ? 2.976 13.030 -11.621 1.00 70.06 422 LYS A O 1
ATOM 3406 N N . ASP A 1 423 ? 4.718 12.063 -12.669 1.00 68.25 423 ASP A N 1
ATOM 3407 C CA . ASP A 1 423 ? 4.041 11.762 -13.937 1.00 68.25 423 ASP A CA 1
ATOM 3408 C C . ASP A 1 423 ? 3.185 10.494 -13.883 1.00 68.25 423 ASP A C 1
ATOM 3410 O O . ASP A 1 423 ? 2.641 10.061 -14.893 1.00 68.25 423 ASP A O 1
ATOM 3414 N N . TYR A 1 424 ? 3.017 9.898 -12.699 1.00 71.38 424 TYR A N 1
ATOM 3415 C CA . TYR A 1 424 ? 2.166 8.727 -12.499 1.00 71.38 424 TYR A CA 1
ATOM 3416 C C . TYR A 1 424 ? 0.769 8.894 -13.083 1.00 71.38 424 TYR A C 1
ATOM 3418 O O . TYR A 1 424 ? 0.246 7.934 -13.623 1.00 71.38 424 TYR A O 1
ATOM 3426 N N . LYS A 1 425 ? 0.195 10.103 -13.043 1.00 75.94 425 LYS A N 1
ATOM 3427 C CA . LYS A 1 425 ? -1.135 10.375 -13.613 1.00 75.94 425 LYS A CA 1
ATOM 3428 C C . LYS A 1 425 ? -1.238 10.046 -15.105 1.00 75.94 425 LYS A C 1
ATOM 3430 O O . LYS A 1 425 ? -2.312 9.711 -15.577 1.00 75.94 425 LYS A O 1
ATOM 3435 N N . ILE A 1 426 ? -0.132 10.143 -15.837 1.00 78.06 426 ILE A N 1
ATOM 3436 C CA . ILE A 1 426 ? -0.084 9.860 -17.275 1.00 78.06 426 ILE A CA 1
ATOM 3437 C C . ILE A 1 426 ? -0.122 8.346 -17.507 1.00 78.06 426 ILE A C 1
ATOM 3439 O O . ILE A 1 426 ? -0.742 7.858 -18.446 1.00 78.06 426 ILE A O 1
ATOM 3443 N N . TYR A 1 427 ? 0.519 7.593 -16.616 1.00 77.25 427 TYR A N 1
ATOM 3444 C CA . TYR A 1 427 ? 0.654 6.144 -16.728 1.00 77.25 427 TYR A CA 1
ATOM 3445 C C . TYR A 1 427 ? -0.424 5.378 -15.950 1.00 77.25 427 TYR A C 1
ATOM 3447 O O . TYR A 1 427 ? -0.616 4.189 -16.190 1.00 77.25 427 TYR A O 1
ATOM 3455 N N . SER A 1 428 ? -1.134 6.031 -15.025 1.00 76.75 428 SER A N 1
ATOM 3456 C CA . SER A 1 428 ? -2.013 5.381 -14.048 1.00 76.75 428 SER A CA 1
ATOM 3457 C C . SER A 1 428 ? -3.196 4.655 -14.673 1.00 76.75 428 SER A C 1
ATOM 3459 O O . SER A 1 428 ? -3.671 3.691 -14.089 1.00 76.75 428 SER A O 1
ATOM 3461 N N . GLU A 1 429 ? -3.643 5.080 -15.856 1.00 83.06 429 GLU A N 1
ATOM 3462 C CA . GLU A 1 429 ? -4.724 4.406 -16.589 1.00 83.06 429 GLU A CA 1
ATOM 3463 C C . GLU A 1 429 ? -4.289 3.045 -17.150 1.00 83.06 429 GLU A C 1
ATOM 3465 O O . GLU A 1 429 ? -5.104 2.139 -17.280 1.00 83.06 429 GLU A O 1
ATOM 3470 N N . ASN A 1 430 ? -2.995 2.880 -17.438 1.00 86.75 430 ASN A N 1
ATOM 3471 C CA . ASN A 1 430 ? -2.445 1.650 -18.008 1.00 86.75 430 ASN A CA 1
ATOM 3472 C C . ASN A 1 430 ? -1.677 0.804 -16.976 1.00 86.75 430 ASN A C 1
ATOM 3474 O O . ASN A 1 430 ? -1.386 -0.370 -17.219 1.00 86.75 430 ASN A O 1
ATOM 3478 N N . LEU A 1 431 ? -1.340 1.383 -15.821 1.00 89.94 431 LEU A N 1
ATOM 3479 C CA . LEU A 1 431 ? -0.724 0.680 -14.699 1.00 89.94 431 LEU A CA 1
ATOM 3480 C C . LEU A 1 431 ? -1.781 -0.054 -13.875 1.00 89.94 431 LEU A C 1
ATOM 3482 O O . LEU A 1 431 ? -2.454 0.524 -13.020 1.00 89.94 431 LEU A O 1
ATOM 3486 N N . ASN A 1 432 ? -1.855 -1.363 -14.060 1.00 91.56 432 ASN A N 1
ATOM 3487 C CA . ASN A 1 432 ? -2.762 -2.251 -13.343 1.00 91.56 432 ASN A CA 1
ATOM 3488 C C . ASN A 1 432 ? -1.971 -3.283 -12.528 1.00 91.56 432 ASN A C 1
ATOM 3490 O O . ASN A 1 432 ? -0.742 -3.290 -12.526 1.00 91.56 432 ASN A O 1
ATOM 3494 N N . TYR A 1 433 ? -2.668 -4.157 -11.809 1.00 93.06 433 TYR A N 1
ATOM 3495 C CA . TYR A 1 433 ? -2.015 -5.142 -10.949 1.00 93.06 433 TYR A CA 1
ATOM 3496 C C . TYR A 1 433 ? -1.090 -6.117 -11.706 1.00 93.06 433 TYR A C 1
ATOM 3498 O O . TYR A 1 433 ? -0.138 -6.610 -11.120 1.00 93.06 433 TYR A O 1
ATOM 3506 N N . LEU A 1 434 ? -1.305 -6.365 -13.004 1.00 93.38 434 LEU A N 1
ATOM 3507 C CA . LEU A 1 434 ? -0.481 -7.298 -13.784 1.00 93.38 434 LEU A CA 1
ATOM 3508 C C . LEU A 1 434 ? 0.923 -6.749 -14.054 1.00 93.38 434 LEU A C 1
ATOM 3510 O O . LEU A 1 434 ? 1.887 -7.506 -14.055 1.00 93.38 434 LEU A O 1
ATOM 3514 N N . ASN A 1 435 ? 1.046 -5.439 -14.284 1.00 94.00 435 ASN A N 1
ATOM 3515 C CA . ASN A 1 435 ? 2.299 -4.817 -14.724 1.00 94.00 435 ASN A CA 1
ATOM 3516 C C . ASN A 1 435 ? 2.949 -3.907 -13.667 1.00 94.00 435 ASN A C 1
ATOM 3518 O O . ASN A 1 435 ? 4.090 -3.475 -13.838 1.00 94.00 435 ASN A O 1
ATOM 3522 N N . ARG A 1 436 ? 2.266 -3.626 -12.550 1.00 93.75 436 ARG A N 1
ATOM 3523 C CA . ARG A 1 436 ? 2.729 -2.669 -11.534 1.00 93.75 436 ARG A CA 1
ATOM 3524 C C . ARG A 1 436 ? 4.059 -3.054 -10.897 1.00 93.75 436 ARG A C 1
ATOM 3526 O O . ARG A 1 436 ? 4.924 -2.193 -10.767 1.00 93.75 436 ARG A O 1
ATOM 3533 N N . MET A 1 437 ? 4.253 -4.322 -10.535 1.00 94.81 437 MET A N 1
ATOM 3534 C CA . MET A 1 437 ? 5.527 -4.765 -9.954 1.00 94.81 437 MET A CA 1
ATOM 3535 C C . MET A 1 437 ? 6.675 -4.706 -10.960 1.00 94.81 437 MET A C 1
ATOM 3537 O O . MET A 1 437 ? 7.754 -4.226 -10.621 1.00 94.81 437 MET A O 1
ATOM 3541 N N . GLN A 1 438 ? 6.433 -5.100 -12.212 1.00 95.56 438 GLN A N 1
ATOM 3542 C CA . GLN A 1 438 ? 7.434 -4.999 -13.276 1.00 95.56 438 GLN A CA 1
ATOM 3543 C C . GLN A 1 438 ? 7.807 -3.538 -13.556 1.00 95.56 438 GLN A C 1
ATOM 3545 O O . GLN A 1 438 ? 8.986 -3.226 -13.709 1.00 95.56 438 GLN A O 1
ATOM 3550 N N . TYR A 1 439 ? 6.830 -2.625 -13.549 1.00 94.75 439 TYR A N 1
ATOM 3551 C CA . TYR A 1 439 ? 7.069 -1.184 -13.641 1.00 94.75 439 TYR A CA 1
ATOM 3552 C C . TYR A 1 439 ? 7.957 -0.670 -12.501 1.00 94.75 439 TYR A C 1
ATOM 3554 O O . TYR A 1 439 ? 8.922 0.057 -12.742 1.00 94.75 439 TYR A O 1
ATOM 3562 N N . ILE A 1 440 ? 7.647 -1.049 -11.258 1.00 94.44 440 ILE A N 1
ATOM 3563 C CA . ILE A 1 440 ? 8.421 -0.659 -10.073 1.00 94.44 440 ILE A CA 1
ATOM 3564 C C . ILE A 1 440 ? 9.859 -1.193 -10.171 1.00 94.44 440 ILE A C 1
ATOM 3566 O O . ILE A 1 440 ? 10.805 -0.430 -9.957 1.00 94.44 440 ILE A O 1
ATOM 3570 N N . ALA A 1 441 ? 10.025 -2.463 -10.548 1.00 95.62 441 ALA A N 1
ATOM 3571 C CA . ALA A 1 441 ? 11.321 -3.104 -10.750 1.00 95.62 441 ALA A CA 1
ATOM 3572 C C . ALA A 1 441 ? 12.141 -2.398 -11.841 1.00 95.62 441 ALA A C 1
ATOM 3574 O O . ALA A 1 441 ? 13.280 -2.003 -11.596 1.00 95.62 441 ALA A O 1
ATOM 3575 N N . MET A 1 442 ? 11.543 -2.153 -13.013 1.00 95.75 442 MET A N 1
ATOM 3576 C CA . MET A 1 442 ? 12.179 -1.426 -14.116 1.00 95.75 442 MET A CA 1
ATOM 3577 C C . MET A 1 442 ? 12.582 -0.010 -13.690 1.00 95.75 442 MET A C 1
ATOM 3579 O O . MET A 1 442 ? 13.679 0.455 -13.977 1.00 95.75 442 MET A O 1
ATOM 3583 N N . ARG A 1 443 ? 11.737 0.690 -12.932 1.00 93.50 443 ARG A N 1
ATOM 3584 C CA . ARG A 1 443 ? 12.075 2.022 -12.422 1.00 93.50 443 ARG A CA 1
ATOM 3585 C C . ARG A 1 443 ? 13.250 1.989 -11.445 1.00 93.50 443 ARG A C 1
ATOM 3587 O O . ARG A 1 443 ? 14.095 2.883 -11.488 1.00 93.50 443 ARG A O 1
ATOM 3594 N N . ALA A 1 444 ? 13.297 1.001 -10.553 1.00 93.12 444 ALA A N 1
ATOM 3595 C CA . ALA A 1 444 ? 14.418 0.817 -9.636 1.00 93.12 444 ALA A CA 1
ATOM 3596 C C . ALA A 1 444 ? 15.712 0.474 -10.389 1.00 93.12 444 ALA A C 1
ATOM 3598 O O . ALA A 1 444 ? 16.768 0.994 -10.034 1.00 93.12 444 ALA A O 1
ATOM 3599 N N . PHE A 1 445 ? 15.606 -0.334 -11.449 1.00 94.25 445 PHE A N 1
ATOM 3600 C CA . PHE A 1 445 ? 16.693 -0.673 -12.363 1.00 94.25 445 PHE A CA 1
ATOM 3601 C C . PHE A 1 445 ? 17.261 0.561 -13.073 1.00 94.25 445 PHE A C 1
ATOM 3603 O O . PHE A 1 445 ? 18.460 0.808 -12.993 1.00 94.25 445 PHE A O 1
ATOM 3610 N N . LEU A 1 446 ? 16.405 1.368 -13.710 1.00 92.31 446 LEU A N 1
ATOM 3611 C CA . LEU A 1 446 ? 16.841 2.536 -14.482 1.00 92.31 446 LEU A CA 1
ATOM 3612 C C . LEU A 1 446 ? 17.425 3.636 -13.598 1.00 92.31 446 LEU A C 1
ATOM 3614 O O . LEU A 1 446 ? 18.248 4.418 -14.051 1.00 92.31 446 LEU A O 1
ATOM 3618 N N . LYS A 1 447 ? 17.034 3.717 -12.324 1.00 89.12 447 LYS A N 1
ATOM 3619 C CA . LYS A 1 447 ? 17.498 4.772 -11.423 1.00 89.12 447 LYS A CA 1
ATOM 3620 C C . LYS A 1 447 ? 18.954 4.555 -10.987 1.00 89.12 447 LYS A C 1
ATOM 3622 O O . LYS A 1 447 ? 19.235 4.187 -9.844 1.00 89.12 447 LYS A O 1
ATOM 3627 N N . ASN A 1 448 ? 19.875 4.853 -11.899 1.00 71.62 448 ASN A N 1
ATOM 3628 C CA . ASN A 1 448 ? 21.309 4.897 -11.661 1.00 71.62 448 ASN A CA 1
ATOM 3629 C C . ASN A 1 448 ? 21.622 6.047 -10.699 1.00 71.62 448 ASN A C 1
ATOM 3631 O O . ASN A 1 448 ? 21.531 7.225 -11.040 1.00 71.62 448 ASN A O 1
ATOM 3635 N N . GLY A 1 449 ? 21.938 5.703 -9.452 1.00 57.59 449 GLY A N 1
ATOM 3636 C CA . GLY A 1 449 ? 22.348 6.679 -8.453 1.00 57.59 449 GLY A CA 1
ATOM 3637 C C . GLY A 1 449 ? 23.797 7.087 -8.689 1.00 57.59 449 GLY A C 1
ATOM 3638 O O . GLY A 1 449 ? 24.690 6.310 -8.379 1.00 57.59 449 GLY A O 1
ATOM 3639 N N . LYS A 1 450 ? 24.034 8.307 -9.186 1.00 56.12 450 LYS A N 1
ATOM 3640 C CA . LYS A 1 450 ? 25.328 8.992 -9.000 1.00 56.12 450 LYS A CA 1
ATOM 3641 C C . LYS A 1 450 ? 25.462 9.587 -7.581 1.00 56.12 450 LYS A C 1
ATOM 3643 O O . LYS A 1 450 ? 26.547 10.012 -7.207 1.00 56.12 450 LYS A O 1
ATOM 3648 N N . ASP A 1 451 ? 24.384 9.570 -6.787 1.00 53.19 451 ASP A N 1
ATOM 3649 C CA . ASP A 1 451 ? 24.250 10.411 -5.588 1.00 53.19 451 ASP A CA 1
ATOM 3650 C C . ASP A 1 451 ? 24.444 9.706 -4.232 1.00 53.19 451 ASP A C 1
ATOM 3652 O O . ASP A 1 451 ? 24.315 10.367 -3.204 1.00 53.19 451 ASP A O 1
ATOM 3656 N N . ASP A 1 452 ? 24.741 8.403 -4.167 1.00 52.22 452 ASP A N 1
ATOM 3657 C CA . ASP A 1 452 ? 25.080 7.781 -2.875 1.00 52.22 452 ASP A CA 1
ATOM 3658 C C . ASP A 1 452 ? 25.929 6.511 -3.029 1.00 52.22 452 ASP A C 1
ATOM 3660 O O . ASP A 1 452 ? 25.592 5.602 -3.789 1.00 52.22 452 ASP A O 1
ATOM 3664 N N . ILE A 1 453 ? 27.024 6.451 -2.273 1.00 44.56 453 ILE A N 1
ATOM 3665 C CA . ILE A 1 453 ? 28.025 5.373 -2.275 1.00 44.56 453 ILE A CA 1
ATOM 3666 C C . ILE A 1 453 ? 27.482 4.071 -1.660 1.00 44.56 453 ILE A C 1
ATOM 3668 O O . ILE A 1 453 ? 28.041 3.005 -1.908 1.00 44.56 453 ILE A O 1
ATOM 3672 N N . TYR A 1 454 ? 26.390 4.121 -0.886 1.00 48.25 454 TYR A N 1
ATOM 3673 C CA . TYR A 1 454 ? 25.988 2.993 -0.036 1.00 48.25 454 TYR A CA 1
ATOM 3674 C C . TYR A 1 454 ? 24.831 2.120 -0.525 1.00 48.25 454 TYR A C 1
ATOM 3676 O O . TYR A 1 454 ? 24.449 1.221 0.218 1.00 48.25 454 TYR A O 1
ATOM 3684 N N . THR A 1 455 ? 24.287 2.326 -1.732 1.00 63.44 455 THR A N 1
ATOM 3685 C CA . THR A 1 455 ? 23.652 1.295 -2.600 1.00 63.44 455 THR A CA 1
ATOM 3686 C C . THR A 1 455 ? 22.804 1.961 -3.687 1.00 63.44 455 THR A C 1
ATOM 3688 O O . THR A 1 455 ? 22.010 2.863 -3.412 1.00 63.44 455 THR A O 1
ATOM 3691 N N . SER A 1 456 ? 22.899 1.483 -4.929 1.00 85.69 456 SER A N 1
ATOM 3692 C CA . SER A 1 456 ? 21.981 1.900 -5.998 1.00 85.69 456 SER A CA 1
ATOM 3693 C C . SER A 1 456 ? 20.542 1.443 -5.703 1.00 85.69 456 SER A C 1
ATOM 3695 O O . SER A 1 456 ? 20.326 0.473 -4.976 1.00 85.69 456 SER A O 1
ATOM 3697 N N . TYR A 1 457 ? 19.529 2.100 -6.286 1.00 89.00 457 TYR A N 1
ATOM 3698 C CA . TYR A 1 457 ? 18.129 1.650 -6.157 1.00 89.00 457 TYR A CA 1
ATOM 3699 C C . TYR A 1 457 ? 17.949 0.214 -6.637 1.00 89.00 457 TYR A C 1
ATOM 3701 O O . TYR A 1 457 ? 17.175 -0.536 -6.053 1.00 89.00 457 TYR A O 1
ATOM 3709 N N . ARG A 1 458 ? 18.696 -0.163 -7.675 1.00 91.25 458 ARG A N 1
ATOM 3710 C CA . ARG A 1 458 ? 18.800 -1.529 -8.168 1.00 91.25 458 ARG A CA 1
ATOM 3711 C C . ARG A 1 458 ? 19.239 -2.497 -7.075 1.00 91.25 458 ARG A C 1
ATOM 3713 O O . ARG A 1 458 ? 18.574 -3.505 -6.877 1.00 91.25 458 ARG A O 1
ATOM 3720 N N . GLN A 1 459 ? 20.323 -2.187 -6.365 1.00 88.44 459 GLN A N 1
ATOM 3721 C CA . GLN A 1 459 ? 20.769 -3.016 -5.250 1.00 88.44 459 GLN A CA 1
ATOM 3722 C C . GLN A 1 459 ? 19.681 -3.059 -4.181 1.00 88.44 459 GLN A C 1
ATOM 3724 O O . GLN A 1 459 ? 19.194 -4.137 -3.899 1.00 88.44 459 GLN A O 1
ATOM 3729 N N . GLN A 1 460 ? 19.201 -1.914 -3.687 1.00 89.12 460 GLN A N 1
ATOM 3730 C CA . GLN A 1 460 ? 18.142 -1.867 -2.667 1.00 89.12 460 GLN A CA 1
ATOM 3731 C C . GLN A 1 460 ? 16.897 -2.681 -3.048 1.00 89.12 460 GLN A C 1
ATOM 3733 O O . GLN A 1 460 ? 16.349 -3.370 -2.196 1.00 89.12 460 GLN A O 1
ATOM 3738 N N . PHE A 1 461 ? 16.472 -2.643 -4.314 1.00 92.44 461 PHE A N 1
ATOM 3739 C CA . PHE A 1 461 ? 15.373 -3.466 -4.809 1.00 92.44 461 PHE A CA 1
ATOM 3740 C C . PHE A 1 461 ? 15.715 -4.956 -4.736 1.00 92.44 461 PHE A C 1
ATOM 3742 O O . PHE A 1 461 ? 14.957 -5.716 -4.152 1.00 92.44 461 PHE A O 1
ATOM 3749 N N . LEU A 1 462 ? 16.865 -5.374 -5.267 1.00 91.00 462 LEU A N 1
ATOM 3750 C CA . LEU A 1 462 ? 17.289 -6.777 -5.241 1.00 91.00 462 LEU A CA 1
ATOM 3751 C C . LEU A 1 462 ? 17.567 -7.302 -3.825 1.00 91.00 462 LEU A C 1
ATOM 3753 O O . LEU A 1 462 ? 17.427 -8.495 -3.595 1.00 91.00 462 LEU A O 1
ATOM 3757 N N . LEU A 1 463 ? 17.917 -6.432 -2.870 1.00 86.19 463 LEU A N 1
ATOM 3758 C CA . LEU A 1 463 ? 18.031 -6.807 -1.456 1.00 86.19 463 LEU A CA 1
ATOM 3759 C C . LEU A 1 463 ? 16.660 -7.131 -0.843 1.00 86.19 463 LEU A C 1
ATOM 3761 O O . LEU A 1 463 ? 16.573 -7.981 0.034 1.00 86.19 463 LEU A O 1
ATOM 3765 N N . LEU A 1 464 ? 15.601 -6.441 -1.279 1.00 87.12 464 LEU A N 1
ATOM 3766 C CA . LEU A 1 464 ? 14.232 -6.664 -0.801 1.00 87.12 464 LEU A CA 1
ATOM 3767 C C . LEU A 1 464 ? 13.509 -7.780 -1.576 1.00 87.12 464 LEU A C 1
ATOM 3769 O O . LEU A 1 464 ? 12.625 -8.423 -1.015 1.00 87.12 464 LEU A O 1
ATOM 3773 N N . PHE A 1 465 ? 13.872 -7.984 -2.846 1.00 90.88 465 PHE A N 1
ATOM 3774 C CA . PHE A 1 465 ? 13.224 -8.900 -3.793 1.00 90.88 465 PHE A CA 1
ATOM 3775 C C . PHE A 1 465 ? 14.273 -9.685 -4.610 1.00 90.88 465 PHE A C 1
ATOM 3777 O O . PHE A 1 465 ? 14.423 -9.458 -5.820 1.00 90.88 465 PHE A O 1
ATOM 3784 N N . PRO A 1 466 ? 15.059 -10.574 -3.973 1.00 89.69 466 PRO A N 1
ATOM 3785 C CA . PRO A 1 466 ? 16.153 -11.300 -4.629 1.00 89.69 466 PRO A CA 1
ATOM 3786 C C . PRO A 1 466 ? 15.699 -12.165 -5.816 1.00 89.69 466 PRO A C 1
ATOM 3788 O O . PRO A 1 466 ? 16.460 -12.367 -6.771 1.00 89.69 466 PRO A O 1
ATOM 3791 N N . GLU A 1 467 ? 14.440 -12.607 -5.822 1.00 90.69 467 GLU A N 1
ATOM 3792 C CA . GLU A 1 467 ? 13.826 -13.378 -6.903 1.00 90.69 467 GLU A CA 1
ATOM 3793 C C . GLU A 1 467 ? 13.762 -12.617 -8.243 1.00 90.69 467 GLU A C 1
ATOM 3795 O O . GLU A 1 467 ? 13.623 -13.224 -9.304 1.00 90.69 467 GLU A O 1
ATOM 3800 N N . TRP A 1 468 ? 13.933 -11.290 -8.234 1.00 94.62 468 TRP A N 1
ATOM 3801 C CA . TRP A 1 468 ? 13.968 -10.462 -9.446 1.00 94.62 468 TRP A CA 1
ATOM 3802 C C . TRP A 1 468 ? 15.347 -10.372 -10.105 1.00 94.62 468 TRP A C 1
ATOM 3804 O O . TRP A 1 468 ? 15.481 -9.740 -11.154 1.00 94.62 468 TRP A O 1
ATOM 3814 N N . SER A 1 469 ? 16.377 -11.002 -9.539 1.00 94.12 469 SER A N 1
ATOM 3815 C CA . SER A 1 469 ? 17.750 -10.968 -10.067 1.00 94.12 469 SER A CA 1
ATOM 3816 C C . SER A 1 469 ? 17.844 -11.372 -11.545 1.00 94.12 469 SER A C 1
ATOM 3818 O O . SER A 1 469 ? 18.449 -10.649 -12.338 1.00 94.12 469 SER A O 1
ATOM 3820 N N . SER A 1 470 ? 17.175 -12.459 -11.946 1.00 95.44 470 SER A N 1
ATOM 3821 C CA . SER A 1 470 ? 17.091 -12.886 -13.352 1.00 95.44 470 SER A CA 1
ATOM 3822 C C . SER A 1 470 ? 16.441 -11.821 -14.241 1.00 95.44 470 SER A C 1
ATOM 3824 O O . SER A 1 470 ? 16.965 -11.510 -15.308 1.00 95.44 470 SER A O 1
ATOM 3826 N N . LYS A 1 471 ? 15.346 -11.198 -13.789 1.00 96.44 471 LYS A N 1
ATOM 3827 C CA . LYS A 1 471 ? 14.671 -10.138 -14.552 1.00 96.44 471 LYS A CA 1
ATOM 3828 C C . LYS A 1 471 ? 15.528 -8.887 -14.700 1.00 96.44 471 LYS A C 1
ATOM 3830 O O . LYS A 1 471 ? 15.471 -8.231 -15.731 1.00 96.44 471 LYS A O 1
ATOM 3835 N N . PHE A 1 472 ? 16.359 -8.570 -13.713 1.00 95.69 472 PHE A N 1
ATOM 3836 C CA . PHE A 1 472 ? 17.312 -7.468 -13.826 1.00 95.69 472 PHE A CA 1
ATOM 3837 C C . PHE A 1 472 ? 18.415 -7.758 -14.854 1.00 95.69 472 PHE A C 1
ATOM 3839 O O . PHE A 1 472 ? 18.844 -6.832 -15.536 1.00 95.69 472 PHE A O 1
ATOM 3846 N N . ALA A 1 473 ? 18.831 -9.018 -15.017 1.00 95.25 473 ALA A N 1
ATOM 3847 C CA . ALA A 1 473 ? 19.735 -9.406 -16.101 1.00 95.25 473 ALA A CA 1
ATOM 3848 C C . ALA A 1 473 ? 19.063 -9.277 -17.484 1.00 95.25 473 ALA A C 1
ATOM 3850 O O . ALA A 1 473 ? 19.696 -8.813 -18.434 1.00 95.25 473 ALA A O 1
ATOM 3851 N N . ASP A 1 474 ? 17.768 -9.607 -17.591 1.00 95.88 474 ASP A N 1
ATOM 3852 C CA . ASP A 1 474 ? 16.982 -9.339 -18.806 1.00 95.88 474 ASP A CA 1
ATOM 3853 C C . ASP A 1 474 ? 16.931 -7.829 -19.105 1.00 95.88 474 ASP A C 1
ATOM 3855 O O . ASP A 1 474 ? 17.086 -7.418 -20.257 1.00 95.88 474 ASP A O 1
ATOM 3859 N N . PHE A 1 475 ? 16.753 -6.995 -18.071 1.00 96.44 475 PHE A N 1
ATOM 3860 C CA . PHE A 1 475 ? 16.738 -5.536 -18.205 1.00 96.44 475 PHE A CA 1
ATOM 3861 C C . PHE A 1 475 ? 18.084 -4.987 -18.682 1.00 96.44 475 PHE A C 1
ATOM 3863 O O . PHE A 1 475 ? 18.085 -4.153 -19.584 1.00 96.44 475 PHE A O 1
ATOM 3870 N N . 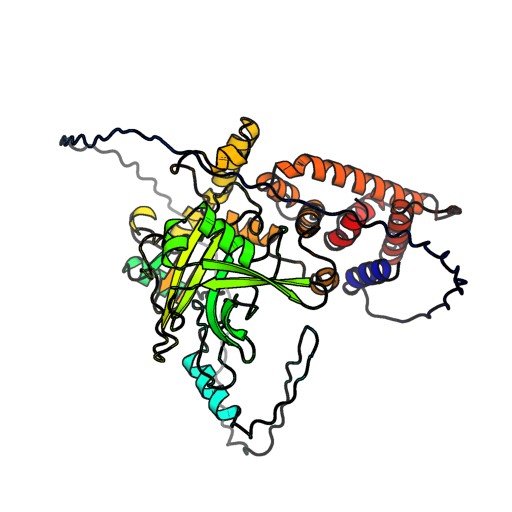ASP A 1 476 ? 19.209 -5.486 -18.156 1.00 95.19 476 ASP A N 1
ATOM 3871 C CA . ASP A 1 476 ? 20.551 -5.133 -18.647 1.00 95.19 476 ASP A CA 1
ATOM 3872 C C . ASP A 1 476 ? 20.707 -5.470 -20.127 1.00 95.19 476 ASP A C 1
ATOM 3874 O O . ASP A 1 476 ? 21.081 -4.619 -20.931 1.00 95.19 476 ASP A O 1
ATOM 3878 N N . LYS A 1 477 ? 20.370 -6.704 -20.519 1.00 96.31 477 LYS A N 1
ATOM 3879 C CA . LYS A 1 477 ? 20.466 -7.132 -21.919 1.00 96.31 477 LYS A CA 1
ATOM 3880 C C . LYS A 1 477 ? 19.603 -6.254 -22.827 1.00 96.31 477 LYS A C 1
ATOM 3882 O O . LYS A 1 477 ? 20.028 -5.899 -23.928 1.00 96.31 477 LYS A O 1
ATOM 3887 N N . PHE A 1 478 ? 18.399 -5.909 -22.374 1.00 96.25 478 PHE A N 1
ATOM 3888 C CA . PHE A 1 478 ? 17.498 -5.017 -23.093 1.00 96.25 478 PHE A CA 1
ATOM 3889 C C . PHE A 1 478 ? 18.091 -3.610 -23.248 1.00 96.25 478 PHE A C 1
ATOM 3891 O O . PHE A 1 478 ? 18.149 -3.109 -24.373 1.00 96.25 478 PHE A O 1
ATOM 3898 N N . THR A 1 479 ? 18.560 -2.972 -22.169 1.00 95.06 479 THR A N 1
ATOM 3899 C CA . THR A 1 479 ? 19.079 -1.599 -22.243 1.00 95.06 479 THR A CA 1
ATOM 3900 C C . THR A 1 479 ? 20.414 -1.511 -22.966 1.00 95.06 479 THR A C 1
ATOM 3902 O O . THR A 1 479 ? 20.594 -0.567 -23.731 1.00 95.06 479 THR A O 1
ATOM 3905 N N . SER A 1 480 ? 21.310 -2.492 -22.827 1.00 94.69 480 SER A N 1
ATOM 3906 C CA . SER A 1 480 ? 22.549 -2.565 -23.613 1.00 94.69 480 SER A CA 1
ATOM 3907 C C . SER A 1 480 ? 22.261 -2.643 -25.112 1.00 94.69 480 SER A C 1
ATOM 3909 O O . SER A 1 480 ? 22.772 -1.827 -25.876 1.00 94.69 480 SER A O 1
ATOM 3911 N N . ASN A 1 481 ? 21.361 -3.538 -25.533 1.00 95.62 481 ASN A N 1
ATOM 3912 C CA . ASN A 1 481 ? 20.939 -3.645 -26.934 1.00 95.62 481 ASN A CA 1
ATOM 3913 C C . ASN A 1 481 ? 20.288 -2.339 -27.429 1.00 95.62 481 ASN A C 1
ATOM 3915 O O . ASN A 1 481 ? 20.524 -1.897 -28.553 1.00 95.62 481 ASN A O 1
ATOM 3919 N N . LEU A 1 482 ? 19.493 -1.676 -26.583 1.00 95.69 482 LEU A N 1
ATOM 3920 C CA . LEU A 1 482 ? 18.886 -0.391 -26.922 1.00 95.69 482 LEU A CA 1
ATOM 3921 C C . LEU A 1 482 ? 19.941 0.714 -27.101 1.00 95.69 482 LEU A C 1
ATOM 3923 O O . LEU A 1 482 ? 19.862 1.464 -28.073 1.00 95.69 482 LEU A O 1
ATOM 3927 N N . ILE A 1 483 ? 20.942 0.787 -26.216 1.00 94.88 483 ILE A N 1
ATOM 3928 C CA . ILE A 1 483 ? 22.071 1.729 -26.302 1.00 94.88 483 ILE A CA 1
ATOM 3929 C C . ILE A 1 483 ? 22.843 1.514 -27.603 1.00 94.88 483 ILE A C 1
ATOM 3931 O O . ILE A 1 483 ? 23.043 2.471 -28.350 1.00 94.88 483 ILE A O 1
ATOM 3935 N N . GLU A 1 484 ? 23.216 0.270 -27.907 1.00 94.81 484 GLU A N 1
ATOM 3936 C CA . GLU A 1 484 ? 23.952 -0.089 -29.124 1.00 94.81 484 GLU A CA 1
ATOM 3937 C C . GLU A 1 484 ? 23.191 0.317 -30.393 1.00 94.81 484 GLU A C 1
ATOM 3939 O O . GLU A 1 484 ? 23.766 0.907 -31.311 1.00 94.81 484 GLU A O 1
ATOM 3944 N N . ARG A 1 485 ? 21.875 0.073 -30.442 1.00 94.31 485 ARG A N 1
ATOM 3945 C CA . ARG A 1 485 ? 21.043 0.461 -31.592 1.00 94.31 485 ARG A CA 1
ATOM 3946 C C . ARG A 1 485 ? 20.931 1.973 -31.747 1.00 94.31 485 ARG A C 1
ATOM 3948 O O . ARG A 1 485 ? 21.057 2.476 -32.862 1.00 94.31 485 ARG A O 1
ATOM 3955 N N . VAL A 1 486 ? 20.730 2.712 -30.654 1.00 93.81 486 VAL A N 1
ATOM 3956 C CA . VAL A 1 486 ? 20.697 4.185 -30.693 1.00 93.81 486 VAL A CA 1
ATOM 3957 C C . VAL A 1 486 ? 22.051 4.741 -31.142 1.00 93.81 486 VAL A C 1
ATOM 3959 O O . VAL A 1 486 ? 22.090 5.622 -32.002 1.00 93.81 486 VAL A O 1
ATOM 3962 N N . ALA A 1 487 ? 23.155 4.202 -30.621 1.00 93.06 487 ALA A N 1
ATOM 3963 C CA . ALA A 1 487 ? 24.512 4.567 -31.021 1.00 93.06 487 ALA A CA 1
ATOM 3964 C C . ALA A 1 487 ? 24.743 4.326 -32.522 1.00 93.06 487 ALA A C 1
ATOM 3966 O O . ALA A 1 487 ? 25.230 5.215 -33.219 1.00 93.06 487 ALA A O 1
ATOM 3967 N N . CYS A 1 488 ? 24.293 3.184 -33.047 1.00 91.88 488 CYS A N 1
ATOM 3968 C CA . CYS A 1 488 ? 24.370 2.859 -34.471 1.00 91.88 488 CYS A CA 1
ATOM 3969 C C . CYS A 1 488 ? 23.656 3.905 -35.354 1.00 91.88 488 CYS A C 1
ATOM 3971 O O . CYS A 1 488 ? 24.216 4.350 -36.361 1.00 91.88 488 CYS A O 1
ATOM 3973 N N . HIS A 1 489 ? 22.469 4.383 -34.948 1.00 91.38 489 HIS A N 1
ATOM 3974 C CA . HIS A 1 489 ? 21.753 5.459 -35.660 1.00 91.38 489 HIS A CA 1
ATOM 3975 C C . HIS A 1 489 ? 22.548 6.776 -35.695 1.00 91.38 489 HIS A C 1
ATOM 3977 O O . HIS A 1 489 ? 22.528 7.483 -36.711 1.00 91.38 489 HIS A O 1
ATOM 3983 N N . PHE A 1 490 ? 23.290 7.097 -34.627 1.00 90.62 490 PHE A N 1
ATOM 3984 C CA . PHE A 1 490 ? 24.220 8.233 -34.610 1.00 90.62 490 PHE A CA 1
ATOM 3985 C C . PHE A 1 490 ? 25.401 8.021 -35.560 1.00 90.62 490 PHE A C 1
ATOM 3987 O O . PHE A 1 490 ? 25.672 8.900 -36.381 1.00 90.62 490 PHE A O 1
ATOM 3994 N N . SER A 1 491 ? 26.063 6.861 -35.516 1.00 89.44 491 SER A N 1
ATOM 3995 C CA . SER A 1 491 ? 27.234 6.572 -36.358 1.00 89.44 491 SER A CA 1
ATOM 3996 C C . SER A 1 491 ? 26.904 6.584 -37.854 1.00 89.44 491 SER A C 1
ATOM 3998 O O . SER A 1 491 ? 27.696 7.055 -38.669 1.00 89.44 491 SER A O 1
ATOM 4000 N N . GLN A 1 492 ? 25.717 6.106 -38.233 1.00 88.38 492 GLN A N 1
ATOM 4001 C CA . GLN A 1 492 ? 25.301 6.011 -39.634 1.00 88.38 492 GLN A CA 1
ATOM 4002 C C . GLN A 1 492 ? 24.724 7.319 -40.199 1.00 88.38 492 GLN A C 1
ATOM 4004 O O . GLN A 1 492 ? 24.389 7.379 -41.386 1.00 88.38 492 GLN A O 1
ATOM 4009 N N . ASN A 1 493 ? 24.568 8.371 -39.380 1.00 82.00 493 ASN A N 1
ATOM 4010 C CA . ASN A 1 493 ? 23.842 9.595 -39.749 1.00 82.00 493 ASN A CA 1
ATOM 4011 C C . ASN A 1 493 ? 22.480 9.306 -40.402 1.00 82.00 493 ASN A C 1
ATOM 4013 O O . ASN A 1 493 ? 22.009 10.060 -41.257 1.00 82.00 493 ASN A O 1
ATOM 4017 N N . ASN A 1 494 ? 21.851 8.197 -40.009 1.00 69.19 494 ASN A N 1
ATOM 4018 C CA . ASN A 1 494 ? 20.576 7.744 -40.546 1.00 69.19 494 ASN A CA 1
ATOM 4019 C C . ASN A 1 494 ? 20.548 7.478 -42.069 1.00 69.19 494 ASN A C 1
ATOM 4021 O O . ASN A 1 494 ? 19.474 7.448 -42.678 1.00 69.19 494 ASN A O 1
ATOM 4025 N N . LYS A 1 495 ? 21.709 7.300 -42.717 1.00 74.88 495 LYS A N 1
ATOM 4026 C CA . LYS A 1 495 ? 21.802 7.023 -44.157 1.00 74.88 495 LYS A CA 1
ATOM 4027 C C . LYS A 1 495 ? 21.363 5.582 -44.458 1.00 74.88 495 LYS A C 1
ATOM 4029 O O . LYS A 1 495 ? 22.196 4.725 -44.718 1.00 74.88 495 LYS A O 1
ATOM 4034 N N . GLY A 1 496 ? 20.052 5.326 -44.460 1.00 63.53 496 GLY A N 1
ATOM 4035 C CA . GLY A 1 496 ? 19.487 4.125 -45.090 1.00 63.53 496 GLY A CA 1
ATOM 4036 C C . GLY A 1 496 ? 18.611 3.204 -44.240 1.00 63.53 496 GLY A C 1
ATOM 4037 O O . GLY A 1 496 ? 18.554 2.016 -44.547 1.00 63.53 496 GLY A O 1
ATOM 4038 N N . VAL A 1 497 ? 17.872 3.696 -43.240 1.00 60.97 497 VAL A N 1
ATOM 4039 C CA . VAL A 1 497 ? 16.866 2.858 -42.557 1.00 60.97 497 VAL A CA 1
ATOM 4040 C C . VAL A 1 497 ? 15.654 2.646 -43.480 1.00 60.97 497 VAL A C 1
ATOM 4042 O O . VAL A 1 497 ? 14.668 3.375 -43.434 1.00 60.97 497 VAL A O 1
ATOM 4045 N N . LYS A 1 498 ? 15.749 1.666 -44.384 1.00 62.88 498 LYS A N 1
ATOM 4046 C CA . LYS A 1 498 ? 14.656 1.199 -45.251 1.00 62.88 498 LYS A CA 1
ATOM 4047 C C . LYS A 1 498 ? 14.395 -0.284 -44.987 1.00 62.88 498 LYS A C 1
ATOM 4049 O O . LYS A 1 498 ? 14.905 -1.135 -45.709 1.00 62.88 498 LYS A O 1
ATOM 4054 N N . LYS A 1 499 ? 13.616 -0.593 -43.947 1.00 67.44 499 LYS A N 1
ATOM 4055 C CA . LYS A 1 499 ? 12.912 -1.877 -43.769 1.00 67.44 499 LYS A CA 1
ATOM 4056 C C . LYS A 1 499 ? 11.925 -1.786 -42.609 1.00 67.44 499 LYS A C 1
ATOM 4058 O O . LYS A 1 499 ? 12.063 -0.906 -41.765 1.00 67.44 499 LYS A O 1
ATOM 4063 N N . GLU A 1 500 ? 10.943 -2.685 -42.593 1.00 71.94 500 GLU A N 1
ATOM 4064 C CA . GLU A 1 500 ? 10.062 -2.917 -41.446 1.00 71.94 500 GLU A CA 1
ATOM 4065 C C . GLU A 1 500 ? 10.909 -3.081 -40.183 1.00 71.94 500 GLU A C 1
ATOM 4067 O O . GLU A 1 500 ? 11.658 -4.046 -40.031 1.00 71.94 500 GLU A O 1
ATOM 4072 N N . LEU A 1 501 ? 10.855 -2.074 -39.316 1.00 75.69 501 LEU A N 1
ATOM 4073 C CA . LEU A 1 501 ? 11.631 -2.056 -38.089 1.00 75.69 501 LEU A CA 1
ATOM 4074 C C . LEU A 1 501 ? 10.960 -2.982 -37.083 1.00 75.69 501 LEU A C 1
ATOM 4076 O O . LEU A 1 501 ? 9.754 -2.877 -36.848 1.00 75.69 501 LEU A O 1
ATOM 4080 N N . SER A 1 502 ? 11.749 -3.853 -36.450 1.00 89.75 502 SER A N 1
ATOM 4081 C CA . SER A 1 502 ? 11.278 -4.562 -35.265 1.00 89.75 502 SER A CA 1
ATOM 4082 C C . SER A 1 502 ? 10.803 -3.547 -34.205 1.00 89.75 502 SER A C 1
ATOM 4084 O O . SER A 1 502 ? 11.224 -2.384 -34.231 1.00 89.75 502 SER A O 1
ATOM 4086 N N . PRO A 1 503 ? 9.948 -3.934 -33.241 1.00 90.56 503 PRO A N 1
ATOM 4087 C CA . PRO A 1 503 ? 9.494 -3.008 -32.203 1.00 90.56 503 PRO A CA 1
ATOM 4088 C C . PRO A 1 503 ? 10.647 -2.273 -31.493 1.00 90.56 503 PRO A C 1
ATOM 4090 O O . PRO A 1 503 ? 10.582 -1.056 -31.311 1.00 90.56 503 PRO A O 1
ATOM 4093 N N . ILE A 1 504 ? 11.741 -2.976 -31.174 1.00 91.25 504 ILE A N 1
ATOM 4094 C CA . ILE A 1 504 ? 12.922 -2.377 -30.535 1.00 91.25 504 ILE A CA 1
ATOM 4095 C C . ILE A 1 504 ? 13.700 -1.443 -31.477 1.00 91.25 504 ILE A C 1
ATOM 4097 O O . ILE A 1 504 ? 14.213 -0.417 -31.032 1.00 91.25 504 ILE A O 1
ATOM 4101 N N . ASP A 1 505 ? 13.735 -1.727 -32.783 1.00 90.94 505 ASP A N 1
ATOM 4102 C CA . ASP A 1 505 ? 14.305 -0.807 -33.773 1.00 90.94 505 ASP A CA 1
ATOM 4103 C C . ASP A 1 505 ? 13.512 0.500 -33.844 1.00 90.94 505 ASP A C 1
ATOM 4105 O O . ASP A 1 505 ? 14.109 1.575 -33.855 1.00 90.94 505 ASP A O 1
ATOM 4109 N N . ASN A 1 506 ? 12.178 0.426 -33.817 1.00 91.00 506 ASN A N 1
ATOM 4110 C CA . ASN A 1 506 ? 11.319 1.612 -33.795 1.00 91.00 506 ASN A CA 1
ATOM 4111 C C . ASN A 1 506 ? 11.555 2.445 -32.525 1.00 91.00 506 ASN A C 1
ATOM 4113 O O . ASN A 1 506 ? 11.731 3.662 -32.608 1.00 91.00 506 ASN A O 1
ATOM 4117 N N . LEU A 1 507 ? 11.631 1.791 -31.360 1.00 93.25 507 LEU A N 1
ATOM 4118 C CA . LEU A 1 507 ? 11.936 2.462 -30.095 1.00 93.25 507 LEU A CA 1
ATOM 4119 C C . LEU A 1 507 ? 13.317 3.134 -30.130 1.00 93.25 507 LEU A C 1
ATOM 4121 O O . LEU A 1 507 ? 13.418 4.320 -29.817 1.00 93.25 507 LEU A O 1
ATOM 4125 N N . SER A 1 508 ? 14.360 2.412 -30.557 1.00 94.50 508 SER A N 1
ATOM 4126 C CA . SER A 1 508 ? 15.719 2.963 -30.670 1.00 94.50 508 SER A CA 1
ATOM 4127 C C . SER A 1 508 ? 15.771 4.171 -31.609 1.00 94.50 508 SER A C 1
ATOM 4129 O O . SER A 1 508 ? 16.360 5.194 -31.275 1.00 94.50 508 SER A O 1
ATOM 4131 N N . TYR A 1 509 ? 15.082 4.108 -32.749 1.00 92.12 509 TYR A N 1
ATOM 4132 C CA . TYR A 1 509 ? 15.031 5.204 -33.707 1.00 92.12 509 TYR A CA 1
ATOM 4133 C C . TYR A 1 509 ? 14.346 6.447 -33.126 1.00 92.12 509 TYR A C 1
ATOM 4135 O O . TYR A 1 509 ? 14.823 7.570 -33.297 1.00 92.12 509 TYR A O 1
ATOM 4143 N N . ARG A 1 510 ? 13.243 6.261 -32.391 1.00 90.69 510 ARG A N 1
ATOM 4144 C CA . ARG A 1 510 ? 12.555 7.363 -31.704 1.00 90.69 510 ARG A CA 1
ATOM 4145 C C . ARG A 1 510 ? 13.448 8.000 -30.644 1.00 90.69 510 ARG A C 1
ATOM 4147 O O . ARG A 1 510 ? 13.571 9.220 -30.634 1.00 90.69 510 ARG A O 1
ATOM 4154 N N . LEU A 1 511 ? 14.115 7.201 -29.812 1.00 93.06 511 LEU A N 1
ATOM 4155 C CA . LEU A 1 511 ? 15.062 7.714 -28.817 1.00 93.06 511 LEU A CA 1
ATOM 4156 C C . LEU A 1 511 ? 16.227 8.459 -29.474 1.00 93.06 511 LEU A C 1
ATOM 4158 O O . LEU A 1 511 ? 16.570 9.547 -29.025 1.00 93.06 511 LEU A O 1
ATOM 4162 N N . TYR A 1 512 ? 16.775 7.940 -30.576 1.00 93.12 512 TYR A N 1
ATOM 4163 C CA . TYR A 1 512 ? 17.781 8.634 -31.382 1.00 93.12 512 TYR A CA 1
ATOM 4164 C C . TYR A 1 512 ? 17.314 10.030 -31.809 1.00 93.12 512 TYR A C 1
ATOM 4166 O O . TYR A 1 512 ? 18.038 11.005 -31.602 1.00 93.12 512 TYR A O 1
ATOM 4174 N N . LEU A 1 513 ? 16.108 10.146 -32.380 1.00 90.88 513 LEU A N 1
ATOM 4175 C CA . LEU A 1 513 ? 15.576 11.435 -32.830 1.00 90.88 513 LEU A CA 1
ATOM 4176 C C . LEU A 1 513 ? 15.430 12.432 -31.678 1.00 90.88 513 LEU A C 1
ATOM 4178 O O . LEU A 1 513 ? 15.743 13.608 -31.859 1.00 90.88 513 LEU A O 1
ATOM 4182 N N . ILE A 1 514 ? 14.985 11.966 -30.510 1.00 90.06 514 ILE A N 1
ATOM 4183 C CA . ILE A 1 514 ? 14.817 12.824 -29.335 1.00 90.06 514 ILE A CA 1
ATOM 4184 C C . ILE A 1 514 ? 16.185 13.261 -28.801 1.00 90.06 514 ILE A C 1
ATOM 4186 O O . ILE A 1 514 ? 16.443 14.454 -28.693 1.00 90.06 514 ILE A O 1
ATOM 4190 N N . ILE A 1 515 ? 17.111 12.324 -28.583 1.00 91.50 515 ILE A N 1
ATOM 4191 C CA . ILE A 1 515 ? 18.463 12.631 -28.090 1.00 91.50 515 ILE A CA 1
ATOM 4192 C C . ILE A 1 515 ? 19.182 13.591 -29.045 1.00 91.50 515 ILE A C 1
ATOM 4194 O O . ILE A 1 515 ? 19.834 14.531 -28.604 1.00 91.50 515 ILE A O 1
ATOM 4198 N N . LYS A 1 516 ? 19.047 13.397 -30.362 1.00 90.44 516 LYS A N 1
ATOM 4199 C CA . LYS A 1 516 ? 19.638 14.284 -31.372 1.00 90.44 516 LYS A CA 1
ATOM 4200 C C . LYS A 1 516 ? 19.059 15.700 -31.323 1.00 90.44 516 LYS A C 1
ATOM 4202 O O . LYS A 1 516 ? 19.775 16.652 -31.625 1.00 90.44 516 LYS A O 1
ATOM 4207 N N . LYS A 1 517 ? 17.769 15.836 -31.002 1.00 89.25 517 LYS A N 1
ATOM 4208 C CA . LYS A 1 517 ? 17.107 17.134 -30.840 1.00 89.25 517 LYS A CA 1
ATOM 4209 C C . LYS A 1 517 ? 17.599 17.834 -29.571 1.00 89.25 517 LYS A C 1
ATOM 4211 O O . LYS A 1 517 ? 17.957 19.008 -29.637 1.00 89.25 517 LYS A O 1
ATOM 4216 N N . ASP A 1 518 ? 17.648 17.104 -28.461 1.00 85.88 518 ASP A N 1
ATOM 4217 C CA . ASP A 1 518 ? 17.954 17.645 -27.134 1.00 85.88 518 ASP A CA 1
ATOM 4218 C C . ASP A 1 518 ? 19.449 17.961 -26.965 1.00 85.88 518 ASP A C 1
ATOM 4220 O O . ASP A 1 518 ? 19.827 18.900 -26.262 1.00 85.88 518 ASP A O 1
ATOM 4224 N N . TYR A 1 519 ? 20.319 17.207 -27.642 1.00 82.50 519 TYR A N 1
ATOM 4225 C CA . TYR A 1 519 ? 21.763 17.329 -27.510 1.00 82.50 519 TYR A CA 1
ATOM 4226 C C . TYR A 1 519 ? 22.423 17.653 -28.854 1.00 82.50 519 TYR A C 1
ATOM 4228 O O . TYR A 1 519 ? 22.436 16.851 -29.788 1.00 82.50 519 TYR A O 1
ATOM 4236 N N . LYS A 1 520 ? 23.095 18.811 -28.921 1.00 76.25 520 LYS A N 1
ATOM 4237 C CA . LYS A 1 520 ? 24.076 19.126 -29.975 1.00 76.25 520 LYS A CA 1
ATOM 4238 C C . LYS A 1 520 ? 25.360 18.326 -29.720 1.00 76.25 520 LYS A C 1
ATOM 4240 O O . LYS A 1 520 ? 26.365 18.879 -29.285 1.00 76.25 520 LYS A O 1
ATOM 4245 N N . LEU A 1 521 ? 25.287 17.007 -29.887 1.00 72.50 521 LEU A N 1
ATOM 4246 C CA . LEU A 1 521 ? 26.347 16.067 -29.514 1.00 72.50 521 LEU A CA 1
ATOM 4247 C C . LEU A 1 521 ? 27.608 16.294 -30.350 1.00 72.50 521 LEU A C 1
ATOM 4249 O O . LEU A 1 521 ? 27.553 16.214 -31.575 1.00 72.50 521 LEU A O 1
ATOM 4253 N N . THR A 1 522 ? 28.742 16.547 -29.687 1.00 64.06 522 THR A N 1
ATOM 4254 C CA . THR A 1 522 ? 30.007 16.858 -30.370 1.00 64.06 522 THR A CA 1
ATOM 4255 C C . THR A 1 522 ? 31.128 15.832 -30.224 1.00 64.06 522 THR A C 1
ATOM 4257 O O . THR A 1 522 ? 32.053 15.975 -31.008 1.00 64.06 522 THR A O 1
ATOM 4260 N N . MET A 1 523 ? 31.077 14.795 -29.357 1.00 62.38 523 MET A N 1
ATOM 4261 C CA . MET A 1 523 ? 31.968 13.603 -29.491 1.00 62.38 523 MET A CA 1
ATOM 4262 C C . MET A 1 523 ? 31.781 12.427 -28.497 1.00 62.38 523 MET A C 1
ATOM 4264 O O . MET A 1 523 ? 32.311 11.359 -28.775 1.00 62.38 523 MET A O 1
ATOM 4268 N N . ASN A 1 524 ? 31.027 12.542 -27.394 1.00 80.81 524 ASN A N 1
ATOM 4269 C CA . ASN A 1 524 ? 30.797 11.421 -26.455 1.00 80.81 524 ASN A CA 1
ATOM 4270 C C . ASN A 1 524 ? 29.300 11.090 -26.335 1.00 80.81 524 ASN A C 1
ATOM 4272 O O . ASN A 1 524 ? 28.645 11.422 -25.347 1.00 80.81 524 ASN A O 1
ATOM 4276 N N . TYR A 1 525 ? 28.729 10.511 -27.393 1.00 85.75 525 TYR A N 1
ATOM 4277 C CA . TYR A 1 525 ? 27.301 10.193 -27.415 1.00 85.75 525 TYR A CA 1
ATOM 4278 C C . TYR A 1 525 ? 26.959 8.943 -26.603 1.00 85.75 525 TYR A C 1
ATOM 4280 O O . TYR A 1 525 ? 25.837 8.855 -26.130 1.00 85.75 525 TYR A O 1
ATOM 4288 N N . GLU A 1 526 ? 27.889 8.011 -26.378 1.00 88.50 526 GLU A N 1
ATOM 4289 C CA . GLU A 1 526 ? 27.604 6.770 -25.644 1.00 88.50 526 GLU A CA 1
ATOM 4290 C C . GLU A 1 526 ? 27.205 7.028 -24.189 1.00 88.50 526 GLU A C 1
ATOM 4292 O O . GLU A 1 526 ? 26.191 6.499 -23.731 1.00 88.50 526 GLU A O 1
ATOM 4297 N N . GLU A 1 527 ? 27.932 7.893 -23.472 1.00 89.31 527 GLU A N 1
ATOM 4298 C CA . GLU A 1 527 ? 27.566 8.243 -22.095 1.00 89.31 527 GLU A CA 1
ATOM 4299 C C . GLU A 1 527 ? 26.224 8.988 -22.053 1.00 89.31 527 GLU A C 1
ATOM 4301 O O . GLU A 1 527 ? 25.387 8.719 -21.192 1.00 89.31 527 GLU A O 1
ATOM 4306 N N . VAL A 1 528 ? 25.986 9.900 -23.003 1.00 90.44 528 VAL A N 1
ATOM 4307 C CA . VAL A 1 528 ? 24.719 10.643 -23.080 1.00 90.44 528 VAL A CA 1
ATOM 4308 C C . VAL A 1 528 ? 23.556 9.703 -23.382 1.00 90.44 528 VAL A C 1
ATOM 4310 O O . VAL A 1 528 ? 22.552 9.752 -22.678 1.00 90.44 528 VAL A O 1
ATOM 4313 N N . ILE A 1 529 ? 23.700 8.816 -24.368 1.00 92.56 529 ILE A N 1
ATOM 4314 C CA . ILE A 1 529 ? 22.705 7.799 -24.722 1.00 92.56 529 ILE A CA 1
ATOM 4315 C C . ILE A 1 529 ? 22.440 6.892 -23.525 1.00 92.56 529 ILE A C 1
ATOM 4317 O O . ILE A 1 529 ? 21.281 6.662 -23.193 1.00 92.56 529 ILE A O 1
ATOM 4321 N N . SER A 1 530 ? 23.488 6.415 -22.851 1.00 92.38 530 SER A N 1
ATOM 4322 C CA . SER A 1 530 ? 23.351 5.569 -21.667 1.00 92.38 530 SER A CA 1
ATOM 4323 C C . SER A 1 530 ? 22.597 6.290 -20.551 1.00 92.38 530 SER A C 1
ATOM 4325 O O . SER A 1 530 ? 21.609 5.759 -20.045 1.00 92.38 530 SER A O 1
ATOM 4327 N N . ASN A 1 531 ? 22.982 7.523 -20.208 1.00 90.50 531 ASN A N 1
ATOM 4328 C CA . ASN A 1 531 ? 22.288 8.321 -19.195 1.00 90.50 531 ASN A CA 1
ATOM 4329 C C . ASN A 1 531 ? 20.820 8.578 -19.576 1.00 90.50 531 ASN A C 1
ATOM 4331 O O . ASN A 1 531 ? 19.944 8.526 -18.716 1.00 90.50 531 ASN A O 1
ATOM 4335 N N . TYR A 1 532 ? 20.551 8.827 -20.859 1.00 91.38 532 TYR A N 1
ATOM 4336 C CA . TYR A 1 532 ? 19.206 9.074 -21.370 1.00 91.38 532 TYR A CA 1
ATOM 4337 C C . TYR A 1 532 ? 18.333 7.817 -21.313 1.00 91.38 532 TYR A C 1
ATOM 4339 O O . TYR A 1 532 ? 17.206 7.861 -20.824 1.00 91.38 532 TYR A O 1
ATOM 4347 N N . ILE A 1 533 ? 18.862 6.675 -21.759 1.00 93.38 533 ILE A N 1
ATOM 4348 C CA . ILE A 1 533 ? 18.161 5.386 -21.737 1.00 93.38 533 ILE A CA 1
ATOM 4349 C C . ILE A 1 533 ? 17.873 4.947 -20.304 1.00 93.38 533 ILE A C 1
ATOM 4351 O O . ILE A 1 533 ? 16.792 4.423 -20.044 1.00 93.38 533 ILE A O 1
ATOM 4355 N N . HIS A 1 534 ? 18.777 5.227 -19.367 1.00 92.81 534 HIS A N 1
ATOM 4356 C CA . HIS A 1 534 ? 18.579 4.979 -17.942 1.00 92.81 534 HIS A CA 1
ATOM 4357 C C . HIS A 1 534 ? 17.733 6.062 -17.239 1.00 92.81 534 HIS A C 1
ATOM 4359 O O . HIS A 1 534 ? 17.749 6.165 -16.016 1.00 92.81 534 HIS A O 1
ATOM 4365 N N . ASN A 1 535 ? 16.945 6.877 -17.949 1.00 90.62 535 ASN A N 1
ATOM 4366 C CA . ASN A 1 535 ? 15.978 7.744 -17.278 1.00 90.62 535 ASN A CA 1
ATOM 4367 C C . ASN A 1 535 ? 14.792 6.903 -16.741 1.00 90.62 535 ASN A C 1
ATOM 4369 O O . ASN A 1 535 ? 14.079 6.278 -17.530 1.00 90.62 535 ASN A O 1
ATOM 4373 N N . PRO A 1 536 ? 14.507 6.903 -15.420 1.00 90.44 536 PRO A N 1
ATOM 4374 C CA . PRO A 1 536 ? 13.385 6.158 -14.841 1.00 90.44 536 PRO A CA 1
ATOM 4375 C C . PRO A 1 536 ? 11.999 6.583 -15.354 1.00 90.44 536 PRO A C 1
ATOM 4377 O O . PRO A 1 536 ? 11.033 5.852 -15.133 1.00 90.44 536 PRO A O 1
ATOM 4380 N N . GLU A 1 537 ? 11.872 7.733 -16.023 1.00 88.94 537 GLU A N 1
ATOM 4381 C CA . GLU A 1 537 ? 10.635 8.163 -16.694 1.00 88.94 537 GLU A CA 1
ATOM 4382 C C . GLU A 1 537 ? 10.259 7.235 -17.867 1.00 88.94 537 GLU A C 1
ATOM 4384 O O . GLU A 1 537 ? 9.077 7.106 -18.184 1.00 88.94 537 GLU A O 1
ATOM 4389 N N . TYR A 1 538 ? 11.220 6.494 -18.434 1.00 90.75 538 TYR A N 1
ATOM 4390 C CA . TYR A 1 538 ? 10.974 5.520 -19.503 1.00 90.75 538 TYR A CA 1
ATOM 4391 C C . TYR A 1 538 ? 10.554 4.132 -19.026 1.00 90.75 538 TYR A C 1
ATOM 4393 O O . TYR A 1 538 ? 10.218 3.283 -19.853 1.00 90.75 538 TYR A O 1
ATOM 4401 N N . ALA A 1 539 ? 10.488 3.898 -17.711 1.00 92.19 539 ALA A N 1
ATOM 4402 C CA . ALA A 1 539 ? 10.159 2.584 -17.164 1.00 92.19 539 ALA A CA 1
ATOM 4403 C C . ALA A 1 539 ? 8.844 2.019 -17.723 1.00 92.19 539 ALA A C 1
ATOM 4405 O O . ALA A 1 539 ? 8.789 0.850 -18.094 1.00 92.19 539 ALA A O 1
ATOM 4406 N N . PHE A 1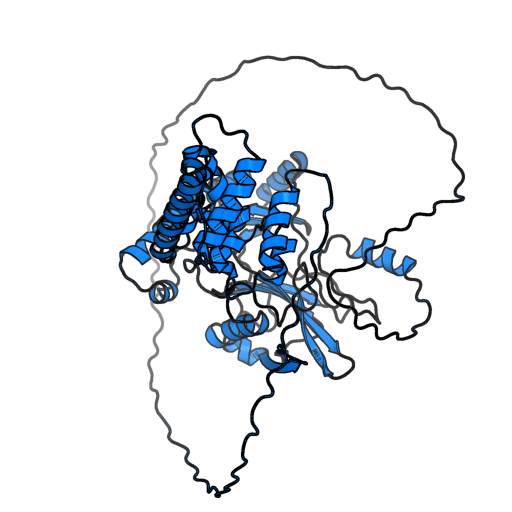 540 ? 7.799 2.848 -17.837 1.00 89.62 540 PHE A N 1
ATOM 4407 C CA . PHE A 1 540 ? 6.514 2.396 -18.374 1.00 89.62 540 PHE A CA 1
ATOM 4408 C C . PHE A 1 540 ? 6.592 2.045 -19.863 1.00 89.62 540 PHE A C 1
ATOM 4410 O O . PHE A 1 540 ? 5.933 1.117 -20.316 1.00 89.62 540 PHE A O 1
ATOM 4417 N N . ILE A 1 541 ? 7.408 2.758 -20.638 1.00 89.56 541 ILE A N 1
ATOM 4418 C CA . ILE A 1 541 ? 7.594 2.435 -22.052 1.00 89.56 541 ILE A CA 1
ATOM 4419 C C . ILE A 1 541 ? 8.284 1.077 -22.161 1.00 89.56 541 ILE A C 1
ATOM 4421 O O . ILE A 1 541 ? 7.780 0.204 -22.856 1.00 89.56 541 ILE A O 1
ATOM 4425 N N . TYR A 1 542 ? 9.378 0.866 -21.429 1.00 93.69 542 TYR A N 1
ATOM 4426 C CA . TYR A 1 542 ? 10.206 -0.333 -21.571 1.00 93.69 542 TYR A CA 1
ATOM 4427 C C . TYR A 1 542 ? 9.496 -1.627 -21.191 1.00 93.69 542 TYR A C 1
ATOM 4429 O O . TYR A 1 542 ? 9.653 -2.616 -21.898 1.00 93.69 542 TYR A O 1
ATOM 4437 N N . ILE A 1 543 ? 8.656 -1.629 -20.152 1.00 92.31 543 ILE A N 1
ATOM 4438 C CA . ILE A 1 543 ? 7.898 -2.839 -19.782 1.00 92.31 543 ILE A CA 1
ATOM 4439 C C . ILE A 1 543 ? 6.880 -3.279 -20.846 1.00 92.31 543 ILE A C 1
ATOM 4441 O O . ILE A 1 543 ? 6.363 -4.379 -20.750 1.00 92.31 543 ILE A O 1
ATOM 4445 N N . ASN A 1 544 ? 6.571 -2.445 -21.845 1.00 88.50 544 ASN A N 1
ATOM 4446 C CA . ASN A 1 544 ? 5.726 -2.843 -22.975 1.00 88.50 544 ASN A CA 1
ATOM 4447 C C . ASN A 1 544 ? 6.529 -3.488 -24.126 1.00 88.50 544 ASN A C 1
ATOM 4449 O O . ASN A 1 544 ? 5.931 -3.928 -25.106 1.00 88.50 544 ASN A O 1
ATOM 4453 N N . PHE A 1 545 ? 7.865 -3.514 -24.040 1.00 88.62 545 PHE A N 1
ATOM 4454 C CA . PHE A 1 545 ? 8.763 -4.132 -25.028 1.00 88.62 545 PHE A CA 1
ATOM 4455 C C . PHE A 1 545 ? 9.474 -5.389 -24.505 1.00 88.62 545 PHE A C 1
ATOM 4457 O O . PHE A 1 545 ? 10.123 -6.075 -25.296 1.00 88.62 545 PHE A O 1
ATOM 4464 N N . ILE A 1 546 ? 9.370 -5.659 -23.201 1.00 85.50 546 ILE A N 1
ATOM 4465 C CA . ILE A 1 546 ? 9.916 -6.834 -22.507 1.00 85.50 546 ILE A CA 1
ATOM 4466 C C . ILE A 1 546 ? 8.759 -7.745 -22.144 1.00 85.50 546 ILE A C 1
ATOM 4468 O O . ILE A 1 546 ? 8.816 -8.931 -22.531 1.00 85.50 546 ILE A O 1
#

Secondary structure (DSSP, 8-state):
-HHHHHHHHHHHTTS------PPPPPPPPPPPPPPPPPP-------------------------------------------------------------------PPP-------------SS-------------HHHHHHHHHHHHTT-SS-EE-TTT--EEE-PPPPB-S---HHHHHHHHHHHHTT-SEEEEPPSSEEEEEEEEEETTTEEEEEEEBTTBS--TT-B-SSSSBHHHHHHHHHHHH-HHHHHHHTEEEEEEEETTEEEEEEEESSS-TTEEEEEEEE-TTT---TTS--EEEEEEEEE-SSS----EES--SS-TTSPB-PBPPHHHH-SSS--HHHHHHHHTTHHHHHHHHHHHHHHTT--HHHHHHS-TT------EEEEEETTEEEEEE-HHHHHHIIIII---TTHHHHTTT--TTTHHHHHHHHHHH---SS-TT--HHHHHHHH-GGGHHHHHHHHHHHHHHHHHHHHHHHTTTTT--S---HHHHHHHHHHHHHHHH----S-HHHHHHHHHT-GGGHHHHTTT-

Foldseek 3Di:
DVLLVLLVVLLCVVPDDDDDDDDDDDDDDDDDDDDDDDDDDDDDDDDDDDDDDDDDDDDDDDDDDDDDDDDDDDDDDDDDDDDDDDDDDDDDDDDDDDDDDDDDDDDDDDPPDDDDDDDDDDPDDDPDPDDDDPDDPVVVLVVVCCVVPVQFFFFDADPPVRFTQWTDAGDADPDQDPVNQVVLLVCLQVVQKFKFFDDPWAKWKWAWDQDPPPGIFIAITHSVGDHQQQAFDQAPDGVVRLVVVQCVPPQVVVCVQFVWDWDWDDDDPDTDIGIDTDHFDNQKMWMKTWDDCSHVVQLLDATFMEGAWMARRNVSGGDTDGDDDVVDPRHHYRDTDDSVVLHPDRDGLVSQQVVLACLLVVSLVSVCVCVVVVPDSVNVNVPDPVRDDRGQGIWIDHPSHIHTNGHPLVVLCCVQQVDDDPSCVSCVVVDGNVCNVQLSQLLQLLQDDPPDPPDGSNRSVCSRVVVCVVVSVVSVVLLVVLLVLLVVCVVCVVPDPPDDADPSNVVSVVLNVVLVVVDPDDPPVSVVSSNSSSDSSCSSVVSVVD

Organism: NCBI:txid1070528